Protein AF-A0A927XLJ8-F1 (afdb_monomer_lite)

pLDDT: mean 87.92, std 11.78, range [33.91, 97.94]

Foldseek 3Di:
DDDDDPDPDFADFPAKDWFWKWWDQWPPGQFTDTDIDIPSRVQSQQVDAAEFAAALVRLVVDDPVVVRVRQTRIWMQRADFARRGQALQRGAWHFKQKWWQQQDDPCLVVLCVPPPQAKWKKKAGQNADPVGGTIIIIAGEPDIGGLLLQLQLNQLVCVSSPVVRTDQCSSQNSDIDHRHYYYNHGDIDIDIDRGHGHYSVVSCVVFPHSLAPVRGRDDPCPVVVLLVVCVVDDQQCPDDWLRNLLLVLDFLVRCCVPVVVVQWDDDPDNQFIQGPPASHGRQWGHDPSQWIEGCGRNQLRHPHIDGSLRNSLSVQQNAQPAHPVRDGRHHPVSSLLVSLVVSQLDQSSQVSLLVVLVVQLCVVQVPDDPPVVVVVVPDDDSLSSVFDADSRSAGDQDPVNLLSCCQPPQLNPQFAAAPVVRGTFGHADPVRDHSHSDDDPDGTDDVVVVVSVQVSCCRSRVHNDDPCNVVSSRVSRHVRYDHVVVVVVVPDDDDPPDPCQLCLCCVQQVDDPDPVSSVVSVLVVVVVVCCSVPPPDDDPDDDDDDDDPPSCPVVSVVVD

Secondary structure (DSSP, 8-state):
-------------SS--EEEEEEESSTT-S--EEEEEEHHHHHHHHHS-EE-SS-HHHHHHS-HHHHHHHT-S-EEESEEEGGG--SGGGEEEEEEEEEEETT--THHHHHHHHH--S-EEEEE-TT-BTTB--EEEEEEEEEEE-HHHHHHHHHHHHHHT-GGGS-GGGG-TT--EEPPEE-TT----EEEE--PPB-HHHHHTTSS-TTBGGGS---THHHHHHHHHHHHSPPTTT--HHHHHHHHH--HHHIIIIISTTTEEE-SSTTEEEETT-SSBS-EEEETTTEEEE--TTSTTBT-EE-HHHHHHHHHS-TTSB-TTSPBP-SHHHHHHHHHHHHHH-HHHHHHHHHHHHHHHHHHHTTS-TTSHHHHTTS---GGGGS-B-TTSPBP--HHHHHHHHHH-TTTTTEEEETTTTEEEE---TTS----SS--SSSS--HHHHHHHHHHHHHHH-----SSHHHHHHHHHHHT-B-HHHHHHHHSPPP-S---TTTHHHHHH-----HHHHHHHHHHHHHHHHHHHSTT----------S-TTSSHHHHHHH-

Sequence (560 aa):
MSIYPKEEESMQVKHDRKLLIAIGRSRKASQWQNKEMMWSEFLDKLATTTRTRETVTDYAAMSKADRDTVKDVGGFVGGYLKNGKRNNASVVNRCMLCLDADNADPGLMDDLDMTFINAYALYSTHSHTPEKMRLRLIIPLTRTVTPDEYAAVARRVADDLNLKRFDPTTFEPARLMYWPSTPEDGEFFFHYADEPFLDPDEVLNTYADWKDASLWPTTQPVEERIRHTAGKQEDPTEKRGIIGAFCRAHTITDVLENILSDRYTPTEQDDRFTFVGGSTTGGLVIYSDKYAFSHHATDPAGGKLCNAFDLVRWHLFMPGGMAPDGSLVGDDASSMKLMQEYASKDEATRRQLAEERRAQAIEEFSDLDADAEKKAAAENVNWQDDLDIDKHGKVKDTLGNLALILRNDPKLKDISYNIHRSGIDIRKDADGKTTIPWTQLKPGWNESDLGAVQIYLERVYGLYTPSKLKGILLAIAAERSYHPIRDYFAALPAWDGVPRVETLFIDYLGSPDTSYIRAIARKMMVAAVARIYEPGIKFDSVVVLNGPQGMGKSSFFAKL

Radius of gyration: 41.34 Å; chains: 1; bounding box: 88×56×139 Å

Structure (mmCIF, N/CA/C/O backbone):
data_AF-A0A927XLJ8-F1
#
_entry.id   AF-A0A927XLJ8-F1
#
loop_
_atom_site.group_PDB
_atom_site.id
_atom_site.type_symbol
_atom_site.label_atom_id
_atom_site.label_alt_id
_atom_site.label_comp_id
_atom_site.label_asym_id
_atom_site.label_entity_id
_atom_site.label_seq_id
_atom_site.pdbx_PDB_ins_code
_atom_site.Cartn_x
_atom_site.Cartn_y
_atom_site.Cartn_z
_atom_site.occupancy
_atom_site.B_iso_or_equiv
_atom_site.auth_seq_id
_atom_site.auth_comp_id
_atom_site.auth_asym_id
_atom_site.auth_atom_id
_atom_site.pdbx_PDB_model_num
ATOM 1 N N . MET A 1 1 ? 22.503 33.720 -63.886 1.00 39.28 1 MET A N 1
ATOM 2 C CA . MET A 1 1 ? 23.298 32.806 -63.042 1.00 39.28 1 MET A CA 1
ATOM 3 C C . MET A 1 1 ? 22.294 31.921 -62.326 1.00 39.28 1 MET A C 1
ATOM 5 O O . MET A 1 1 ? 21.495 32.442 -61.563 1.00 39.28 1 MET A O 1
ATOM 9 N N . SER A 1 2 ? 22.202 30.654 -62.728 1.00 33.91 2 SER A N 1
ATOM 10 C CA . SER A 1 2 ? 21.207 29.704 -62.218 1.00 33.91 2 SER A CA 1
ATOM 11 C C . SER A 1 2 ? 21.548 29.355 -60.772 1.00 33.91 2 SER A C 1
ATOM 13 O O . SER A 1 2 ? 22.658 28.893 -60.523 1.00 33.91 2 SER A O 1
ATOM 15 N N . ILE A 1 3 ? 20.633 29.591 -59.834 1.00 41.12 3 ILE A N 1
ATOM 16 C CA . ILE A 1 3 ? 20.752 29.113 -58.453 1.00 41.12 3 ILE A CA 1
ATOM 17 C C . ILE A 1 3 ? 19.771 27.951 -58.339 1.00 41.12 3 ILE A C 1
ATOM 19 O O . ILE A 1 3 ? 18.601 28.144 -58.022 1.00 41.12 3 ILE A O 1
ATOM 23 N N . TYR A 1 4 ? 20.236 26.754 -58.688 1.00 37.09 4 TYR A N 1
ATOM 24 C CA . TYR A 1 4 ? 19.591 25.539 -58.204 1.00 37.09 4 TYR A CA 1
ATOM 25 C C . TYR A 1 4 ? 19.976 25.375 -56.725 1.00 37.09 4 TYR A C 1
ATOM 27 O O . TYR A 1 4 ? 21.136 25.637 -56.383 1.00 37.09 4 TYR A O 1
ATOM 35 N N . PRO A 1 5 ? 19.044 24.997 -55.835 1.00 43.44 5 PRO A N 1
ATOM 36 C CA . PRO A 1 5 ? 19.404 24.607 -54.479 1.00 43.44 5 PRO A CA 1
ATOM 37 C C . PRO A 1 5 ? 20.320 23.379 -54.559 1.00 43.44 5 PRO A C 1
ATOM 39 O O . PRO A 1 5 ? 20.053 22.462 -55.333 1.00 43.44 5 PRO A O 1
ATOM 42 N N . LYS A 1 6 ? 21.421 23.383 -53.800 1.00 36.22 6 LYS A N 1
ATOM 43 C CA . LYS A 1 6 ? 22.209 22.169 -53.567 1.00 36.22 6 LYS A CA 1
ATOM 44 C C . LYS A 1 6 ? 21.276 21.151 -52.911 1.00 36.22 6 LYS A C 1
ATOM 46 O O . LYS A 1 6 ? 20.797 21.413 -51.811 1.00 36.22 6 LYS A O 1
ATOM 51 N N . GLU A 1 7 ? 21.001 20.044 -53.589 1.00 41.69 7 GLU A N 1
ATOM 52 C CA . GLU A 1 7 ? 20.546 18.827 -52.921 1.00 41.69 7 GLU A CA 1
ATOM 53 C C . GLU A 1 7 ? 21.638 18.459 -51.904 1.00 41.69 7 GLU A C 1
ATOM 55 O O . GLU A 1 7 ? 22.810 18.336 -52.266 1.00 41.69 7 GLU A O 1
ATOM 60 N N . GLU A 1 8 ? 21.289 18.413 -50.618 1.00 52.62 8 GLU A N 1
ATOM 61 C CA . GLU A 1 8 ? 22.148 17.812 -49.597 1.00 52.62 8 GLU A CA 1
ATOM 62 C C . GLU A 1 8 ? 22.215 16.317 -49.924 1.00 52.62 8 GLU A C 1
ATOM 64 O O . GLU A 1 8 ? 21.242 15.593 -49.726 1.00 52.62 8 GLU A O 1
ATOM 69 N N . GLU A 1 9 ? 23.320 15.876 -50.531 1.00 58.09 9 GLU A N 1
ATOM 70 C CA . GLU A 1 9 ? 23.571 14.457 -50.784 1.00 58.09 9 GLU A CA 1
ATOM 71 C C . GLU A 1 9 ? 23.639 13.731 -49.437 1.00 58.09 9 GLU A C 1
ATOM 73 O O . GLU A 1 9 ? 24.566 13.948 -48.656 1.00 58.09 9 GLU A O 1
ATOM 78 N N . SER A 1 10 ? 22.639 12.892 -49.165 1.00 65.69 10 SER A N 1
ATOM 79 C CA . SER A 1 10 ? 22.621 12.000 -48.009 1.00 65.69 10 SER A CA 1
ATOM 80 C C . SER A 1 10 ? 23.782 11.005 -48.066 1.00 65.69 10 SER A C 1
ATOM 82 O O . SER A 1 10 ? 24.185 10.591 -49.159 1.00 65.69 10 SER A O 1
ATOM 84 N N . MET A 1 11 ? 24.283 10.566 -46.911 1.00 84.00 11 MET A N 1
ATOM 85 C CA . MET A 1 11 ? 25.303 9.524 -46.791 1.00 84.00 11 MET A CA 1
ATOM 86 C C . MET A 1 11 ? 24.968 8.319 -47.677 1.00 84.00 11 MET A C 1
ATOM 88 O O . MET A 1 11 ? 23.896 7.723 -47.581 1.00 84.00 11 MET A O 1
ATOM 92 N N . GLN A 1 12 ? 25.902 7.941 -48.550 1.00 85.31 12 GLN A N 1
ATOM 93 C CA . GLN A 1 12 ? 25.732 6.782 -49.422 1.00 85.31 12 GLN A CA 1
ATOM 94 C C . GLN A 1 12 ? 26.168 5.518 -48.682 1.00 85.31 12 GLN A C 1
ATOM 96 O O . GLN A 1 12 ? 27.362 5.298 -48.485 1.00 85.31 12 GLN A O 1
ATOM 101 N N . VAL A 1 13 ? 25.196 4.692 -48.293 1.00 91.81 13 VAL A N 1
ATOM 102 C CA . VAL A 1 13 ? 25.418 3.378 -47.674 1.00 91.81 13 VAL A CA 1
ATOM 103 C C . VAL A 1 13 ? 24.847 2.271 -48.558 1.00 91.81 13 VAL A C 1
ATOM 105 O O . VAL A 1 13 ? 23.815 2.436 -49.212 1.00 91.81 13 VAL A O 1
ATOM 108 N N . LYS A 1 14 ? 25.531 1.131 -48.605 1.00 92.56 14 LYS A N 1
ATOM 109 C CA . LYS A 1 14 ? 25.136 -0.063 -49.354 1.00 92.56 14 LYS A CA 1
ATOM 110 C C . LYS A 1 14 ? 23.946 -0.755 -48.696 1.00 92.56 14 LYS A C 1
ATOM 112 O O . LYS A 1 14 ? 23.079 -1.282 -49.397 1.00 92.56 14 LYS A O 1
ATOM 117 N N . HIS A 1 15 ? 23.900 -0.767 -47.366 1.00 93.81 15 HIS A N 1
ATOM 118 C CA . HIS A 1 15 ? 22.840 -1.396 -46.589 1.00 93.81 15 HIS A CA 1
ATOM 119 C C . HIS A 1 15 ? 21.840 -0.345 -46.097 1.00 93.81 15 HIS A C 1
ATOM 121 O O . HIS A 1 15 ? 21.837 0.034 -44.931 1.00 93.81 15 HIS A O 1
ATOM 127 N N . ASP A 1 16 ? 20.964 0.124 -46.992 1.00 95.38 16 ASP A N 1
ATOM 128 C CA . ASP A 1 16 ? 19.969 1.154 -46.671 1.00 95.38 16 ASP A CA 1
ATOM 129 C C . ASP A 1 16 ? 18.536 0.598 -46.628 1.00 95.38 16 ASP A C 1
ATOM 131 O O . ASP A 1 16 ? 18.084 -0.105 -47.539 1.00 95.38 16 ASP A O 1
ATOM 135 N N . ARG A 1 17 ? 17.794 0.910 -45.561 1.00 94.56 17 ARG A N 1
ATOM 136 C CA . ARG A 1 17 ? 16.386 0.519 -45.386 1.00 94.56 17 ARG A CA 1
ATOM 137 C C . ARG A 1 17 ? 15.614 1.602 -44.647 1.00 94.56 17 ARG A C 1
ATOM 139 O O . ARG A 1 17 ? 16.170 2.364 -43.864 1.00 94.56 17 ARG A O 1
ATOM 146 N N . LYS A 1 18 ? 14.297 1.606 -44.849 1.00 95.69 18 LYS A N 1
ATOM 147 C CA . LYS A 1 18 ? 13.377 2.455 -44.090 1.00 95.69 18 LYS A CA 1
ATOM 148 C C . LYS A 1 18 ? 13.287 2.015 -42.633 1.00 95.69 18 LYS A C 1
ATOM 150 O O . LYS A 1 18 ? 13.061 0.843 -42.339 1.00 95.69 18 LYS A O 1
ATOM 155 N N . LEU A 1 19 ? 13.358 2.992 -41.742 1.00 95.25 19 LEU A N 1
ATOM 156 C CA . LEU A 1 19 ? 13.232 2.850 -40.301 1.00 95.25 19 LEU A CA 1
ATOM 157 C C . LEU A 1 19 ? 11.976 3.576 -39.828 1.00 95.25 19 LEU A C 1
ATOM 159 O O . LEU A 1 19 ? 11.660 4.673 -40.291 1.00 95.25 19 LEU A O 1
ATOM 163 N N . LEU A 1 20 ? 11.269 2.969 -38.876 1.00 95.12 20 LEU A N 1
ATOM 164 C CA . LEU A 1 20 ? 10.156 3.607 -38.176 1.00 95.12 20 LEU A CA 1
ATOM 165 C C . LEU A 1 20 ? 10.690 4.289 -36.922 1.00 95.12 20 LEU A C 1
ATOM 167 O O . LEU A 1 20 ? 11.178 3.615 -36.020 1.00 95.12 20 LEU A O 1
ATOM 171 N N . ILE A 1 21 ? 10.585 5.612 -36.854 1.00 95.88 21 ILE A N 1
ATOM 172 C CA . ILE A 1 21 ? 11.150 6.401 -35.762 1.00 95.88 21 ILE A CA 1
ATOM 173 C C . ILE A 1 21 ? 10.122 7.377 -35.197 1.00 95.88 21 ILE A C 1
ATOM 175 O O . ILE A 1 21 ? 9.448 8.100 -35.930 1.00 95.88 21 ILE A O 1
ATOM 179 N N . ALA A 1 22 ? 10.016 7.435 -33.872 1.00 96.75 22 ALA A N 1
ATOM 180 C CA . ALA A 1 22 ? 9.211 8.434 -33.186 1.00 96.75 22 ALA A CA 1
ATOM 181 C C . ALA A 1 22 ? 10.109 9.581 -32.716 1.00 96.75 22 ALA A C 1
ATOM 183 O O . ALA A 1 22 ? 11.032 9.363 -31.935 1.00 96.75 22 ALA A O 1
ATOM 184 N N . ILE A 1 23 ? 9.841 10.809 -33.164 1.00 96.75 23 ILE A N 1
ATOM 185 C CA . ILE A 1 23 ? 10.673 11.988 -32.881 1.00 96.75 23 ILE A CA 1
ATOM 186 C C . ILE A 1 23 ? 9.960 12.927 -31.905 1.00 96.75 23 ILE A C 1
ATOM 188 O O . ILE A 1 23 ? 8.792 13.280 -32.095 1.00 96.75 23 ILE A O 1
ATOM 192 N N . GLY A 1 24 ? 10.687 13.364 -30.877 1.00 94.38 24 GLY A N 1
ATOM 193 C CA . GLY A 1 24 ? 10.239 14.328 -29.876 1.00 94.38 24 GLY A CA 1
ATOM 194 C C . GLY A 1 24 ? 11.105 15.587 -29.895 1.00 94.38 24 GLY A C 1
ATOM 195 O O . GLY A 1 24 ? 12.323 15.512 -30.041 1.00 94.38 24 GLY A O 1
ATOM 196 N N . ARG A 1 25 ? 10.480 16.760 -29.722 1.00 92.69 25 ARG A N 1
ATOM 197 C CA . ARG A 1 25 ? 11.197 18.050 -29.630 1.00 92.69 25 ARG A CA 1
ATOM 198 C C . ARG A 1 25 ? 11.973 18.223 -28.325 1.00 92.69 25 ARG A C 1
ATOM 200 O O . ARG A 1 25 ? 12.844 19.074 -28.256 1.00 92.69 25 ARG A O 1
ATOM 207 N N . SER A 1 26 ? 11.609 17.465 -27.296 1.00 91.56 26 SER A N 1
ATOM 208 C CA . SER A 1 26 ? 12.284 17.447 -26.003 1.00 91.56 26 SER A CA 1
ATOM 209 C C . SER A 1 26 ? 11.943 16.163 -25.254 1.00 91.56 26 SER A C 1
ATOM 211 O O . SER A 1 26 ? 10.949 15.495 -25.568 1.00 91.56 26 SER A O 1
ATOM 213 N N . ARG A 1 27 ? 12.689 15.839 -24.198 1.00 86.75 27 ARG A N 1
ATOM 214 C CA . ARG A 1 27 ? 12.374 14.700 -23.316 1.00 86.75 27 ARG A CA 1
ATOM 215 C C . ARG A 1 27 ? 11.008 14.822 -22.631 1.00 86.75 27 ARG A C 1
ATOM 217 O O . ARG A 1 27 ? 10.428 13.814 -22.224 1.00 86.75 27 ARG A O 1
ATOM 224 N N . LYS A 1 28 ? 10.518 16.061 -22.485 1.00 87.00 28 LYS A N 1
ATOM 225 C CA . LYS A 1 28 ? 9.233 16.426 -21.863 1.00 87.00 28 LYS A CA 1
ATOM 226 C C . LYS A 1 28 ? 8.072 16.444 -22.865 1.00 87.00 28 LYS A C 1
ATOM 228 O O . LYS A 1 28 ? 6.957 16.793 -22.484 1.00 87.00 28 LYS A O 1
ATOM 233 N N . ALA A 1 29 ? 8.312 16.107 -24.135 1.00 87.50 29 ALA A N 1
ATOM 234 C CA . ALA A 1 29 ? 7.267 16.084 -25.147 1.00 87.50 29 ALA A CA 1
ATOM 235 C C . ALA A 1 29 ? 6.155 15.093 -24.766 1.00 87.50 29 ALA A C 1
ATOM 237 O O . ALA A 1 29 ? 6.398 13.897 -24.587 1.00 87.50 29 ALA A O 1
ATOM 238 N N . SER A 1 30 ? 4.925 15.602 -24.676 1.00 84.94 30 SER A N 1
ATOM 239 C CA . SER A 1 30 ? 3.716 14.803 -24.445 1.00 84.94 30 SER A CA 1
ATOM 240 C C . SER A 1 30 ? 3.220 14.096 -25.709 1.00 84.94 30 SER A C 1
ATOM 242 O O . SER A 1 30 ? 2.432 13.156 -25.613 1.00 84.94 30 SER A O 1
ATOM 244 N N . GLN A 1 31 ? 3.674 14.555 -26.879 1.00 90.12 31 GLN A N 1
ATOM 245 C CA . GLN A 1 31 ? 3.318 14.043 -28.198 1.00 90.12 31 GLN A CA 1
ATOM 246 C C . GLN A 1 31 ? 4.577 13.855 -29.049 1.00 90.12 31 GLN A C 1
ATOM 248 O O . GLN A 1 31 ? 5.367 14.785 -29.227 1.00 90.12 31 GLN A O 1
ATOM 253 N N . TRP A 1 32 ? 4.738 12.642 -29.566 1.00 95.50 32 TRP A N 1
ATOM 254 C CA . TRP A 1 32 ? 5.842 12.178 -30.397 1.00 95.50 32 TRP A CA 1
ATOM 255 C C . TRP A 1 32 ? 5.335 11.918 -31.813 1.00 95.50 32 TRP A C 1
ATOM 257 O O . TRP A 1 32 ? 4.257 11.356 -32.004 1.00 95.50 32 TRP A O 1
ATOM 267 N N . GLN A 1 33 ? 6.105 12.341 -32.813 1.00 96.31 33 GLN A N 1
ATOM 268 C CA . GLN A 1 33 ? 5.734 12.199 -34.219 1.00 96.31 33 GLN A CA 1
ATOM 269 C C . GLN A 1 33 ? 6.376 10.944 -34.802 1.00 96.31 33 GLN A C 1
ATOM 271 O O . GLN A 1 33 ? 7.597 10.899 -34.938 1.00 96.31 33 GLN A O 1
ATOM 276 N N . ASN A 1 34 ? 5.562 9.953 -35.166 1.00 96.38 34 ASN A N 1
ATOM 277 C CA . ASN A 1 34 ? 6.031 8.783 -35.909 1.00 96.38 34 ASN A CA 1
ATOM 278 C C . ASN A 1 34 ? 6.347 9.188 -37.356 1.00 96.38 34 ASN A C 1
ATOM 280 O O . ASN A 1 34 ? 5.526 9.841 -38.006 1.00 96.38 34 ASN A O 1
ATOM 284 N N . LYS A 1 35 ? 7.521 8.803 -37.852 1.00 95.31 35 LYS A N 1
ATOM 285 C CA . LYS A 1 35 ? 7.980 9.043 -39.222 1.00 95.31 35 LYS A CA 1
ATOM 286 C C . LYS A 1 35 ? 8.711 7.821 -39.768 1.00 95.31 35 LYS A C 1
ATOM 288 O O . LYS A 1 35 ? 9.244 7.017 -39.007 1.00 95.31 35 LYS A O 1
ATOM 293 N N . GLU A 1 36 ? 8.740 7.726 -41.089 1.00 96.00 36 GLU A N 1
ATOM 294 C CA . GLU A 1 36 ? 9.695 6.888 -41.811 1.00 96.00 36 GLU A CA 1
ATOM 295 C C . GLU A 1 36 ? 10.934 7.728 -42.140 1.00 96.00 36 GLU A C 1
ATOM 297 O O . GLU A 1 36 ? 10.803 8.912 -42.455 1.00 96.00 36 GLU A O 1
ATOM 302 N N . MET A 1 37 ? 12.115 7.126 -42.033 1.00 95.12 37 MET A N 1
ATOM 303 C CA . MET A 1 37 ? 13.413 7.735 -42.343 1.00 95.12 37 MET A CA 1
ATOM 304 C C . MET A 1 37 ? 14.335 6.647 -42.894 1.00 95.12 37 MET A C 1
ATOM 306 O O . MET A 1 37 ? 14.302 5.527 -42.382 1.00 95.12 37 MET A O 1
ATOM 310 N N . MET A 1 38 ? 15.116 6.932 -43.934 1.00 96.56 38 MET A N 1
ATOM 311 C CA . MET A 1 38 ? 16.129 5.980 -44.414 1.00 96.56 38 MET A CA 1
ATOM 312 C C . MET A 1 38 ? 17.275 5.858 -43.401 1.00 96.56 38 MET A C 1
ATOM 314 O O . MET A 1 38 ? 17.504 6.763 -42.598 1.00 96.56 38 MET A O 1
ATOM 318 N N . TRP A 1 39 ? 17.999 4.740 -43.402 1.00 96.88 39 TRP A N 1
ATOM 319 C CA . TRP A 1 39 ? 19.148 4.571 -42.511 1.00 96.88 39 TRP A CA 1
ATOM 320 C C . TRP A 1 39 ? 20.262 5.555 -42.852 1.00 96.88 39 TRP A C 1
ATOM 322 O O . TRP A 1 39 ? 20.814 6.163 -41.941 1.00 96.88 39 TRP A O 1
ATOM 332 N N . SER A 1 40 ? 20.502 5.797 -44.142 1.00 96.88 40 SER A N 1
ATOM 333 C CA . SER A 1 40 ? 21.360 6.883 -44.641 1.00 96.88 40 SER A CA 1
ATOM 334 C C . SER A 1 40 ? 21.003 8.246 -44.033 1.00 96.88 40 SER A C 1
ATOM 336 O O . SER A 1 40 ? 21.829 8.862 -43.366 1.00 96.88 40 SER A O 1
ATOM 338 N N . GLU A 1 41 ? 19.742 8.670 -44.163 1.00 96.00 41 GLU A N 1
ATOM 339 C CA . GLU A 1 41 ? 19.236 9.936 -43.606 1.00 96.00 41 GLU A CA 1
ATOM 340 C C . GLU A 1 41 ? 19.378 10.007 -42.076 1.00 96.00 41 GLU A C 1
ATOM 342 O O . GLU A 1 41 ? 19.610 11.070 -41.491 1.00 96.00 41 GLU A O 1
ATOM 347 N N . PHE A 1 42 ? 19.199 8.872 -41.397 1.00 96.62 42 PHE A N 1
ATOM 348 C CA . PHE A 1 42 ? 19.368 8.785 -39.953 1.00 96.62 42 PHE A CA 1
ATOM 349 C C . PHE A 1 42 ? 20.845 8.926 -39.554 1.00 96.62 42 PHE A C 1
ATOM 351 O O . PHE A 1 42 ? 21.143 9.652 -38.602 1.00 96.62 42 PHE A O 1
ATOM 358 N N . LEU A 1 43 ? 21.761 8.289 -40.290 1.00 97.38 43 LEU A N 1
ATOM 359 C CA . LEU A 1 43 ? 23.206 8.421 -40.105 1.00 97.38 43 LEU A CA 1
ATOM 360 C C . LEU A 1 43 ? 23.677 9.857 -40.342 1.00 97.38 43 LEU A C 1
ATOM 362 O O . LEU A 1 43 ? 24.382 10.387 -39.487 1.00 97.38 43 LEU A O 1
ATOM 366 N N . ASP A 1 44 ? 23.221 10.518 -41.410 1.00 95.44 44 ASP A N 1
ATOM 367 C CA . ASP A 1 44 ? 23.524 11.933 -41.683 1.00 95.44 44 ASP A CA 1
ATOM 368 C C . ASP A 1 44 ? 23.174 12.822 -40.493 1.00 95.44 44 ASP A C 1
ATOM 370 O O . ASP A 1 44 ? 23.935 13.694 -40.058 1.00 95.44 44 ASP A O 1
ATOM 374 N N . LYS A 1 45 ? 21.995 12.565 -39.924 1.00 95.31 45 LYS A N 1
ATOM 375 C CA . LYS A 1 45 ? 21.506 13.304 -38.771 1.00 95.31 45 LYS A CA 1
ATOM 376 C C . LYS A 1 45 ? 22.320 13.024 -37.508 1.00 95.31 45 LYS A C 1
ATOM 378 O O . LYS A 1 45 ? 22.453 13.921 -36.678 1.00 95.31 45 LYS A O 1
ATOM 383 N N . LEU A 1 46 ? 22.847 11.811 -37.339 1.00 96.94 46 LEU A N 1
ATOM 384 C CA . LEU A 1 46 ? 23.740 11.477 -36.229 1.00 96.94 46 LEU A CA 1
ATOM 385 C C . LEU A 1 46 ? 25.166 12.003 -36.428 1.00 96.94 46 LEU A C 1
ATOM 387 O O . LEU A 1 46 ? 25.825 12.300 -35.437 1.00 96.94 46 LEU A O 1
ATOM 391 N N . ALA A 1 47 ? 25.625 12.162 -37.669 1.00 96.38 47 ALA A N 1
ATOM 392 C CA . ALA A 1 47 ? 26.957 12.664 -37.996 1.00 96.38 47 ALA A CA 1
ATOM 393 C C . ALA A 1 47 ? 27.149 14.150 -37.649 1.00 96.38 47 ALA A C 1
ATOM 395 O O . ALA A 1 47 ? 28.279 14.635 -37.580 1.00 96.38 47 ALA A O 1
ATOM 396 N N . THR A 1 48 ? 26.057 14.881 -37.403 1.00 94.19 48 THR A N 1
ATOM 397 C CA . THR A 1 48 ? 26.087 16.311 -37.082 1.00 94.19 48 THR A CA 1
ATOM 398 C C . THR A 1 48 ? 25.605 16.569 -35.655 1.00 94.19 48 THR A C 1
ATOM 400 O O . THR A 1 48 ? 24.455 16.300 -35.311 1.00 94.19 48 THR A O 1
ATOM 403 N N . THR A 1 49 ? 26.468 17.158 -34.822 1.00 96.62 49 THR A N 1
ATOM 404 C CA . THR A 1 49 ? 26.123 17.532 -33.441 1.00 96.62 49 THR A CA 1
ATOM 405 C C . THR A 1 49 ? 25.617 18.963 -33.307 1.00 96.62 49 THR A C 1
ATOM 407 O O . THR A 1 49 ? 26.110 19.889 -33.954 1.00 96.62 49 THR A O 1
ATOM 410 N N . THR A 1 50 ? 24.655 19.166 -32.405 1.00 96.88 50 THR A N 1
ATOM 411 C CA . THR A 1 50 ? 24.240 20.507 -31.980 1.00 96.88 50 THR A CA 1
ATOM 412 C C . THR A 1 50 ? 25.202 21.044 -30.924 1.00 96.88 50 THR A C 1
ATOM 414 O O . THR A 1 50 ? 25.268 20.516 -29.812 1.00 96.88 50 THR A O 1
ATOM 417 N N . ARG A 1 51 ? 25.920 22.122 -31.251 1.00 96.88 51 ARG A N 1
ATOM 418 C CA . ARG A 1 51 ? 26.807 22.815 -30.308 1.00 96.88 51 ARG A CA 1
ATOM 419 C C . ARG A 1 51 ? 26.016 23.718 -29.367 1.00 96.88 51 ARG A C 1
ATOM 421 O O . ARG A 1 51 ? 25.253 24.575 -29.816 1.00 96.88 51 ARG A O 1
ATOM 428 N N . THR A 1 52 ? 26.188 23.507 -28.071 1.00 95.50 52 THR A N 1
ATOM 429 C CA . THR A 1 52 ? 25.609 24.327 -27.001 1.00 95.50 52 THR A CA 1
ATOM 430 C C . THR A 1 52 ? 26.620 25.383 -26.531 1.00 95.50 52 THR A C 1
ATOM 432 O O . THR A 1 52 ? 27.724 25.454 -27.063 1.00 95.50 52 THR A O 1
ATOM 435 N N . ARG A 1 53 ? 26.216 26.300 -25.639 1.00 94.50 53 ARG A N 1
ATOM 436 C CA . ARG A 1 53 ? 26.992 27.525 -25.320 1.00 94.50 53 ARG A CA 1
ATOM 437 C C . ARG A 1 53 ? 27.931 27.376 -24.128 1.00 94.50 53 ARG A C 1
ATOM 439 O O . ARG A 1 53 ? 28.737 28.254 -23.861 1.00 94.50 53 ARG A O 1
ATOM 446 N N . GLU A 1 54 ? 27.720 26.352 -23.327 1.00 96.25 54 GLU A N 1
ATOM 447 C CA . GLU A 1 54 ? 28.515 26.063 -22.148 1.00 96.25 54 GLU A CA 1
ATOM 448 C C . GLU A 1 54 ? 29.767 25.272 -22.520 1.00 96.25 54 GLU A C 1
ATOM 450 O O . GLU A 1 54 ? 29.768 24.512 -23.492 1.00 96.25 54 GLU A O 1
ATOM 455 N N . THR A 1 55 ? 30.816 25.421 -21.713 1.00 96.38 55 THR A N 1
ATOM 456 C CA . THR A 1 55 ? 32.006 24.575 -21.819 1.00 96.38 55 THR A CA 1
ATOM 457 C C . THR A 1 55 ? 31.782 23.213 -21.157 1.00 96.38 55 THR A C 1
ATOM 459 O O . THR A 1 55 ? 30.885 23.047 -20.324 1.00 96.38 55 THR A O 1
ATOM 462 N N . VAL A 1 56 ? 32.633 22.228 -21.453 1.00 94.12 56 VAL A N 1
ATOM 463 C CA . VAL A 1 56 ? 32.652 20.924 -20.763 1.00 94.12 56 VAL A CA 1
ATOM 464 C C . VAL A 1 56 ? 32.774 21.113 -19.246 1.00 94.12 56 VAL A C 1
ATOM 466 O O . VAL A 1 56 ? 32.114 20.415 -18.471 1.00 94.12 56 VAL A O 1
ATOM 469 N N . THR A 1 57 ? 33.582 22.088 -18.816 1.00 93.88 57 THR A N 1
ATOM 470 C CA . THR A 1 57 ? 33.788 22.406 -17.395 1.00 93.88 57 THR A CA 1
ATOM 471 C C . THR A 1 57 ? 32.528 22.998 -16.766 1.00 93.88 57 THR A C 1
ATOM 473 O O . THR A 1 57 ? 32.107 22.543 -15.699 1.00 93.88 57 THR A O 1
ATOM 476 N N . ASP A 1 58 ? 31.884 23.957 -17.438 1.00 93.75 58 ASP A N 1
ATOM 477 C CA . ASP A 1 58 ? 30.628 24.555 -16.971 1.00 93.75 58 ASP A CA 1
ATOM 478 C C . ASP A 1 58 ? 29.532 23.495 -16.856 1.00 93.75 58 ASP A C 1
ATOM 480 O O . ASP A 1 58 ? 28.857 23.396 -15.830 1.00 93.75 58 ASP A O 1
ATOM 484 N N . TYR A 1 59 ? 29.397 22.646 -17.880 1.00 92.88 59 TYR A N 1
ATOM 485 C CA . TYR A 1 59 ? 28.427 21.559 -17.897 1.00 92.88 59 TYR A CA 1
ATOM 486 C C . TYR A 1 59 ? 28.646 20.582 -16.737 1.00 92.88 59 TYR A C 1
ATOM 488 O O . TYR A 1 59 ? 27.688 20.168 -16.082 1.00 92.88 59 TYR A O 1
ATOM 496 N N . ALA A 1 60 ? 29.897 20.221 -16.435 1.00 89.94 60 ALA A N 1
ATOM 497 C CA . ALA A 1 60 ? 30.222 19.334 -15.320 1.00 89.94 60 ALA A CA 1
ATOM 498 C C . ALA A 1 60 ? 29.855 19.933 -13.948 1.00 89.94 60 ALA A C 1
ATOM 500 O O . ALA A 1 60 ? 29.486 19.184 -13.039 1.00 89.94 60 ALA A O 1
ATOM 501 N N . ALA A 1 61 ? 29.916 21.261 -13.809 1.00 91.56 61 ALA A N 1
ATOM 502 C CA . ALA A 1 61 ? 29.562 21.985 -12.588 1.00 91.56 61 ALA A CA 1
ATOM 503 C C . ALA A 1 61 ? 28.045 22.213 -12.413 1.00 91.56 61 ALA A C 1
ATOM 505 O O . ALA A 1 61 ? 27.590 22.514 -11.307 1.00 91.56 61 ALA A O 1
ATOM 506 N N . MET A 1 62 ? 27.246 22.056 -13.474 1.00 92.19 62 MET A N 1
ATOM 507 C CA . MET A 1 62 ? 25.795 22.253 -13.436 1.00 92.19 62 MET A CA 1
ATOM 508 C C . MET A 1 62 ? 25.057 21.205 -12.588 1.00 92.19 62 MET A C 1
ATOM 510 O O . MET A 1 62 ? 25.427 20.026 -12.492 1.00 92.19 62 MET A O 1
ATOM 514 N N . SER A 1 63 ? 23.905 21.614 -12.044 1.00 85.75 63 SER A N 1
ATOM 515 C CA . SER A 1 63 ? 22.980 20.685 -11.396 1.00 85.75 63 SER A CA 1
ATOM 516 C C . SER A 1 63 ? 22.491 19.617 -12.387 1.00 85.75 63 SER A C 1
ATOM 518 O O . SER A 1 63 ? 22.507 19.799 -13.607 1.00 85.75 63 SER A O 1
ATOM 520 N N . LYS A 1 64 ? 22.012 18.473 -11.882 1.00 82.19 64 LYS A N 1
ATOM 521 C CA . LYS A 1 64 ? 21.440 17.422 -12.746 1.00 82.19 64 LYS A CA 1
ATOM 522 C C . LYS A 1 64 ? 20.274 17.949 -13.596 1.00 82.19 64 LYS A C 1
ATOM 524 O O . LYS A 1 64 ? 20.157 17.567 -14.755 1.00 82.19 64 LYS A O 1
ATOM 529 N N . ALA A 1 65 ? 19.430 18.812 -13.028 1.00 78.69 65 ALA A N 1
ATOM 530 C CA . ALA A 1 65 ? 18.269 19.372 -13.717 1.00 78.69 65 ALA A CA 1
ATOM 531 C C . ALA A 1 65 ? 18.670 20.323 -14.856 1.00 78.69 65 ALA A C 1
ATOM 533 O O . ALA A 1 65 ? 18.060 20.285 -15.928 1.00 78.69 65 ALA A O 1
ATOM 534 N N . ASP A 1 66 ? 19.720 21.117 -14.645 1.00 85.81 66 ASP A N 1
ATOM 535 C CA . ASP A 1 66 ? 20.238 22.042 -15.656 1.00 85.81 66 ASP A CA 1
ATOM 536 C C . ASP A 1 66 ? 20.940 21.275 -16.777 1.00 85.81 66 ASP A C 1
ATOM 538 O O . ASP A 1 66 ? 20.592 21.448 -17.942 1.00 85.81 66 ASP A O 1
ATOM 542 N N . ARG A 1 67 ? 21.808 20.311 -16.434 1.00 87.69 67 ARG A N 1
ATOM 543 C CA . ARG A 1 67 ? 22.449 19.399 -17.401 1.00 87.69 67 ARG A CA 1
ATOM 544 C C . ARG A 1 67 ? 21.452 18.673 -18.293 1.00 87.69 67 ARG A C 1
ATOM 546 O O . ARG A 1 67 ? 21.696 18.461 -19.480 1.00 87.69 67 ARG A O 1
ATOM 553 N N . ASP A 1 68 ? 20.342 18.253 -17.699 1.00 86.62 68 ASP A N 1
ATOM 554 C CA . ASP A 1 68 ? 19.250 17.592 -18.396 1.00 86.62 68 ASP A CA 1
ATOM 555 C C . ASP A 1 68 ? 18.490 18.518 -19.348 1.00 86.62 68 ASP A C 1
ATOM 557 O O . ASP A 1 68 ? 17.939 18.031 -20.328 1.00 86.62 68 ASP A O 1
ATOM 561 N N . THR A 1 69 ? 18.429 19.813 -19.043 1.00 89.19 69 THR A N 1
ATOM 562 C CA . THR A 1 69 ? 17.764 20.824 -19.874 1.00 89.19 69 THR A CA 1
ATOM 563 C C . THR A 1 69 ? 18.668 21.259 -21.023 1.00 89.19 69 THR A C 1
ATOM 565 O O . THR A 1 69 ? 18.213 21.355 -22.155 1.00 89.19 69 THR A O 1
ATOM 568 N N . VAL A 1 70 ? 19.953 21.467 -20.741 1.00 91.00 70 VAL A N 1
ATOM 569 C CA . VAL A 1 70 ? 20.958 21.928 -21.704 1.00 91.00 70 VAL A CA 1
ATOM 570 C C . VAL A 1 70 ? 21.202 20.908 -22.818 1.00 91.00 70 VAL A C 1
ATOM 572 O O . VAL A 1 70 ? 21.190 21.266 -23.992 1.00 91.00 70 VAL A O 1
ATOM 575 N N . LYS A 1 71 ? 21.338 19.618 -22.477 1.00 91.19 71 LYS A N 1
ATOM 576 C CA . LYS A 1 71 ? 21.570 18.565 -23.484 1.00 91.19 71 LYS A CA 1
ATOM 577 C C . LYS A 1 71 ? 20.347 18.250 -24.354 1.00 91.19 71 LYS A C 1
ATOM 579 O O . LYS A 1 71 ? 20.476 17.511 -25.331 1.00 91.19 71 LYS A O 1
ATOM 584 N N . ASP A 1 72 ? 19.162 18.721 -23.961 1.00 92.75 72 ASP A N 1
ATOM 585 C CA . ASP A 1 72 ? 17.884 18.351 -24.569 1.00 92.75 72 ASP A CA 1
ATOM 586 C C . ASP A 1 72 ? 17.622 19.132 -25.860 1.00 92.75 72 ASP A C 1
ATOM 588 O O . ASP A 1 72 ? 16.869 20.102 -25.901 1.00 92.75 72 ASP A O 1
ATOM 592 N N . VAL A 1 73 ? 18.234 18.659 -26.941 1.00 94.12 73 VAL A N 1
ATOM 593 C CA . VAL A 1 73 ? 18.018 19.139 -28.316 1.00 94.12 73 VAL A CA 1
ATOM 594 C C . VAL A 1 73 ? 16.940 18.319 -29.042 1.00 94.12 73 VAL A C 1
ATOM 596 O O . VAL A 1 73 ? 16.898 18.231 -30.270 1.00 94.12 73 VAL A O 1
ATOM 599 N N . GLY A 1 74 ? 16.062 17.675 -28.268 1.00 94.69 74 GLY A N 1
ATOM 600 C CA . GLY A 1 74 ? 15.141 16.658 -28.747 1.00 94.69 74 GLY A CA 1
ATOM 601 C C . GLY A 1 74 ? 15.778 15.274 -28.835 1.00 94.69 74 GLY A C 1
ATOM 602 O O . GLY A 1 74 ? 16.953 15.053 -28.537 1.00 94.69 74 GLY A O 1
ATOM 603 N N . GLY A 1 75 ? 14.969 14.307 -29.250 1.00 96.06 75 GLY A N 1
ATOM 604 C CA . GLY A 1 75 ? 15.404 12.920 -29.321 1.00 96.06 75 GLY A CA 1
ATOM 605 C C . GLY A 1 75 ? 14.485 12.046 -30.150 1.00 96.06 75 GLY A C 1
ATOM 606 O O . GLY A 1 75 ? 13.546 12.523 -30.799 1.00 96.06 75 GLY A O 1
ATOM 607 N N . PHE A 1 76 ? 14.768 10.752 -30.109 1.00 96.94 76 PHE A N 1
ATOM 608 C CA . PHE A 1 76 ? 14.038 9.737 -30.840 1.00 96.94 76 PHE A CA 1
ATOM 609 C C . PHE A 1 76 ? 13.817 8.464 -30.027 1.00 96.94 76 PHE A C 1
ATOM 611 O O . PHE A 1 76 ? 14.539 8.174 -29.076 1.00 96.94 76 PHE A O 1
ATOM 618 N N . VAL A 1 77 ? 12.813 7.694 -30.434 1.00 96.69 77 VAL A N 1
ATOM 619 C CA . VAL A 1 77 ? 12.643 6.284 -30.081 1.00 96.69 77 VAL A CA 1
ATOM 620 C C . VAL A 1 77 ? 12.667 5.499 -31.388 1.00 96.69 77 VAL A C 1
ATOM 622 O O . VAL A 1 77 ? 11.901 5.806 -32.302 1.00 96.69 77 VAL A O 1
ATOM 625 N N . GLY A 1 78 ? 13.558 4.511 -31.487 1.00 95.81 78 GLY A N 1
ATOM 626 C CA . GLY A 1 78 ? 13.718 3.662 -32.669 1.00 95.81 78 GLY A CA 1
ATOM 627 C C . GLY A 1 78 ? 12.586 2.647 -32.815 1.00 95.81 78 GLY A C 1
ATOM 628 O O . GLY A 1 78 ? 12.791 1.460 -32.560 1.00 95.81 78 GLY A O 1
ATOM 629 N N . GLY A 1 79 ? 11.386 3.119 -33.152 1.00 95.06 79 GLY A N 1
ATOM 630 C CA . GLY A 1 79 ? 10.173 2.320 -33.290 1.00 95.06 79 GLY A CA 1
ATOM 631 C C . GLY A 1 79 ? 8.903 3.159 -33.446 1.00 95.06 79 GLY A C 1
ATOM 632 O O . GLY A 1 79 ? 8.956 4.379 -33.617 1.00 95.06 79 GLY A O 1
ATOM 633 N N . TYR A 1 80 ? 7.748 2.498 -33.350 1.00 95.38 80 TYR A N 1
ATOM 634 C CA . TYR A 1 80 ? 6.433 3.135 -33.451 1.00 95.38 80 TYR A CA 1
ATOM 635 C C . TYR A 1 80 ? 5.763 3.311 -32.079 1.00 95.38 80 TYR A C 1
ATOM 637 O O . TYR A 1 80 ? 5.611 2.352 -31.315 1.00 95.38 80 TYR A O 1
ATOM 645 N N . LEU A 1 81 ? 5.286 4.529 -31.793 1.00 93.38 81 LEU A N 1
ATOM 646 C CA . LEU A 1 81 ? 4.531 4.849 -30.578 1.00 93.38 81 LEU A CA 1
ATOM 647 C C . LEU A 1 81 ? 3.033 5.004 -30.870 1.00 93.38 81 LEU A C 1
ATOM 649 O O . LEU A 1 81 ? 2.613 5.900 -31.611 1.00 93.38 81 LEU A O 1
ATOM 653 N N . LYS A 1 82 ? 2.202 4.176 -30.233 1.00 90.88 82 LYS A N 1
ATOM 654 C CA . LYS A 1 82 ? 0.740 4.274 -30.282 1.00 90.88 82 LYS A CA 1
ATOM 655 C C . LYS A 1 82 ? 0.297 5.638 -29.754 1.00 90.88 82 LYS A C 1
ATOM 657 O O . LYS A 1 82 ? 0.693 6.064 -28.670 1.00 90.88 82 LYS A O 1
ATOM 662 N N . ASN A 1 83 ? -0.549 6.326 -30.522 1.00 88.19 83 ASN A N 1
ATOM 663 C CA . ASN A 1 83 ? -1.092 7.648 -30.183 1.00 88.19 83 ASN A CA 1
ATOM 664 C C . ASN A 1 83 ? -0.023 8.720 -29.877 1.00 88.19 83 ASN A C 1
ATOM 666 O O . ASN A 1 83 ? -0.311 9.667 -29.145 1.00 88.19 83 ASN A O 1
ATOM 670 N N . GLY A 1 84 ? 1.213 8.549 -30.364 1.00 86.50 84 GLY A N 1
ATOM 671 C CA . GLY A 1 84 ? 2.308 9.491 -30.118 1.00 86.50 84 GLY A CA 1
ATOM 672 C C . GLY A 1 84 ? 2.690 9.645 -28.641 1.00 86.50 84 GLY A C 1
ATOM 673 O O . GLY A 1 84 ? 3.327 10.631 -28.278 1.00 86.50 84 GLY A O 1
ATOM 674 N N . LYS A 1 85 ? 2.300 8.714 -27.760 1.00 87.12 85 LYS A N 1
ATOM 675 C CA . LYS A 1 85 ? 2.639 8.769 -26.332 1.00 87.12 85 LYS A CA 1
ATOM 676 C C . LYS A 1 85 ? 3.871 7.920 -26.046 1.00 87.12 85 LYS A C 1
ATOM 678 O O . LYS A 1 85 ? 3.964 6.782 -26.493 1.00 87.12 85 LYS A O 1
ATOM 683 N N . ARG A 1 86 ? 4.804 8.456 -25.257 1.00 88.69 86 ARG A N 1
ATOM 684 C CA . ARG A 1 86 ? 5.994 7.722 -24.809 1.00 88.69 86 ARG A CA 1
ATOM 685 C C . ARG A 1 86 ? 5.798 7.194 -23.389 1.00 88.69 86 ARG A C 1
ATOM 687 O O . ARG A 1 86 ? 6.011 7.907 -22.415 1.00 88.69 86 ARG A O 1
ATOM 694 N N . ASN A 1 87 ? 5.394 5.936 -23.301 1.00 83.25 87 ASN A N 1
ATOM 695 C CA . ASN A 1 87 ? 5.437 5.080 -22.115 1.00 83.25 87 ASN A CA 1
ATOM 696 C C . ASN A 1 87 ? 5.521 3.623 -22.599 1.00 83.25 87 ASN A C 1
ATOM 698 O O . ASN A 1 87 ? 5.244 3.373 -23.774 1.00 83.25 87 ASN A O 1
ATOM 702 N N . ASN A 1 88 ? 5.900 2.675 -21.738 1.00 76.25 88 ASN A N 1
ATOM 703 C CA . ASN A 1 88 ? 6.124 1.292 -22.179 1.00 76.25 88 ASN A CA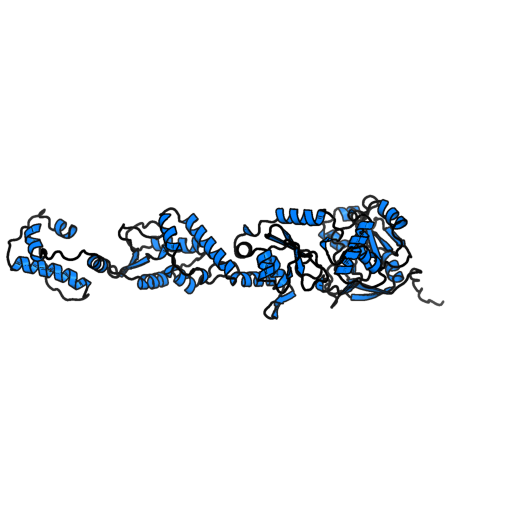 1
ATOM 704 C C . ASN A 1 88 ? 4.878 0.663 -22.824 1.00 76.25 88 ASN A C 1
ATOM 706 O O . ASN A 1 88 ? 4.995 0.028 -23.864 1.00 76.25 88 ASN A O 1
ATOM 710 N N . ALA A 1 89 ? 3.683 0.939 -22.290 1.00 74.56 89 ALA A N 1
ATOM 711 C CA . ALA A 1 89 ? 2.415 0.447 -22.835 1.00 74.56 89 ALA A CA 1
ATOM 712 C C . ALA A 1 89 ? 2.060 1.015 -24.226 1.00 74.56 89 ALA A C 1
ATOM 714 O O . ALA A 1 89 ? 1.191 0.485 -24.918 1.00 74.56 89 ALA A O 1
ATOM 715 N N . SER A 1 90 ? 2.693 2.116 -24.636 1.00 85.25 90 SER A N 1
ATOM 716 C CA . SER A 1 90 ? 2.453 2.763 -25.930 1.00 85.25 90 SER A CA 1
ATOM 717 C C . SER A 1 90 ? 3.481 2.367 -26.990 1.00 85.25 90 SER A C 1
ATOM 719 O O . SER A 1 90 ? 3.291 2.712 -28.154 1.00 85.25 90 SER A O 1
ATOM 721 N N . VAL A 1 91 ? 4.557 1.657 -26.635 1.00 90.06 91 VAL A N 1
ATOM 722 C CA . VAL A 1 91 ? 5.534 1.157 -27.613 1.00 90.06 91 VAL A CA 1
ATOM 723 C C . VAL A 1 91 ? 4.927 -0.040 -28.333 1.00 90.06 91 VAL A C 1
ATOM 725 O O . VAL A 1 91 ? 4.672 -1.069 -27.718 1.00 90.06 91 VAL A O 1
ATOM 728 N N . VAL A 1 92 ? 4.682 0.094 -29.637 1.00 91.81 92 VAL A N 1
ATOM 729 C CA . VAL A 1 92 ? 4.112 -0.997 -30.444 1.00 91.81 92 VAL A CA 1
ATOM 730 C C . VAL A 1 92 ? 5.210 -1.939 -30.916 1.00 91.81 92 VAL A C 1
ATOM 732 O O . VAL A 1 92 ? 5.055 -3.154 -30.857 1.00 91.81 92 VAL A O 1
ATOM 735 N N . ASN A 1 93 ? 6.318 -1.376 -31.393 1.00 94.75 93 ASN A N 1
ATOM 736 C CA . ASN A 1 93 ? 7.466 -2.126 -31.877 1.00 94.75 93 ASN A CA 1
ATOM 737 C C . ASN A 1 93 ? 8.740 -1.275 -31.835 1.00 94.75 93 ASN A C 1
ATOM 739 O O . ASN A 1 93 ? 8.678 -0.052 -31.673 1.00 94.75 93 ASN A O 1
ATOM 743 N N . ARG A 1 94 ? 9.889 -1.931 -31.999 1.00 97.12 94 ARG A N 1
ATOM 744 C CA . ARG A 1 94 ? 11.209 -1.318 -32.179 1.00 97.12 94 ARG A CA 1
ATOM 745 C C . ARG A 1 94 ? 11.806 -1.777 -33.507 1.00 97.12 94 ARG A C 1
ATOM 747 O O . ARG A 1 94 ? 11.603 -2.917 -33.901 1.00 97.12 94 ARG A O 1
ATOM 754 N N . CYS A 1 95 ? 12.520 -0.902 -34.207 1.00 96.88 95 CYS A N 1
ATOM 755 C CA . CYS A 1 95 ? 13.197 -1.218 -35.478 1.00 96.88 95 CYS A CA 1
ATOM 756 C C . CYS A 1 95 ? 14.731 -1.160 -35.380 1.00 96.88 95 CYS A C 1
ATOM 758 O O . CYS A 1 95 ? 15.426 -1.430 -36.353 1.00 96.88 95 CYS A O 1
ATOM 760 N N . MET A 1 96 ? 15.254 -0.787 -34.212 1.00 97.38 96 MET A N 1
ATOM 761 C CA . MET A 1 96 ? 16.682 -0.692 -33.928 1.00 97.38 96 MET A CA 1
ATOM 762 C C . MET A 1 96 ? 16.936 -0.846 -32.426 1.00 97.38 96 MET A C 1
ATOM 764 O O . MET A 1 96 ? 16.118 -0.418 -31.594 1.00 97.38 96 MET A O 1
ATOM 768 N N . LEU A 1 97 ? 18.087 -1.419 -32.083 1.00 97.50 97 LEU A N 1
ATOM 769 C CA . LEU A 1 97 ? 18.629 -1.380 -30.732 1.00 97.50 97 LEU A CA 1
ATOM 770 C C . LEU A 1 97 ? 19.199 0.008 -30.468 1.00 97.50 97 LEU A C 1
ATOM 772 O O . LEU A 1 97 ? 19.822 0.613 -31.340 1.00 97.50 97 LEU A O 1
ATOM 776 N N . CYS A 1 98 ? 18.960 0.526 -29.268 1.00 96.94 98 CYS A N 1
ATOM 777 C CA . CYS A 1 98 ? 19.542 1.784 -28.831 1.00 96.94 98 CYS A CA 1
ATOM 778 C C . CYS A 1 98 ? 20.159 1.556 -27.456 1.00 96.94 98 CYS A C 1
ATOM 780 O O . CYS A 1 98 ? 19.425 1.389 -26.479 1.00 96.94 98 CYS A O 1
ATOM 782 N N . LEU A 1 99 ? 21.488 1.539 -27.394 1.00 96.31 99 LEU A N 1
ATOM 783 C CA . LEU A 1 99 ? 22.251 1.185 -26.205 1.00 96.31 99 LEU A CA 1
ATOM 784 C C . LEU A 1 99 ? 23.061 2.396 -25.705 1.00 96.31 99 LEU A C 1
ATOM 786 O O . LEU A 1 99 ? 23.951 2.875 -26.405 1.00 96.31 99 LEU A O 1
ATOM 790 N N . ASP A 1 100 ? 22.748 2.908 -24.509 1.00 94.94 100 ASP A N 1
ATOM 791 C CA . ASP A 1 100 ? 23.541 3.939 -23.814 1.00 94.94 100 ASP A CA 1
ATOM 792 C C . ASP A 1 100 ? 24.800 3.271 -23.210 1.00 94.94 100 ASP A C 1
ATOM 794 O O . ASP A 1 100 ? 24.725 2.609 -22.175 1.00 94.94 100 ASP A O 1
ATOM 798 N N . ALA A 1 101 ? 25.960 3.433 -23.850 1.00 93.88 101 ALA A N 1
ATOM 799 C CA . ALA A 1 101 ? 27.259 2.936 -23.390 1.00 93.88 101 ALA A CA 1
ATOM 800 C C . ALA A 1 101 ? 27.935 3.979 -22.481 1.00 93.88 101 ALA A C 1
ATOM 802 O O . ALA A 1 101 ? 28.849 4.706 -22.879 1.00 93.88 101 ALA A O 1
ATOM 803 N N . ASP A 1 102 ? 27.422 4.094 -21.255 1.00 89.06 102 ASP A N 1
ATOM 804 C CA . ASP A 1 102 ? 27.848 5.091 -20.266 1.00 89.06 102 ASP A CA 1
ATOM 805 C C . ASP A 1 102 ? 29.179 4.763 -19.575 1.00 89.06 102 ASP A C 1
ATOM 807 O O . ASP A 1 102 ? 29.816 5.667 -19.034 1.00 89.06 102 ASP A O 1
ATOM 811 N N . ASN A 1 103 ? 29.591 3.493 -19.591 1.00 88.38 103 ASN A N 1
ATOM 812 C CA . ASN A 1 103 ? 30.858 3.018 -19.036 1.00 88.38 103 ASN A CA 1
ATOM 813 C C . ASN A 1 103 ? 31.732 2.409 -20.144 1.00 88.38 103 ASN A C 1
ATOM 815 O O . ASN A 1 103 ? 32.344 1.362 -19.936 1.00 88.38 103 ASN A O 1
ATOM 819 N N . ALA A 1 104 ? 31.728 3.011 -21.339 1.00 89.12 104 ALA A N 1
ATOM 820 C CA . ALA A 1 104 ? 32.541 2.530 -22.449 1.00 89.12 104 ALA A CA 1
ATOM 821 C C . ALA A 1 104 ? 34.038 2.653 -22.122 1.00 89.12 104 ALA A C 1
ATOM 823 O O . ALA A 1 104 ? 34.490 3.634 -21.526 1.00 89.12 104 ALA A O 1
ATOM 824 N N . ASP A 1 105 ? 34.805 1.654 -22.544 1.00 88.69 105 ASP A N 1
ATOM 825 C CA . ASP A 1 105 ? 36.263 1.609 -22.451 1.00 88.69 105 ASP A CA 1
ATOM 826 C C . ASP A 1 105 ? 36.877 1.517 -23.860 1.00 88.69 105 ASP A C 1
ATOM 828 O O . ASP A 1 105 ? 36.139 1.275 -24.820 1.00 88.69 105 ASP A O 1
ATOM 832 N N . PRO A 1 106 ? 38.196 1.749 -24.024 1.00 84.81 106 PRO A N 1
ATOM 833 C CA . PRO A 1 106 ? 38.825 1.757 -25.348 1.00 84.81 106 PRO A CA 1
ATOM 834 C C . PRO A 1 106 ? 38.636 0.463 -26.141 1.00 84.81 106 PRO A C 1
ATOM 836 O O . PRO A 1 106 ? 38.616 0.515 -27.365 1.00 84.81 106 PRO A O 1
ATOM 839 N N . GLY A 1 107 ? 38.417 -0.665 -25.459 1.00 87.94 107 GLY A N 1
ATOM 840 C CA . GLY A 1 107 ? 38.161 -1.948 -26.102 1.00 87.94 107 GLY A CA 1
ATOM 841 C C . GLY A 1 107 ? 36.777 -2.058 -26.741 1.00 87.94 107 GLY A C 1
ATOM 842 O O . GLY A 1 107 ? 36.559 -2.995 -27.492 1.00 87.94 107 GLY A O 1
ATOM 843 N N . LEU A 1 108 ? 35.836 -1.131 -26.500 1.00 89.94 108 LEU A N 1
ATOM 844 C CA . LEU A 1 108 ? 34.516 -1.186 -27.146 1.00 89.94 108 LEU A CA 1
ATOM 845 C C . LEU A 1 108 ? 34.631 -1.132 -28.673 1.00 89.94 108 LEU A C 1
ATOM 847 O O . LEU A 1 108 ? 33.888 -1.826 -29.358 1.00 89.94 108 LEU A O 1
ATOM 851 N N . MET A 1 109 ? 35.539 -0.305 -29.195 1.00 87.19 109 MET A N 1
ATOM 852 C CA . MET A 1 109 ? 35.739 -0.195 -30.638 1.00 87.19 109 MET A CA 1
ATOM 853 C C . MET A 1 109 ? 36.390 -1.463 -31.198 1.00 87.19 109 MET A C 1
ATOM 855 O O . MET A 1 109 ? 35.907 -1.995 -32.188 1.00 87.19 109 MET A O 1
ATOM 859 N N . ASP A 1 110 ? 37.408 -1.992 -30.511 1.00 87.12 110 ASP A N 1
ATOM 860 C CA . ASP A 1 110 ? 38.058 -3.249 -30.895 1.00 87.12 110 ASP A CA 1
ATOM 861 C C . ASP A 1 110 ? 37.063 -4.421 -30.884 1.00 87.12 110 ASP A C 1
ATOM 863 O O . ASP A 1 110 ? 37.037 -5.219 -31.815 1.00 87.12 110 ASP A O 1
ATOM 867 N N . ASP A 1 111 ? 36.205 -4.511 -29.864 1.00 88.88 111 ASP A N 1
ATOM 868 C CA . ASP A 1 111 ? 35.184 -5.555 -29.773 1.00 88.88 111 ASP A CA 1
ATOM 869 C C . ASP A 1 111 ? 34.147 -5.413 -30.894 1.00 88.88 111 ASP A C 1
ATOM 871 O O . ASP A 1 111 ? 33.772 -6.416 -31.500 1.00 88.88 111 ASP A O 1
ATOM 875 N N . LEU A 1 112 ? 33.714 -4.189 -31.222 1.00 89.38 112 LEU A N 1
ATOM 876 C CA . LEU A 1 112 ? 32.828 -3.944 -32.364 1.00 89.38 112 LEU A CA 1
ATOM 877 C C . LEU A 1 112 ? 33.489 -4.373 -33.682 1.00 89.38 112 LEU A C 1
ATOM 879 O O . LEU A 1 112 ? 32.887 -5.137 -34.431 1.00 89.38 112 LEU A O 1
ATOM 883 N N . ASP A 1 113 ? 34.738 -3.975 -33.921 1.00 83.00 113 ASP A N 1
ATOM 884 C CA . ASP A 1 113 ? 35.475 -4.316 -35.142 1.00 83.00 113 ASP A CA 1
ATOM 885 C C . ASP A 1 113 ? 35.760 -5.826 -35.259 1.00 83.00 113 ASP A C 1
ATOM 887 O O . ASP A 1 113 ? 35.755 -6.386 -36.358 1.00 83.00 113 ASP A O 1
ATOM 891 N N . MET A 1 114 ? 36.025 -6.508 -34.139 1.00 81.38 114 MET A N 1
ATOM 892 C CA . MET A 1 114 ? 36.380 -7.932 -34.126 1.00 81.38 114 MET A CA 1
ATOM 893 C C . MET A 1 114 ? 35.171 -8.869 -34.112 1.00 81.38 114 MET A C 1
ATOM 89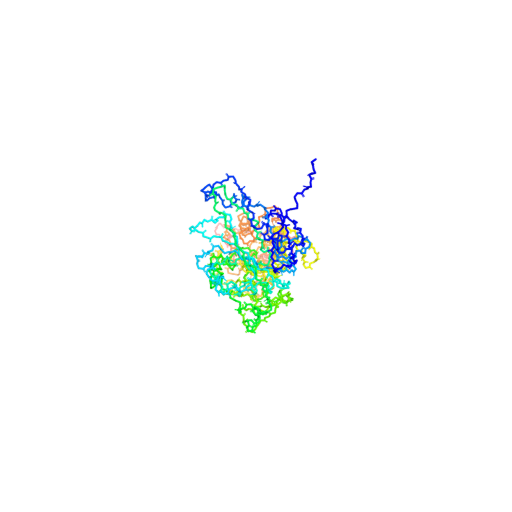5 O O . MET A 1 114 ? 35.267 -9.982 -34.634 1.00 81.38 114 MET A O 1
ATOM 899 N N . THR A 1 115 ? 34.066 -8.472 -33.476 1.00 76.12 115 THR A N 1
ATOM 900 C CA . THR A 1 115 ? 32.944 -9.381 -33.180 1.00 76.12 115 THR A CA 1
ATOM 901 C C . THR A 1 115 ? 31.631 -8.976 -33.838 1.00 76.12 115 THR A C 1
ATOM 903 O O . THR A 1 115 ? 30.771 -9.836 -34.038 1.00 76.12 115 THR A O 1
ATOM 906 N N . PHE A 1 116 ? 31.463 -7.706 -34.217 1.00 81.62 116 PHE A N 1
ATOM 907 C CA . PHE A 1 116 ? 30.175 -7.181 -34.650 1.00 81.62 116 PHE A CA 1
ATOM 908 C C . PHE A 1 116 ? 30.108 -7.023 -36.174 1.00 81.62 116 PHE A C 1
ATOM 910 O O . PHE A 1 116 ? 30.503 -6.017 -36.750 1.00 81.62 116 PHE A O 1
ATOM 917 N N . ILE A 1 117 ? 29.558 -8.037 -36.842 1.00 88.69 117 ILE A N 1
ATOM 918 C CA . ILE A 1 117 ? 29.469 -8.127 -38.313 1.00 88.69 117 ILE A CA 1
ATOM 919 C C . ILE A 1 117 ? 28.235 -7.427 -38.912 1.00 88.69 117 ILE A C 1
ATOM 921 O O . ILE A 1 117 ? 27.846 -7.709 -40.046 1.00 88.69 117 ILE A O 1
ATOM 925 N N . ASN A 1 118 ? 27.564 -6.570 -38.141 1.00 94.50 118 ASN A N 1
ATOM 926 C CA . ASN A 1 118 ? 26.308 -5.933 -38.528 1.00 94.50 118 ASN A CA 1
ATOM 927 C C . ASN A 1 118 ? 26.428 -4.413 -38.558 1.00 94.50 118 ASN A C 1
ATOM 929 O O . ASN A 1 118 ? 27.286 -3.837 -37.894 1.00 94.50 118 ASN A O 1
ATOM 933 N N . ALA A 1 119 ? 25.527 -3.753 -39.291 1.00 96.06 119 ALA A N 1
ATOM 934 C CA . ALA A 1 119 ? 25.475 -2.296 -39.299 1.00 96.06 119 ALA A CA 1
ATOM 935 C C . ALA A 1 119 ? 25.329 -1.743 -37.879 1.00 96.06 119 ALA A C 1
ATOM 937 O O . ALA A 1 119 ? 24.532 -2.239 -37.078 1.00 96.06 119 ALA A O 1
ATOM 938 N N . TYR A 1 120 ? 26.037 -0.653 -37.605 1.00 96.69 120 TYR A N 1
ATOM 939 C CA . TYR A 1 120 ? 25.819 0.146 -36.408 1.00 96.69 120 TYR A CA 1
ATOM 940 C C . TYR A 1 120 ? 26.233 1.600 -36.616 1.00 96.69 120 TYR A C 1
ATOM 942 O O . TYR A 1 120 ? 26.995 1.933 -37.522 1.00 96.69 120 TYR A O 1
ATOM 950 N N . ALA A 1 121 ? 25.740 2.464 -35.735 1.00 96.81 121 ALA A N 1
ATOM 951 C CA . ALA A 1 121 ? 26.230 3.819 -35.542 1.00 96.81 121 ALA A CA 1
ATOM 952 C C . ALA A 1 121 ? 26.638 4.006 -34.083 1.00 96.81 121 ALA A C 1
ATOM 954 O O . ALA A 1 121 ? 25.914 3.607 -33.169 1.00 96.81 121 ALA A O 1
ATOM 955 N N . LEU A 1 122 ? 27.778 4.644 -33.865 1.00 96.38 122 LEU A N 1
ATOM 956 C CA . LEU A 1 122 ? 28.319 4.973 -32.559 1.00 96.38 122 LEU A CA 1
ATOM 957 C C . LEU A 1 122 ? 28.510 6.486 -32.485 1.00 96.38 122 LEU A C 1
ATOM 959 O O . LEU A 1 122 ? 29.236 7.059 -33.292 1.00 96.38 122 LEU A O 1
ATOM 963 N N . TYR A 1 123 ? 27.857 7.148 -31.531 1.00 96.94 123 TYR A N 1
ATOM 964 C CA . TYR A 1 123 ? 27.984 8.600 -31.374 1.00 96.94 123 TYR A CA 1
ATOM 965 C C . TYR A 1 123 ? 28.087 9.031 -29.916 1.00 96.94 123 TYR A C 1
ATOM 967 O O . TYR A 1 123 ? 27.566 8.366 -29.018 1.00 96.94 123 TYR A O 1
ATOM 975 N N . SER A 1 124 ? 28.768 10.147 -29.660 1.00 96.38 124 SER A N 1
ATOM 976 C CA . SER A 1 124 ? 28.971 10.624 -28.297 1.00 96.38 124 SER A CA 1
ATOM 977 C C . SER A 1 124 ? 27.698 11.178 -27.655 1.00 96.38 124 SER A C 1
ATOM 979 O O . SER A 1 124 ? 26.840 11.807 -28.282 1.00 96.38 124 SER A O 1
ATOM 981 N N . THR A 1 125 ? 27.571 10.950 -26.348 1.00 94.81 125 THR A N 1
ATOM 982 C CA . THR A 1 125 ? 26.617 11.686 -25.516 1.00 94.81 125 THR A CA 1
ATOM 983 C C . THR A 1 125 ? 27.159 13.080 -25.202 1.00 94.81 125 THR A C 1
ATOM 985 O O . THR A 1 125 ? 28.357 13.334 -25.276 1.00 94.81 125 THR A O 1
ATOM 988 N N . HIS A 1 126 ? 26.286 13.966 -24.730 1.00 94.81 126 HIS A N 1
ATOM 989 C CA . HIS A 1 126 ? 26.667 15.322 -24.333 1.00 94.81 126 HIS A CA 1
ATOM 990 C C . HIS A 1 126 ? 27.741 15.387 -23.234 1.00 94.81 126 HIS A C 1
ATOM 992 O O . HIS A 1 126 ? 28.463 16.367 -23.122 1.00 94.81 126 HIS A O 1
ATOM 998 N N . SER A 1 127 ? 27.838 14.354 -22.392 1.00 92.69 127 SER A N 1
ATOM 999 C CA . SER A 1 127 ? 28.800 14.295 -21.283 1.00 92.69 127 SER A CA 1
ATOM 1000 C C . SER A 1 127 ? 30.079 13.526 -21.627 1.00 92.69 127 SER A C 1
ATOM 1002 O O . SER A 1 127 ? 30.795 13.130 -20.710 1.00 92.69 127 SER A O 1
ATOM 1004 N N . HIS A 1 128 ? 30.312 13.230 -22.904 1.00 94.31 128 HIS A N 1
ATOM 1005 C CA . HIS A 1 128 ? 31.498 12.517 -23.361 1.00 94.31 128 HIS A CA 1
ATOM 1006 C C . HIS A 1 128 ? 32.762 13.370 -23.202 1.00 94.31 128 HIS A C 1
ATOM 1008 O O . HIS A 1 128 ? 32.764 14.549 -23.555 1.00 94.31 128 HIS A O 1
ATOM 1014 N N . THR A 1 129 ? 33.838 12.744 -22.725 1.00 91.62 129 THR A N 1
ATOM 1015 C CA . THR A 1 129 ? 35.212 13.253 -22.845 1.00 91.62 129 THR A CA 1
ATOM 1016 C C . THR A 1 129 ? 36.142 12.101 -23.246 1.00 91.62 129 THR A C 1
ATOM 1018 O O . THR A 1 129 ? 35.779 10.940 -23.016 1.00 91.62 129 THR A O 1
ATOM 1021 N N . PRO A 1 130 ? 37.343 12.376 -23.783 1.00 87.44 130 PRO A N 1
ATOM 1022 C CA . PRO A 1 130 ? 38.322 11.333 -24.109 1.00 87.44 130 PRO A CA 1
ATOM 1023 C C . PRO A 1 130 ? 38.676 10.421 -22.925 1.00 87.44 130 PRO A C 1
ATOM 1025 O O . PRO A 1 130 ? 38.888 9.225 -23.095 1.00 87.44 130 PRO A O 1
ATOM 1028 N N . GLU A 1 131 ? 38.689 10.957 -21.701 1.00 87.62 131 GLU A N 1
ATOM 1029 C CA . GLU A 1 131 ? 38.982 10.202 -20.475 1.00 87.62 131 GLU A CA 1
ATOM 1030 C C . GLU A 1 131 ? 37.772 9.420 -19.946 1.00 87.62 131 GLU A C 1
ATOM 1032 O O . GLU A 1 131 ? 37.931 8.475 -19.171 1.00 87.62 131 GLU A O 1
ATOM 1037 N N . LYS A 1 132 ? 36.552 9.841 -20.304 1.00 90.00 132 LYS A N 1
ATOM 1038 C CA . LYS A 1 132 ? 35.284 9.246 -19.862 1.00 90.00 132 LYS A CA 1
ATOM 1039 C C . LYS A 1 132 ? 34.355 9.079 -21.055 1.00 90.00 132 LYS A C 1
ATOM 1041 O O . LYS A 1 132 ? 33.449 9.887 -21.293 1.00 90.00 132 LYS A O 1
ATOM 1046 N N . MET A 1 133 ? 34.572 7.995 -21.791 1.00 91.88 133 MET A N 1
ATOM 1047 C CA . MET A 1 133 ? 33.791 7.698 -22.980 1.00 91.88 133 MET A CA 1
ATOM 1048 C C . MET A 1 133 ? 32.352 7.345 -22.615 1.00 91.88 133 MET A C 1
ATOM 1050 O O . MET A 1 133 ? 32.060 6.312 -22.020 1.00 91.88 133 MET A O 1
ATOM 1054 N N . ARG A 1 134 ? 31.438 8.237 -22.998 1.00 94.50 134 ARG A N 1
ATOM 1055 C CA . ARG A 1 134 ? 29.993 8.022 -22.907 1.00 94.50 134 ARG A CA 1
ATOM 1056 C C . ARG A 1 134 ? 29.390 8.085 -24.294 1.00 94.50 134 ARG A C 1
ATOM 1058 O O . ARG A 1 134 ? 29.265 9.178 -24.854 1.00 94.50 134 ARG A O 1
ATOM 1065 N N . LEU A 1 135 ? 29.055 6.928 -24.844 1.00 96.00 135 LEU A N 1
ATOM 1066 C CA . LEU A 1 135 ? 28.653 6.757 -26.238 1.00 96.00 135 LEU A CA 1
ATOM 1067 C C . LEU A 1 135 ? 27.241 6.169 -26.331 1.00 96.00 135 LEU A C 1
ATOM 1069 O O . LEU A 1 135 ? 26.675 5.697 -25.348 1.00 96.00 135 LEU A O 1
ATOM 1073 N N . ARG A 1 136 ? 26.664 6.200 -27.528 1.00 96.81 136 ARG A N 1
ATOM 1074 C CA . ARG A 1 136 ? 25.423 5.508 -27.872 1.00 96.81 136 ARG A CA 1
ATOM 1075 C C . ARG A 1 136 ? 25.646 4.633 -29.077 1.00 96.81 136 ARG A C 1
ATOM 1077 O O . ARG A 1 136 ? 26.040 5.142 -30.123 1.00 96.81 136 ARG A O 1
ATOM 1084 N N . LEU A 1 137 ? 25.349 3.353 -28.911 1.00 97.19 137 LEU A N 1
ATOM 1085 C CA . LEU A 1 137 ? 25.404 2.354 -29.963 1.00 97.19 137 LEU A CA 1
ATOM 1086 C C . LEU A 1 137 ? 23.990 2.127 -30.507 1.00 97.19 137 LEU A C 1
ATOM 1088 O O . LEU A 1 137 ? 23.075 1.759 -29.765 1.00 97.19 137 LEU A O 1
ATOM 1092 N N . ILE A 1 138 ? 23.807 2.386 -31.798 1.00 97.88 138 ILE A N 1
ATOM 1093 C CA . ILE A 1 138 ? 22.551 2.204 -32.524 1.00 97.88 138 ILE A CA 1
ATOM 1094 C C . ILE A 1 138 ? 22.738 1.092 -33.542 1.00 97.88 138 ILE A C 1
ATOM 1096 O O . ILE A 1 138 ? 23.625 1.186 -34.381 1.00 97.88 138 ILE A O 1
ATOM 1100 N N . ILE A 1 139 ? 21.892 0.067 -33.487 1.00 97.75 139 ILE A N 1
ATOM 1101 C CA . ILE A 1 139 ? 21.993 -1.108 -34.361 1.00 97.75 139 ILE A CA 1
ATOM 1102 C C . ILE A 1 139 ? 20.644 -1.299 -35.059 1.00 97.75 139 ILE A C 1
ATOM 1104 O O . ILE A 1 139 ? 19.662 -1.618 -34.379 1.00 97.75 139 ILE A O 1
ATOM 1108 N N . PRO A 1 140 ? 20.536 -1.084 -36.379 1.00 97.62 140 PRO A N 1
ATOM 1109 C CA . PRO A 1 140 ? 19.294 -1.299 -37.104 1.00 97.62 140 PRO A CA 1
ATOM 1110 C C . PRO A 1 140 ? 18.984 -2.797 -37.274 1.00 97.62 140 PRO A C 1
ATOM 1112 O O . PRO A 1 140 ? 19.885 -3.621 -37.436 1.00 97.62 140 PRO A O 1
ATOM 1115 N N . LEU A 1 141 ? 17.693 -3.148 -37.236 1.00 97.94 141 LEU A N 1
ATOM 1116 C CA . LEU A 1 141 ? 17.212 -4.533 -37.301 1.00 97.94 141 LEU A CA 1
ATOM 1117 C C . LEU A 1 141 ? 16.607 -4.868 -38.669 1.00 97.94 141 LEU A C 1
ATOM 1119 O O . LEU A 1 141 ? 15.970 -4.024 -39.305 1.00 97.94 141 LEU A O 1
ATOM 1123 N N . THR A 1 142 ? 16.737 -6.121 -39.115 1.00 97.06 142 THR A N 1
ATOM 1124 C CA . THR A 1 142 ? 16.160 -6.586 -40.393 1.00 97.06 142 THR A CA 1
ATOM 1125 C C . THR A 1 142 ? 14.629 -6.544 -40.414 1.00 97.06 142 THR A C 1
ATOM 1127 O O . THR A 1 142 ? 14.050 -6.353 -41.489 1.00 97.06 142 THR A O 1
ATOM 1130 N N . ARG A 1 143 ? 13.987 -6.678 -39.243 1.00 96.38 143 ARG A N 1
ATOM 1131 C CA . ARG A 1 143 ? 12.542 -6.556 -39.008 1.00 96.38 143 ARG A CA 1
ATOM 1132 C C . ARG A 1 143 ? 12.251 -5.772 -37.731 1.00 96.38 143 ARG A C 1
ATOM 1134 O O . ARG A 1 143 ? 13.095 -5.642 -36.849 1.00 96.38 143 ARG A O 1
ATOM 1141 N N . THR A 1 144 ? 11.017 -5.293 -37.596 1.00 96.75 144 THR A N 1
ATOM 1142 C CA . THR A 1 144 ? 10.556 -4.755 -36.315 1.00 96.75 144 THR A CA 1
ATOM 1143 C C . THR A 1 144 ? 10.372 -5.870 -35.287 1.00 96.75 144 THR A C 1
ATOM 1145 O O . THR A 1 144 ? 9.897 -6.954 -35.630 1.00 96.75 144 THR A O 1
ATOM 1148 N N . VAL A 1 145 ? 10.674 -5.568 -34.030 1.00 96.56 145 VAL A N 1
ATOM 1149 C CA . VAL A 1 145 ? 10.533 -6.469 -32.883 1.00 96.56 145 VAL A CA 1
ATOM 1150 C C . VAL A 1 145 ? 9.518 -5.932 -31.879 1.00 96.56 145 VAL A C 1
ATOM 1152 O O . VAL A 1 145 ? 9.305 -4.718 -31.781 1.00 96.56 145 VAL A O 1
ATOM 1155 N N . THR A 1 146 ? 8.881 -6.827 -31.131 1.00 94.69 146 THR A N 1
ATOM 1156 C CA . THR A 1 146 ? 8.012 -6.463 -30.004 1.00 94.69 146 THR A CA 1
ATOM 1157 C C . THR A 1 146 ? 8.826 -5.841 -28.854 1.00 94.69 146 THR A C 1
ATOM 1159 O O . THR A 1 146 ? 10.055 -5.945 -28.836 1.00 94.69 146 THR A O 1
ATOM 1162 N N . PRO A 1 147 ? 8.182 -5.174 -27.875 1.00 91.38 147 PRO A N 1
ATOM 1163 C CA . PRO A 1 147 ? 8.874 -4.647 -26.696 1.00 91.38 147 PRO A CA 1
ATOM 1164 C C . PRO A 1 147 ? 9.692 -5.692 -25.920 1.00 91.38 147 PRO A C 1
ATOM 1166 O O . PRO A 1 147 ? 10.784 -5.375 -25.452 1.00 91.38 147 PRO A O 1
ATOM 1169 N N . ASP A 1 148 ? 9.199 -6.926 -25.817 1.00 89.50 148 ASP A N 1
ATOM 1170 C CA . ASP A 1 148 ? 9.875 -7.995 -25.074 1.00 89.50 148 ASP A CA 1
ATOM 1171 C C . ASP A 1 148 ? 11.016 -8.611 -25.901 1.00 89.50 148 ASP A C 1
ATOM 1173 O O . ASP A 1 148 ? 12.120 -8.783 -25.384 1.00 89.50 148 ASP A O 1
ATOM 1177 N N . GLU A 1 149 ? 10.806 -8.829 -27.208 1.00 94.88 149 GLU A N 1
ATOM 1178 C CA . GLU A 1 149 ? 11.880 -9.225 -28.134 1.00 94.88 149 GLU A CA 1
ATOM 1179 C C . GLU A 1 149 ? 13.017 -8.192 -28.126 1.00 94.88 149 GLU A C 1
ATOM 1181 O O . GLU A 1 149 ? 14.183 -8.563 -28.032 1.00 94.88 149 GLU A O 1
ATOM 1186 N N . TYR A 1 150 ? 12.698 -6.891 -28.156 1.00 95.31 150 TYR A N 1
ATOM 1187 C CA . TYR A 1 150 ? 13.697 -5.825 -28.026 1.00 95.31 150 TYR A CA 1
ATOM 1188 C C . TYR A 1 150 ? 14.532 -5.999 -26.760 1.00 95.31 150 TYR A C 1
ATOM 1190 O O . TYR A 1 150 ? 15.755 -5.900 -26.812 1.00 95.31 150 TYR A O 1
ATOM 1198 N N . ALA A 1 151 ? 13.881 -6.253 -25.626 1.00 91.88 151 ALA A N 1
ATOM 1199 C CA . ALA A 1 151 ? 14.549 -6.355 -24.341 1.00 91.88 151 ALA A CA 1
ATOM 1200 C C . ALA A 1 151 ? 15.450 -7.604 -24.257 1.00 91.88 151 ALA A C 1
ATOM 1202 O O . ALA A 1 151 ? 16.522 -7.533 -23.652 1.00 91.88 151 ALA A O 1
ATOM 1203 N N . ALA A 1 152 ? 15.052 -8.718 -24.880 1.00 93.06 152 ALA A N 1
ATOM 1204 C CA . ALA A 1 152 ? 15.852 -9.941 -24.979 1.00 93.06 152 ALA A CA 1
ATOM 1205 C C . ALA A 1 152 ? 17.045 -9.782 -25.941 1.00 93.06 152 ALA A C 1
ATOM 1207 O O . ALA A 1 152 ? 18.184 -10.092 -25.580 1.00 93.06 152 ALA A O 1
ATOM 1208 N N . VAL A 1 153 ? 16.806 -9.251 -27.145 1.00 96.06 153 VAL A N 1
ATOM 1209 C CA . VAL A 1 153 ? 17.840 -9.024 -28.170 1.00 96.06 153 VAL A CA 1
ATOM 1210 C C . VAL A 1 153 ? 18.865 -8.007 -27.673 1.00 96.06 153 VAL A C 1
ATOM 1212 O O . VAL A 1 153 ? 20.063 -8.264 -27.727 1.00 96.06 153 VAL A O 1
ATOM 1215 N N . ALA A 1 154 ? 18.410 -6.877 -27.122 1.00 95.06 154 ALA A N 1
ATOM 1216 C CA . ALA A 1 154 ? 19.289 -5.831 -26.611 1.00 95.06 154 ALA A CA 1
ATOM 1217 C C . ALA A 1 154 ? 20.203 -6.336 -25.487 1.00 95.06 154 ALA A C 1
ATOM 1219 O O . ALA A 1 154 ? 21.374 -5.973 -25.460 1.00 95.06 154 ALA A O 1
ATOM 1220 N N . ARG A 1 155 ? 19.691 -7.181 -24.580 1.00 93.12 155 ARG A N 1
ATOM 1221 C CA . ARG A 1 155 ? 20.498 -7.774 -23.502 1.00 93.12 155 ARG A CA 1
ATOM 1222 C C . ARG A 1 155 ? 21.521 -8.773 -24.021 1.00 93.12 155 ARG A C 1
ATOM 1224 O O . ARG A 1 155 ? 22.651 -8.720 -23.560 1.00 93.12 155 ARG A O 1
ATOM 1231 N N . ARG A 1 156 ? 21.152 -9.631 -24.979 1.00 93.88 156 ARG A N 1
ATOM 1232 C CA . ARG A 1 156 ? 22.095 -10.584 -25.590 1.00 93.88 156 ARG A CA 1
ATOM 1233 C C . ARG A 1 156 ? 23.235 -9.859 -26.292 1.00 93.88 156 ARG A C 1
ATOM 1235 O O . ARG A 1 156 ? 24.386 -10.106 -25.975 1.00 93.88 156 ARG A O 1
ATOM 1242 N N . VAL A 1 157 ? 22.902 -8.900 -27.155 1.00 94.12 157 VAL A N 1
ATOM 1243 C CA . VAL A 1 157 ? 23.903 -8.103 -27.879 1.00 94.12 157 VAL A CA 1
ATOM 1244 C C . VAL A 1 157 ? 24.792 -7.314 -26.918 1.00 94.12 157 VAL A C 1
ATOM 1246 O O . VAL A 1 157 ? 26.000 -7.223 -27.111 1.00 94.12 157 VAL A O 1
ATOM 1249 N N . ALA A 1 158 ? 24.213 -6.738 -25.863 1.00 92.88 158 ALA A N 1
ATOM 1250 C CA . ALA A 1 158 ? 24.997 -6.029 -24.862 1.00 92.88 158 ALA A CA 1
ATOM 1251 C C . ALA A 1 158 ? 25.917 -6.970 -24.064 1.00 92.88 158 ALA A C 1
ATOM 1253 O O . ALA A 1 158 ? 27.002 -6.544 -23.680 1.00 92.88 158 ALA A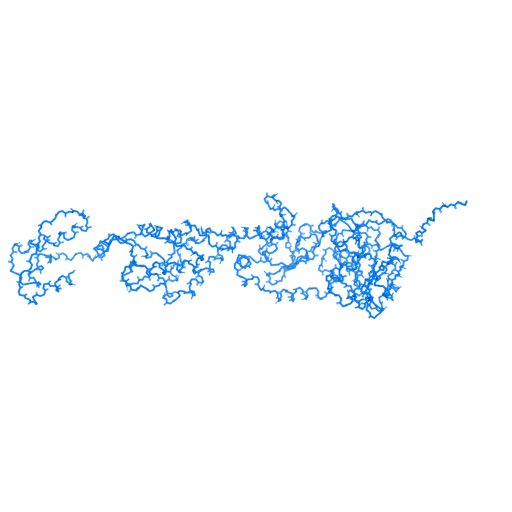 O 1
ATOM 1254 N N . ASP A 1 159 ? 25.509 -8.219 -23.823 1.00 91.38 159 ASP A N 1
ATOM 1255 C CA . ASP A 1 159 ? 26.323 -9.245 -23.160 1.00 91.38 159 ASP A CA 1
ATOM 1256 C C . ASP A 1 159 ? 27.537 -9.644 -24.000 1.00 91.38 159 ASP A C 1
ATOM 1258 O O . ASP A 1 159 ? 28.657 -9.619 -23.486 1.00 91.38 159 ASP A O 1
ATOM 1262 N N . ASP A 1 160 ? 27.331 -9.866 -25.301 1.00 90.31 160 ASP A N 1
ATOM 1263 C CA . ASP A 1 160 ? 28.403 -10.150 -26.263 1.00 90.31 160 ASP A CA 1
ATOM 1264 C C . ASP A 1 160 ? 29.433 -9.003 -26.325 1.00 90.31 160 ASP A C 1
ATOM 1266 O O . ASP A 1 160 ? 30.631 -9.240 -26.463 1.00 90.31 160 ASP A O 1
ATOM 1270 N N . LEU A 1 161 ? 28.983 -7.757 -26.130 1.00 90.56 161 LEU A N 1
ATOM 1271 C CA . LEU A 1 161 ? 29.816 -6.546 -26.093 1.00 90.56 161 LEU A CA 1
ATOM 1272 C C . LEU A 1 161 ? 30.249 -6.126 -24.675 1.00 90.56 161 LEU A C 1
ATOM 1274 O O . LEU A 1 161 ? 30.619 -4.965 -24.462 1.00 90.56 161 LEU A O 1
ATOM 1278 N N . ASN A 1 162 ? 30.220 -7.055 -23.714 1.00 89.62 162 ASN A N 1
ATOM 1279 C CA . ASN A 1 162 ? 30.426 -6.836 -22.280 1.00 89.62 162 ASN A CA 1
ATOM 1280 C C . ASN A 1 162 ? 29.340 -5.949 -21.643 1.00 89.62 162 ASN A C 1
ATOM 1282 O O . ASN A 1 162 ? 29.447 -4.719 -21.565 1.00 89.62 162 ASN A O 1
ATOM 1286 N N . LEU A 1 163 ? 28.337 -6.616 -21.058 1.00 88.31 163 LEU A N 1
ATOM 1287 C CA . LEU A 1 163 ? 27.109 -6.020 -20.514 1.00 88.31 163 LEU A CA 1
ATOM 1288 C C . LEU A 1 163 ? 27.343 -4.836 -19.559 1.00 88.31 163 LEU A C 1
ATOM 1290 O O . LEU A 1 163 ? 26.510 -3.936 -19.457 1.00 88.31 163 LEU A O 1
ATOM 1294 N N . LYS A 1 164 ? 28.482 -4.813 -18.853 1.00 89.06 164 LYS A N 1
ATOM 1295 C CA . LYS A 1 164 ? 28.826 -3.781 -17.858 1.00 89.06 164 LYS A CA 1
ATOM 1296 C C . LYS A 1 164 ? 29.072 -2.393 -18.462 1.00 89.06 164 LYS A C 1
ATOM 1298 O O . LYS A 1 164 ? 29.018 -1.405 -17.725 1.00 89.06 164 LYS A O 1
ATOM 1303 N N . ARG A 1 165 ? 29.329 -2.300 -19.771 1.00 91.81 165 ARG A N 1
ATOM 1304 C CA . ARG A 1 165 ? 29.533 -1.020 -20.473 1.00 91.81 165 ARG A CA 1
ATOM 1305 C C . ARG A 1 165 ? 28.248 -0.204 -20.605 1.00 91.81 165 ARG A C 1
ATOM 1307 O O . ARG A 1 165 ? 28.310 1.023 -20.716 1.00 91.81 165 ARG A O 1
ATOM 1314 N N . PHE A 1 166 ? 27.094 -0.868 -20.574 1.00 92.50 166 PHE A N 1
ATOM 1315 C CA . PHE A 1 166 ? 25.804 -0.273 -20.904 1.00 92.50 166 PHE A CA 1
ATOM 1316 C C . PHE A 1 166 ? 24.990 0.107 -19.664 1.00 92.50 166 PHE A C 1
ATOM 1318 O O . PHE A 1 166 ? 25.009 -0.577 -18.639 1.00 92.50 166 PHE A O 1
ATOM 1325 N N . ASP A 1 167 ? 24.247 1.210 -19.756 1.00 88.25 167 ASP A N 1
ATOM 1326 C CA . ASP A 1 167 ? 23.328 1.630 -18.702 1.00 88.25 167 ASP A CA 1
ATOM 1327 C C . ASP A 1 167 ? 22.166 0.618 -18.565 1.00 88.25 167 A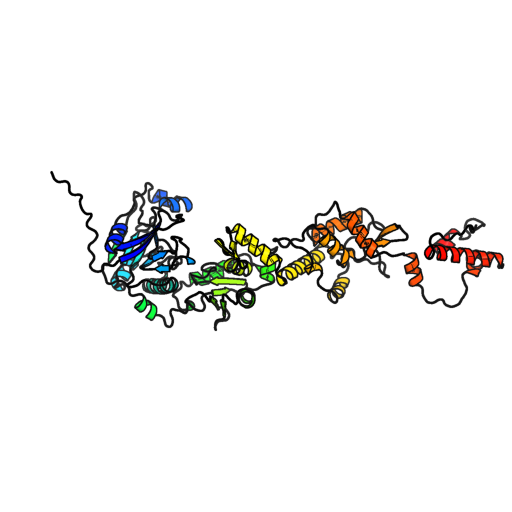SP A C 1
ATOM 1329 O O . ASP A 1 167 ? 21.512 0.299 -19.563 1.00 88.25 167 ASP A O 1
ATOM 1333 N N . PRO A 1 168 ? 21.834 0.138 -17.348 1.00 83.38 168 PRO A N 1
ATOM 1334 C CA . PRO A 1 168 ? 20.801 -0.884 -17.155 1.00 83.38 168 PRO A CA 1
ATOM 1335 C C . PRO A 1 168 ? 19.401 -0.505 -17.658 1.00 83.38 168 PRO A C 1
ATOM 1337 O O . PRO A 1 168 ? 18.584 -1.385 -17.919 1.00 83.38 168 PRO A O 1
ATOM 1340 N N . THR A 1 169 ? 19.097 0.790 -17.784 1.00 84.06 169 THR A N 1
ATOM 1341 C CA . THR A 1 169 ? 17.792 1.269 -18.268 1.00 84.06 169 THR A CA 1
ATOM 1342 C C . THR A 1 169 ? 17.705 1.301 -19.794 1.00 84.06 169 THR A C 1
ATOM 1344 O O . THR A 1 169 ? 16.639 1.559 -20.351 1.00 84.06 169 THR A O 1
ATOM 1347 N N . THR A 1 170 ? 18.797 1.008 -20.507 1.00 88.62 170 THR A N 1
ATOM 1348 C CA . THR A 1 170 ? 18.813 1.030 -21.975 1.00 88.62 170 THR A CA 1
ATOM 1349 C C . THR A 1 170 ? 17.941 -0.056 -22.619 1.00 88.62 170 THR A C 1
ATOM 1351 O O . THR A 1 170 ? 17.514 0.077 -23.770 1.00 88.62 170 THR A O 1
ATOM 1354 N N . PHE A 1 171 ? 17.632 -1.111 -21.861 1.00 89.94 171 PHE A N 1
ATOM 1355 C CA . PHE A 1 171 ? 16.767 -2.218 -22.279 1.00 89.94 171 PHE A CA 1
ATOM 1356 C C . PHE A 1 171 ? 15.270 -1.885 -22.173 1.00 89.94 171 PHE A C 1
ATOM 1358 O O . PHE A 1 171 ? 14.433 -2.687 -22.577 1.00 89.94 171 PHE A O 1
ATOM 1365 N N . GLU A 1 172 ? 14.909 -0.706 -21.654 1.00 87.19 172 GLU A N 1
ATOM 1366 C CA . GLU A 1 172 ? 13.520 -0.253 -21.596 1.00 87.19 172 GLU A CA 1
ATOM 1367 C C . GLU A 1 172 ? 12.984 0.073 -23.008 1.00 87.19 172 GLU A C 1
ATOM 1369 O O . GLU A 1 172 ? 13.552 0.912 -23.717 1.00 87.19 172 GLU A O 1
ATOM 1374 N N . PRO A 1 173 ? 11.843 -0.497 -23.433 1.00 87.81 173 PRO A N 1
ATOM 1375 C CA . PRO A 1 173 ? 11.311 -0.260 -24.776 1.00 87.81 173 PRO A CA 1
ATOM 1376 C C . PRO A 1 173 ? 10.934 1.198 -25.056 1.00 87.81 173 PRO A C 1
ATOM 1378 O O . PRO A 1 173 ? 11.059 1.649 -26.194 1.00 87.81 173 PRO A O 1
ATOM 1381 N N . ALA A 1 174 ? 10.502 1.961 -24.045 1.00 89.75 174 ALA A N 1
ATOM 1382 C CA . ALA A 1 174 ? 10.164 3.382 -24.200 1.00 89.75 174 ALA A CA 1
ATOM 1383 C C . ALA A 1 174 ? 11.358 4.330 -23.991 1.00 89.75 174 ALA A C 1
ATOM 1385 O O . ALA A 1 174 ? 11.168 5.557 -23.907 1.00 89.75 174 ALA A O 1
ATOM 1386 N N . ARG A 1 175 ? 12.579 3.785 -23.877 1.00 90.25 175 ARG A N 1
ATOM 1387 C CA . ARG A 1 175 ? 13.801 4.577 -23.746 1.00 90.25 175 ARG A CA 1
ATOM 1388 C C . ARG A 1 175 ? 13.976 5.459 -24.978 1.00 90.25 175 ARG A C 1
ATOM 1390 O O . ARG A 1 175 ? 13.934 4.979 -26.108 1.00 90.25 175 ARG A O 1
ATOM 1397 N N . LEU A 1 176 ? 14.153 6.758 -24.739 1.00 94.06 176 LEU A N 1
ATOM 1398 C CA . LEU A 1 176 ? 14.496 7.718 -25.784 1.00 94.06 176 LEU A CA 1
ATOM 1399 C C . LEU A 1 176 ? 16.012 7.891 -25.848 1.00 94.06 176 LEU A C 1
ATOM 1401 O O . LEU A 1 176 ? 16.674 7.854 -24.812 1.00 94.06 176 LEU A O 1
ATOM 1405 N N . MET A 1 177 ? 16.522 8.175 -27.038 1.00 95.31 177 MET A N 1
ATOM 1406 C CA . MET A 1 177 ? 17.887 8.641 -27.249 1.00 95.31 177 MET A CA 1
ATOM 1407 C C . MET A 1 177 ? 17.871 10.106 -27.652 1.00 95.31 177 MET A C 1
ATOM 1409 O O . MET A 1 177 ? 17.084 10.519 -28.503 1.00 95.31 177 MET A O 1
ATOM 1413 N N . TYR A 1 178 ? 18.715 10.914 -27.013 1.00 95.81 178 TYR A N 1
ATOM 1414 C CA . TYR A 1 178 ? 18.888 12.303 -27.431 1.00 95.81 178 TYR A CA 1
ATOM 1415 C C . TYR A 1 178 ? 19.600 12.338 -28.781 1.00 95.81 178 TYR A C 1
ATOM 1417 O O . TYR A 1 178 ? 20.512 11.537 -29.030 1.00 95.81 178 TYR A O 1
ATOM 1425 N N . TRP A 1 179 ? 19.215 13.297 -29.622 1.00 97.19 179 TRP A N 1
ATOM 1426 C CA . TRP A 1 179 ? 20.038 13.652 -30.774 1.00 97.19 179 TRP A CA 1
ATOM 1427 C C . TRP A 1 179 ? 21.415 14.149 -30.299 1.00 97.19 179 TRP A C 1
ATOM 1429 O O . TRP A 1 179 ? 21.536 14.580 -29.144 1.00 97.19 179 TRP A O 1
ATOM 1439 N N . PRO A 1 180 ? 22.463 14.052 -31.134 1.00 96.94 180 PRO A N 1
ATOM 1440 C CA . PRO A 1 180 ? 23.795 14.470 -30.729 1.00 96.94 180 PRO A CA 1
ATOM 1441 C C . PRO A 1 180 ? 23.825 15.959 -30.358 1.00 96.94 180 PRO A C 1
ATOM 1443 O O . PRO A 1 180 ? 23.392 16.831 -31.118 1.00 96.94 180 PRO A O 1
ATOM 1446 N N . SER A 1 181 ? 24.325 16.238 -29.160 1.00 96.75 181 SER A N 1
ATOM 1447 C CA . SER A 1 181 ? 24.638 17.582 -28.690 1.00 96.75 181 SER A CA 1
ATOM 1448 C C . SER A 1 181 ? 25.971 17.555 -27.962 1.00 96.75 181 SER A C 1
ATOM 1450 O O . SER A 1 181 ? 26.312 16.552 -27.332 1.00 96.75 181 SER A O 1
ATOM 1452 N N . THR A 1 182 ? 26.727 18.644 -28.050 1.00 97.12 182 THR A N 1
ATOM 1453 C CA . THR A 1 182 ? 28.084 18.724 -27.501 1.00 97.12 182 THR A CA 1
ATOM 1454 C C . THR A 1 182 ? 28.338 20.135 -26.966 1.00 97.12 182 THR A C 1
ATOM 1456 O O . THR A 1 182 ? 27.982 21.086 -27.670 1.00 97.12 182 THR A O 1
ATOM 1459 N N . PRO A 1 183 ? 28.972 20.282 -25.785 1.00 96.81 183 PRO A N 1
ATOM 1460 C CA . PRO A 1 183 ? 29.464 21.569 -25.292 1.00 96.81 183 PRO A CA 1
ATOM 1461 C C . PRO A 1 183 ? 30.302 22.319 -26.335 1.00 96.81 183 PRO A C 1
ATOM 1463 O O . PRO A 1 183 ? 30.832 21.710 -27.274 1.00 96.81 183 PRO A O 1
ATOM 1466 N N . GLU A 1 184 ? 30.439 23.634 -26.173 1.00 96.31 184 GLU A N 1
ATOM 1467 C CA . GLU A 1 184 ? 31.112 24.506 -27.148 1.00 96.31 184 GLU A CA 1
ATOM 1468 C C . GLU A 1 184 ? 32.538 24.023 -27.459 1.00 96.31 184 GLU A C 1
ATOM 1470 O O . GLU A 1 184 ? 32.918 23.913 -28.625 1.00 96.31 184 GLU A O 1
ATOM 1475 N N . ASP A 1 185 ? 33.282 23.646 -26.420 1.00 95.56 185 ASP A N 1
ATOM 1476 C CA . ASP A 1 185 ? 34.664 23.157 -26.465 1.00 95.56 185 ASP A CA 1
ATOM 1477 C C . ASP A 1 185 ? 34.784 21.624 -26.347 1.00 95.56 185 ASP A C 1
ATOM 1479 O O . ASP A 1 185 ? 35.888 21.093 -26.239 1.00 95.56 185 ASP A O 1
ATOM 1483 N N . GLY A 1 186 ? 33.662 20.894 -26.368 1.00 93.44 186 GLY A N 1
ATOM 1484 C CA . GLY A 1 186 ? 33.650 19.438 -26.207 1.00 93.44 186 GLY A CA 1
ATOM 1485 C C . GLY A 1 186 ? 34.076 18.666 -27.458 1.00 93.44 186 GLY A C 1
ATOM 1486 O O . GLY A 1 186 ? 33.918 19.126 -28.592 1.00 93.44 186 GLY A O 1
ATOM 1487 N N . GLU A 1 187 ? 34.558 17.439 -27.283 1.00 94.50 187 GLU A N 1
ATOM 1488 C CA . GLU A 1 187 ? 34.834 16.548 -28.410 1.00 94.50 187 GLU A CA 1
ATOM 1489 C C . GLU A 1 187 ? 33.558 15.825 -28.857 1.00 94.50 187 GLU A C 1
ATOM 1491 O O . GLU A 1 187 ? 32.794 15.292 -28.046 1.00 94.50 187 GLU A O 1
ATOM 1496 N N . PHE A 1 188 ? 33.309 15.828 -30.167 1.00 96.50 188 PHE A N 1
ATOM 1497 C CA . PHE A 1 188 ? 32.213 15.077 -30.761 1.00 96.50 188 PHE A CA 1
ATOM 1498 C C . PHE A 1 188 ? 32.771 13.870 -31.501 1.00 96.50 188 PHE A C 1
ATOM 1500 O O . PHE A 1 188 ? 33.594 14.026 -32.400 1.00 96.50 188 PHE A O 1
ATOM 1507 N N . PHE A 1 189 ? 32.289 12.688 -31.130 1.00 94.75 189 PHE A N 1
ATOM 1508 C CA . PHE A 1 189 ? 32.671 11.430 -31.745 1.00 94.75 189 PHE A CA 1
ATOM 1509 C C . PHE A 1 189 ? 31.478 10.864 -32.512 1.00 94.75 189 PHE A C 1
ATOM 1511 O O . PHE A 1 189 ? 30.382 10.753 -31.957 1.00 94.75 189 PHE A O 1
ATOM 1518 N N . PHE A 1 190 ? 31.708 10.484 -33.767 1.00 96.31 190 PHE A N 1
ATOM 1519 C CA . PHE A 1 190 ? 30.764 9.748 -34.599 1.00 96.31 190 PHE A CA 1
ATOM 1520 C C . PHE A 1 190 ? 31.517 8.722 -35.441 1.00 96.31 190 PHE A C 1
ATOM 1522 O O . PHE A 1 190 ? 32.525 9.042 -36.071 1.00 96.31 190 PHE A O 1
ATOM 1529 N N . HIS A 1 191 ? 31.005 7.500 -35.464 1.00 94.69 191 HIS A N 1
ATOM 1530 C CA . HIS A 1 191 ? 31.506 6.400 -36.267 1.00 94.69 191 HIS A CA 1
ATOM 1531 C C . HIS A 1 191 ? 30.334 5.515 -36.706 1.00 94.69 191 HIS A C 1
ATOM 1533 O O . HIS A 1 191 ? 29.320 5.442 -36.013 1.00 94.69 191 HIS A O 1
ATOM 1539 N N . TYR A 1 192 ? 30.453 4.836 -37.842 1.00 95.31 192 TYR A N 1
ATOM 1540 C CA . TYR A 1 192 ? 29.453 3.877 -38.303 1.00 95.31 192 TYR A CA 1
ATOM 1541 C C . TYR A 1 192 ? 30.106 2.769 -39.132 1.00 95.31 192 TYR A C 1
ATOM 1543 O O . TYR A 1 192 ? 31.130 3.002 -39.774 1.00 95.31 192 TYR A O 1
ATOM 1551 N N . ALA A 1 193 ? 29.462 1.603 -39.153 1.00 94.62 193 ALA A N 1
ATOM 1552 C CA . ALA A 1 193 ? 29.792 0.494 -40.039 1.00 94.62 193 ALA A CA 1
ATOM 1553 C C . ALA A 1 193 ? 28.622 0.228 -40.997 1.00 94.62 193 ALA A C 1
ATOM 1555 O O . ALA A 1 193 ? 27.470 0.095 -40.569 1.00 94.62 193 ALA A O 1
ATOM 1556 N N . ASP A 1 194 ? 28.916 0.167 -42.297 1.00 94.81 194 ASP A N 1
ATOM 1557 C CA . ASP A 1 194 ? 27.952 -0.147 -43.358 1.00 94.81 194 ASP A CA 1
ATOM 1558 C C . ASP A 1 194 ? 27.991 -1.643 -43.689 1.00 94.81 194 ASP A C 1
ATOM 1560 O O . ASP A 1 194 ? 28.592 -2.078 -44.670 1.00 94.81 194 ASP A O 1
ATOM 1564 N N . GLU A 1 195 ? 27.343 -2.422 -42.831 1.00 95.62 195 GLU A N 1
ATOM 1565 C CA . GLU A 1 195 ? 27.240 -3.880 -42.913 1.00 95.62 195 GLU A CA 1
ATOM 1566 C C . GLU A 1 195 ? 25.759 -4.318 -42.929 1.00 95.62 195 GLU A C 1
ATOM 1568 O O . GLU A 1 195 ? 24.854 -3.496 -42.748 1.00 95.62 195 GLU A O 1
ATOM 1573 N N . PRO A 1 196 ? 25.426 -5.601 -43.158 1.00 96.62 196 PRO A N 1
ATOM 1574 C CA . PRO A 1 196 ? 24.044 -6.065 -43.081 1.00 96.62 196 PRO A CA 1
ATOM 1575 C C . PRO A 1 196 ? 23.384 -5.758 -41.728 1.00 96.62 196 PRO A C 1
ATOM 1577 O O . PRO A 1 196 ? 23.997 -5.880 -40.670 1.00 96.62 196 PRO A O 1
ATOM 1580 N N . PHE A 1 197 ? 22.101 -5.388 -41.746 1.00 97.50 197 PHE A N 1
ATOM 1581 C CA . PHE A 1 197 ? 21.338 -5.141 -40.516 1.00 97.50 197 PHE A CA 1
ATOM 1582 C C . PHE A 1 197 ? 21.278 -6.403 -39.656 1.00 97.50 197 PHE A C 1
ATOM 1584 O O . PHE A 1 197 ? 21.247 -7.511 -40.192 1.00 97.50 197 PHE A O 1
ATOM 1591 N N . LEU A 1 198 ? 21.221 -6.223 -38.338 1.00 97.25 198 LEU A N 1
ATOM 1592 C CA . LEU A 1 198 ? 21.154 -7.331 -37.392 1.00 97.25 198 LEU A CA 1
ATOM 1593 C C . LEU A 1 198 ? 19.822 -8.071 -37.539 1.00 97.25 198 LEU A C 1
ATOM 1595 O O . LEU A 1 198 ? 18.753 -7.453 -37.485 1.00 97.25 198 LEU A O 1
ATOM 1599 N N . ASP A 1 199 ? 19.881 -9.391 -37.699 1.00 97.38 199 ASP A N 1
ATOM 1600 C CA . ASP A 1 199 ? 18.689 -10.227 -37.667 1.00 97.38 199 ASP A CA 1
ATOM 1601 C C . ASP A 1 199 ? 18.313 -10.541 -36.208 1.00 97.38 199 ASP A C 1
ATOM 1603 O O . ASP A 1 199 ? 19.046 -11.259 -35.522 1.00 97.38 199 ASP A O 1
ATOM 1607 N N . PRO A 1 200 ? 17.192 -10.004 -35.685 1.00 97.19 200 PRO A N 1
ATOM 1608 C CA . PRO A 1 200 ? 16.803 -10.272 -34.309 1.00 97.19 200 PRO A CA 1
ATOM 1609 C C . PRO A 1 200 ? 16.471 -11.751 -34.074 1.00 97.19 200 PRO A C 1
ATOM 1611 O O . PRO A 1 200 ? 16.639 -12.215 -32.951 1.00 97.19 200 PRO A O 1
ATOM 1614 N N . ASP A 1 201 ? 16.035 -12.501 -35.091 1.00 97.44 201 ASP A N 1
ATOM 1615 C CA . ASP A 1 201 ? 15.708 -13.921 -34.937 1.00 97.44 201 ASP A CA 1
ATOM 1616 C C . ASP A 1 201 ? 16.964 -14.767 -34.708 1.00 97.44 201 ASP A C 1
ATOM 1618 O O . ASP A 1 201 ? 16.945 -15.680 -33.882 1.00 97.44 201 ASP A O 1
ATOM 1622 N N . GLU A 1 202 ? 18.082 -14.433 -35.360 1.00 95.88 202 GLU A N 1
ATOM 1623 C CA . GLU A 1 202 ? 19.372 -15.089 -35.106 1.00 95.88 202 GLU A CA 1
ATOM 1624 C C . GLU A 1 202 ? 19.819 -14.889 -33.654 1.00 95.88 202 GLU A C 1
ATOM 1626 O O . GLU A 1 202 ? 20.227 -15.846 -32.997 1.00 95.88 202 GLU A O 1
ATOM 1631 N N . VAL A 1 203 ? 19.646 -13.677 -33.113 1.00 95.62 203 VAL A N 1
ATOM 1632 C CA . VAL A 1 203 ? 19.962 -13.374 -31.710 1.00 95.62 203 VAL A CA 1
ATOM 1633 C C . VAL A 1 203 ? 19.025 -14.113 -30.753 1.00 95.62 203 VAL A C 1
ATOM 1635 O O . VAL A 1 203 ? 19.481 -14.702 -29.772 1.00 95.62 203 VAL A O 1
ATOM 1638 N N . LEU A 1 204 ? 17.715 -14.116 -31.015 1.00 95.56 204 LEU A N 1
ATOM 1639 C CA . LEU A 1 204 ? 16.730 -14.802 -30.170 1.00 95.56 204 LEU A CA 1
ATOM 1640 C C . LEU A 1 204 ? 16.961 -16.322 -30.139 1.00 95.56 204 LEU A C 1
ATOM 1642 O O . LEU A 1 204 ? 16.789 -16.937 -29.089 1.00 95.56 204 LEU A O 1
ATOM 1646 N N . ASN A 1 205 ? 17.422 -16.914 -31.244 1.00 95.69 205 ASN A N 1
ATOM 1647 C CA . ASN A 1 205 ? 17.752 -18.340 -31.334 1.00 95.69 205 ASN A CA 1
ATOM 1648 C C . ASN A 1 205 ? 19.006 -18.745 -30.535 1.00 95.69 205 ASN A C 1
ATOM 1650 O O . ASN A 1 205 ? 19.257 -19.937 -30.369 1.00 95.69 205 ASN A O 1
ATOM 1654 N N . THR A 1 206 ? 19.791 -17.789 -30.018 1.00 93.62 206 THR A N 1
ATOM 1655 C CA . THR A 1 206 ? 20.908 -18.092 -29.100 1.00 93.62 206 THR A CA 1
ATOM 1656 C C . THR A 1 206 ? 20.436 -18.469 -27.693 1.00 93.62 206 THR A C 1
ATOM 1658 O O . THR A 1 206 ? 21.192 -19.045 -26.911 1.00 93.62 206 THR A O 1
ATOM 1661 N N . TYR A 1 207 ? 19.189 -18.142 -27.347 1.00 89.88 207 TYR A N 1
ATOM 1662 C CA . TYR A 1 207 ? 18.582 -18.533 -26.083 1.00 89.88 207 TYR A CA 1
ATOM 1663 C C . TYR A 1 207 ? 18.045 -19.962 -26.146 1.00 89.88 207 TYR A C 1
ATOM 1665 O O . TYR A 1 207 ? 17.477 -20.372 -27.154 1.00 89.88 207 TYR A O 1
ATOM 1673 N N . ALA A 1 208 ? 18.143 -20.692 -25.030 1.00 87.94 208 ALA A N 1
ATOM 1674 C CA . ALA A 1 208 ? 17.405 -21.946 -24.866 1.00 87.94 208 ALA A CA 1
ATOM 1675 C C . ALA A 1 208 ? 15.886 -21.700 -24.939 1.00 87.94 208 ALA A C 1
ATOM 1677 O O . ALA A 1 208 ? 15.178 -22.410 -25.646 1.00 87.94 208 ALA A O 1
ATOM 1678 N N . ASP A 1 209 ? 15.419 -20.650 -24.258 1.00 86.19 209 ASP A N 1
ATOM 1679 C CA . ASP A 1 209 ? 14.097 -20.060 -24.447 1.00 86.19 209 ASP A CA 1
ATOM 1680 C C . ASP A 1 209 ? 14.166 -18.555 -24.161 1.00 86.19 209 ASP A C 1
ATOM 1682 O O . ASP A 1 209 ? 14.308 -18.128 -23.018 1.00 86.19 209 ASP A O 1
ATOM 1686 N N . TRP A 1 210 ? 14.087 -17.716 -25.195 1.00 88.50 210 TRP A N 1
ATOM 1687 C CA . TRP A 1 210 ? 14.106 -16.265 -24.990 1.00 88.50 210 TRP A CA 1
ATOM 1688 C C . TRP A 1 210 ? 12.824 -15.756 -24.321 1.00 88.50 210 TRP A C 1
ATOM 1690 O O . TRP A 1 210 ? 12.806 -14.622 -23.849 1.00 88.50 210 TRP A O 1
ATOM 1700 N N . LYS A 1 211 ? 11.746 -16.545 -24.274 1.00 86.06 211 LYS A N 1
ATOM 1701 C CA . LYS A 1 211 ? 10.511 -16.149 -23.588 1.00 86.06 211 LYS A CA 1
ATOM 1702 C C . LYS A 1 211 ? 10.607 -16.322 -22.077 1.00 86.06 211 LYS A C 1
ATOM 1704 O O . LYS A 1 211 ? 9.799 -15.733 -21.358 1.00 86.06 211 LYS A O 1
ATOM 1709 N N . ASP A 1 212 ? 11.594 -17.063 -21.589 1.00 80.75 212 ASP A N 1
ATOM 1710 C CA . ASP A 1 212 ? 11.936 -17.103 -20.175 1.00 80.75 212 ASP A CA 1
ATOM 1711 C C . ASP A 1 212 ? 12.854 -15.920 -19.832 1.00 80.75 212 ASP A C 1
ATOM 1713 O O . ASP A 1 212 ? 14.051 -15.906 -20.136 1.00 80.75 212 ASP A O 1
ATOM 1717 N N . ALA A 1 213 ? 12.283 -14.903 -19.181 1.00 80.88 213 ALA A N 1
ATOM 1718 C CA . ALA A 1 213 ? 13.014 -13.691 -18.821 1.00 80.88 213 ALA A CA 1
ATOM 1719 C C . ALA A 1 213 ? 14.125 -13.934 -17.782 1.00 80.88 213 ALA A C 1
ATOM 1721 O O . ALA A 1 213 ? 15.010 -13.089 -17.636 1.00 80.88 213 ALA A O 1
ATOM 1722 N N . SER A 1 214 ? 14.109 -15.069 -17.073 1.00 74.81 214 SER A N 1
ATOM 1723 C CA . SER A 1 214 ? 15.179 -15.445 -16.141 1.00 74.81 214 SER A CA 1
ATOM 1724 C C . SER A 1 214 ? 16.474 -15.846 -16.857 1.00 74.81 214 SER A C 1
ATOM 1726 O O . SER A 1 214 ? 17.555 -15.734 -16.281 1.00 74.81 214 SER A O 1
ATOM 1728 N N . LEU A 1 215 ? 16.382 -16.246 -18.132 1.00 80.75 215 LEU A N 1
ATOM 1729 C CA . LEU A 1 215 ? 17.528 -16.612 -18.969 1.00 80.75 215 LEU A CA 1
ATOM 1730 C C . LEU A 1 215 ? 18.188 -15.404 -19.644 1.00 80.75 215 LEU A C 1
ATOM 1732 O O . LEU A 1 215 ? 19.207 -15.549 -20.324 1.00 80.75 215 LEU A O 1
ATOM 1736 N N . TRP A 1 216 ? 17.605 -14.213 -19.503 1.00 87.31 216 TRP A N 1
ATOM 1737 C CA . TRP A 1 216 ? 18.144 -12.996 -20.097 1.00 87.31 216 TRP A CA 1
ATOM 1738 C C . TRP A 1 216 ? 19.435 -12.581 -19.396 1.00 87.31 216 TRP A C 1
ATOM 1740 O O . TRP A 1 216 ? 19.459 -12.547 -18.167 1.00 87.31 216 TRP A O 1
ATOM 1750 N N . PRO A 1 217 ? 20.496 -12.193 -20.132 1.00 85.62 217 PRO A N 1
ATOM 1751 C CA . PRO A 1 217 ? 21.679 -11.621 -19.518 1.00 85.62 217 PRO A CA 1
ATOM 1752 C C . PRO A 1 217 ? 21.304 -10.404 -18.679 1.00 85.62 217 PRO A C 1
ATOM 1754 O O . PRO A 1 217 ? 20.768 -9.405 -19.166 1.00 85.62 217 PRO A O 1
ATOM 1757 N N . THR A 1 218 ? 21.579 -10.493 -17.388 1.00 73.81 218 THR A N 1
ATOM 1758 C CA . THR A 1 218 ? 21.418 -9.395 -16.445 1.00 73.81 218 THR A CA 1
ATOM 1759 C C . THR A 1 218 ? 22.778 -9.109 -15.838 1.00 73.81 218 THR A C 1
ATOM 1761 O O . THR A 1 218 ? 23.584 -10.009 -15.594 1.00 73.81 218 THR A O 1
ATOM 1764 N N . THR A 1 219 ? 23.056 -7.838 -15.567 1.00 63.12 219 THR A N 1
ATOM 1765 C CA . THR A 1 219 ? 24.142 -7.553 -14.643 1.00 63.12 219 THR A CA 1
ATOM 1766 C C . THR A 1 219 ? 23.640 -7.990 -13.262 1.00 63.12 219 THR A C 1
ATOM 1768 O O . THR A 1 219 ? 22.636 -7.454 -12.799 1.00 63.12 219 THR A O 1
ATOM 1771 N N . GLN A 1 220 ? 24.330 -8.926 -12.586 1.00 54.16 220 GLN A N 1
ATOM 1772 C CA . GLN A 1 220 ? 24.139 -9.229 -11.147 1.00 54.16 220 GLN A CA 1
ATOM 1773 C C . GLN A 1 220 ? 23.764 -7.991 -10.294 1.00 54.16 220 GLN A C 1
ATOM 1775 O O . GLN A 1 220 ? 22.888 -8.104 -9.434 1.00 54.16 220 GLN A O 1
ATOM 1780 N N . PRO A 1 221 ? 24.307 -6.783 -10.576 1.00 55.66 221 PRO A N 1
ATOM 1781 C CA . PRO A 1 221 ? 23.848 -5.548 -9.969 1.00 55.66 221 PRO A CA 1
ATOM 1782 C C . PRO A 1 221 ? 22.345 -5.271 -9.974 1.00 55.66 221 PRO A C 1
ATOM 1784 O O . PRO A 1 221 ? 21.941 -4.554 -9.082 1.00 55.66 221 PRO A O 1
ATOM 1787 N N . VAL A 1 222 ? 21.499 -5.721 -10.907 1.00 54.59 222 VAL A N 1
ATOM 1788 C CA . VAL A 1 222 ? 20.068 -5.342 -10.902 1.00 54.59 222 VAL A CA 1
ATOM 1789 C C . VAL A 1 222 ? 19.290 -6.119 -9.846 1.00 54.59 222 VAL A C 1
ATOM 1791 O O . VAL A 1 222 ? 18.637 -5.492 -9.018 1.00 54.59 222 VAL A O 1
ATOM 1794 N N . GLU A 1 223 ? 19.392 -7.448 -9.809 1.00 60.16 223 GLU A N 1
ATOM 1795 C CA . GLU A 1 223 ? 18.721 -8.254 -8.779 1.00 60.16 223 GLU A CA 1
ATOM 1796 C C . GLU A 1 223 ? 19.317 -8.003 -7.387 1.00 60.16 223 GLU A C 1
ATOM 1798 O O . GLU A 1 223 ? 18.568 -7.822 -6.425 1.00 60.16 223 GLU A O 1
ATOM 1803 N N . GLU A 1 224 ? 20.647 -7.889 -7.264 1.00 60.75 224 GLU A N 1
ATOM 1804 C CA . GLU A 1 224 ? 21.285 -7.503 -5.999 1.00 60.75 224 GLU A CA 1
ATOM 1805 C C . GLU A 1 224 ? 20.917 -6.078 -5.586 1.00 60.75 224 GLU A C 1
ATOM 1807 O O . GLU A 1 224 ? 20.638 -5.835 -4.413 1.00 60.75 224 GLU A O 1
ATOM 1812 N N . ARG A 1 225 ? 20.845 -5.121 -6.521 1.00 63.09 225 ARG A N 1
ATOM 1813 C CA . ARG A 1 225 ? 20.389 -3.757 -6.216 1.00 63.09 225 ARG A CA 1
ATOM 1814 C C . ARG A 1 225 ? 18.921 -3.737 -5.853 1.00 63.09 225 ARG A C 1
ATOM 1816 O O . ARG A 1 225 ? 18.577 -2.932 -4.997 1.00 63.09 225 ARG A O 1
ATOM 1823 N N . ILE A 1 226 ? 18.066 -4.564 -6.449 1.00 68.81 226 ILE A N 1
ATOM 1824 C CA . ILE A 1 226 ? 16.655 -4.659 -6.068 1.00 68.81 226 ILE A CA 1
ATOM 1825 C C . ILE A 1 226 ? 16.550 -5.253 -4.665 1.00 68.81 226 ILE A C 1
ATOM 1827 O O . ILE A 1 226 ? 15.928 -4.621 -3.817 1.00 68.81 226 ILE A O 1
ATOM 1831 N N . ARG A 1 227 ? 17.247 -6.357 -4.363 1.00 67.62 227 ARG A N 1
ATOM 1832 C CA . ARG A 1 227 ? 17.328 -6.923 -3.002 1.00 67.62 227 ARG A CA 1
ATOM 1833 C C . ARG A 1 227 ? 17.863 -5.908 -1.988 1.00 67.62 227 ARG A C 1
ATOM 1835 O O . ARG A 1 227 ? 17.297 -5.743 -0.913 1.00 67.62 227 ARG A O 1
ATOM 1842 N N . HIS A 1 228 ? 18.905 -5.164 -2.344 1.00 65.00 228 HIS A N 1
ATOM 1843 C CA . HIS A 1 228 ? 19.491 -4.130 -1.494 1.00 65.00 228 HIS A CA 1
ATOM 1844 C C . HIS A 1 228 ? 18.600 -2.880 -1.372 1.00 65.00 228 HIS A C 1
ATOM 1846 O O . HIS A 1 228 ? 18.567 -2.242 -0.325 1.00 65.00 228 HIS A O 1
ATOM 1852 N N . THR A 1 229 ? 17.850 -2.521 -2.417 1.00 68.62 229 THR A N 1
ATOM 1853 C CA . THR A 1 229 ? 16.860 -1.429 -2.386 1.00 68.62 229 THR A CA 1
ATOM 1854 C C . THR A 1 229 ? 15.664 -1.820 -1.531 1.00 68.62 229 THR A C 1
ATOM 1856 O O . THR A 1 229 ? 15.235 -1.014 -0.714 1.00 68.62 229 THR A O 1
ATOM 1859 N N . ALA A 1 230 ? 15.182 -3.056 -1.660 1.00 68.62 230 ALA A N 1
ATOM 1860 C CA . ALA A 1 230 ? 14.137 -3.624 -0.821 1.00 68.62 230 ALA A CA 1
ATOM 1861 C C . ALA A 1 230 ? 14.567 -3.646 0.652 1.00 68.62 230 ALA A C 1
ATOM 1863 O O . ALA A 1 230 ? 13.803 -3.222 1.509 1.00 68.62 230 ALA A O 1
ATOM 1864 N N . GLY A 1 231 ? 15.819 -4.024 0.939 1.00 65.62 231 GLY A N 1
ATOM 1865 C CA . GLY A 1 231 ? 16.382 -3.966 2.293 1.00 65.62 231 GLY A CA 1
ATOM 1866 C C . GLY A 1 231 ? 16.614 -2.549 2.840 1.00 65.62 231 GLY A C 1
ATOM 1867 O O . GLY A 1 231 ? 16.745 -2.385 4.048 1.00 65.62 231 GLY A O 1
ATOM 1868 N N . LYS A 1 232 ? 16.675 -1.521 1.980 1.00 70.31 232 LYS A N 1
ATOM 1869 C CA . LYS A 1 232 ? 16.781 -0.104 2.381 1.00 70.31 232 LYS A CA 1
ATOM 1870 C C . LYS A 1 232 ? 15.432 0.596 2.523 1.00 70.31 232 LYS A C 1
ATOM 1872 O O . LYS A 1 232 ? 15.377 1.638 3.175 1.00 70.31 232 LYS A O 1
ATOM 1877 N N . GLN A 1 233 ? 14.389 0.110 1.853 1.00 74.75 233 GLN A N 1
ATOM 1878 C CA . GLN A 1 233 ? 13.048 0.657 2.015 1.00 74.75 233 GLN A CA 1
ATOM 1879 C C . GLN A 1 233 ? 12.514 0.307 3.403 1.00 74.75 233 GLN A C 1
ATOM 1881 O O . GLN A 1 233 ? 12.755 -0.784 3.912 1.00 74.75 233 GLN A O 1
ATOM 1886 N N . GLU A 1 234 ? 11.786 1.252 3.999 1.00 82.00 234 GLU A N 1
ATOM 1887 C CA . GLU A 1 234 ? 11.024 1.004 5.221 1.00 82.00 234 GLU A CA 1
ATOM 1888 C C . GLU A 1 234 ? 10.100 -0.192 5.002 1.00 82.00 234 GLU A C 1
ATOM 1890 O O . GLU A 1 234 ? 9.353 -0.223 4.016 1.00 82.00 234 GLU A O 1
ATOM 1895 N N . ASP A 1 235 ? 10.160 -1.153 5.920 1.00 87.44 235 ASP A N 1
ATOM 1896 C CA . ASP A 1 235 ? 9.362 -2.364 5.858 1.00 87.44 235 ASP A CA 1
ATOM 1897 C C . ASP A 1 235 ? 7.871 -2.002 5.720 1.00 87.44 235 ASP A C 1
ATOM 1899 O O . ASP A 1 235 ? 7.317 -1.304 6.577 1.00 87.44 235 ASP A O 1
ATOM 1903 N N . PRO A 1 236 ? 7.186 -2.444 4.647 1.00 91.38 236 PRO A N 1
ATOM 1904 C CA . PRO A 1 236 ? 5.797 -2.080 4.417 1.00 91.38 236 PRO A CA 1
ATOM 1905 C C . PRO A 1 236 ? 4.891 -2.560 5.553 1.00 91.38 236 PRO A C 1
ATOM 1907 O O . PRO A 1 236 ? 3.865 -1.931 5.801 1.00 91.38 236 PRO A O 1
ATOM 1910 N N . THR A 1 237 ? 5.288 -3.619 6.264 1.00 90.94 237 THR A N 1
ATOM 1911 C CA . THR A 1 237 ? 4.560 -4.179 7.409 1.00 90.94 237 THR A CA 1
ATOM 1912 C C . THR A 1 237 ? 4.798 -3.417 8.714 1.00 90.94 237 THR A C 1
ATOM 1914 O O . THR A 1 237 ? 4.040 -3.609 9.660 1.00 90.94 237 THR A O 1
ATOM 1917 N N . GLU A 1 238 ? 5.766 -2.499 8.772 1.00 89.75 238 GLU A N 1
ATOM 1918 C CA . GLU A 1 238 ? 6.005 -1.614 9.926 1.00 89.75 238 GLU A CA 1
ATOM 1919 C C . GLU A 1 238 ? 5.321 -0.245 9.770 1.00 89.75 238 GLU A C 1
ATOM 1921 O O . GLU A 1 238 ? 5.139 0.491 10.744 1.00 89.75 238 GLU A O 1
ATOM 1926 N N . LYS A 1 239 ? 4.873 0.096 8.553 1.00 88.88 239 LYS A N 1
ATOM 1927 C CA . LYS A 1 239 ? 4.201 1.372 8.279 1.00 88.88 239 LYS A CA 1
ATOM 1928 C C . LYS A 1 239 ? 2.913 1.523 9.089 1.00 88.88 239 LYS A C 1
ATOM 1930 O O . LYS A 1 239 ? 2.142 0.581 9.282 1.00 88.88 239 LYS A O 1
ATOM 1935 N N . ARG A 1 240 ? 2.627 2.749 9.525 1.00 84.69 240 ARG A N 1
ATOM 1936 C CA . ARG A 1 240 ? 1.363 3.089 10.198 1.00 84.69 240 ARG A CA 1
ATOM 1937 C C . ARG A 1 240 ? 0.257 3.428 9.196 1.00 84.69 240 ARG A C 1
ATOM 1939 O O . ARG A 1 240 ? 0.521 3.862 8.074 1.00 84.69 240 ARG A O 1
ATOM 1946 N N . GLY A 1 241 ? -0.991 3.302 9.644 1.00 88.75 241 GLY A N 1
ATOM 1947 C CA . GLY A 1 241 ? -2.179 3.658 8.866 1.00 88.75 241 GLY A CA 1
ATOM 1948 C C . GLY A 1 241 ? -2.513 2.653 7.763 1.00 88.75 241 GLY A C 1
ATOM 1949 O O . GLY A 1 241 ? -1.962 1.556 7.714 1.00 88.75 241 GLY A O 1
ATOM 1950 N N . ILE A 1 242 ? -3.422 3.051 6.868 1.00 93.25 242 ILE A N 1
ATOM 1951 C CA . ILE A 1 242 ? -4.060 2.144 5.899 1.00 93.25 242 ILE A CA 1
ATOM 1952 C C . ILE A 1 242 ? -3.084 1.371 4.999 1.00 93.25 242 ILE A C 1
ATOM 1954 O O . ILE A 1 242 ? -3.336 0.214 4.694 1.00 93.25 242 ILE A O 1
ATOM 1958 N N . ILE A 1 243 ? -1.959 1.977 4.600 1.00 94.31 243 ILE A N 1
ATOM 1959 C CA . ILE A 1 243 ? -0.978 1.326 3.715 1.00 94.31 243 ILE A CA 1
ATOM 1960 C C . ILE A 1 243 ? -0.303 0.164 4.442 1.00 94.31 243 ILE A C 1
ATOM 1962 O O . ILE A 1 243 ? -0.221 -0.934 3.904 1.00 94.31 243 ILE A O 1
ATOM 1966 N N . GLY A 1 244 ? 0.168 0.398 5.669 1.00 93.88 244 GLY A N 1
ATOM 1967 C CA . GLY A 1 244 ? 0.810 -0.658 6.442 1.00 93.88 244 GLY A CA 1
ATOM 1968 C C . GLY A 1 244 ? -0.174 -1.725 6.899 1.00 93.88 244 GLY A C 1
ATOM 1969 O O . GLY A 1 244 ? 0.158 -2.903 6.849 1.00 93.88 244 GLY A O 1
ATOM 1970 N N . ALA A 1 245 ? -1.400 -1.333 7.258 1.00 94.50 245 ALA A N 1
ATOM 1971 C CA . ALA A 1 245 ? -2.453 -2.287 7.591 1.00 94.50 245 ALA A CA 1
ATOM 1972 C C . ALA A 1 245 ? -2.779 -3.201 6.400 1.00 94.50 245 ALA A C 1
ATOM 1974 O O . ALA A 1 245 ? -2.859 -4.411 6.577 1.00 94.50 245 ALA A O 1
ATOM 1975 N N . PHE A 1 246 ? -2.870 -2.649 5.184 1.00 97.06 246 PHE A N 1
ATOM 1976 C CA . PHE A 1 246 ? -3.076 -3.438 3.966 1.00 97.06 246 PHE A CA 1
ATOM 1977 C C . PHE A 1 246 ? -1.913 -4.407 3.714 1.00 97.06 246 PHE A C 1
ATOM 1979 O O . PHE A 1 246 ? -2.136 -5.581 3.456 1.00 97.06 246 PHE A O 1
ATOM 1986 N N . CYS A 1 247 ? -0.664 -3.948 3.850 1.00 96.06 247 CYS A N 1
ATOM 1987 C CA . CYS A 1 247 ? 0.519 -4.799 3.674 1.00 96.06 247 CYS A CA 1
ATOM 1988 C C . CYS A 1 247 ? 0.719 -5.841 4.792 1.00 96.06 247 CYS A C 1
ATOM 1990 O O . CYS A 1 247 ? 1.489 -6.777 4.605 1.00 96.06 247 CYS A O 1
ATOM 1992 N N . ARG A 1 248 ? 0.079 -5.679 5.959 1.00 95.06 248 ARG A N 1
ATOM 1993 C CA . ARG A 1 248 ? 0.014 -6.707 7.014 1.00 95.06 248 ARG A CA 1
ATOM 1994 C C . ARG A 1 248 ? -1.112 -7.710 6.766 1.00 95.06 248 ARG A C 1
ATOM 1996 O O . ARG A 1 248 ? -0.944 -8.881 7.080 1.00 95.06 248 ARG A O 1
ATOM 2003 N N . ALA A 1 249 ? -2.228 -7.248 6.206 1.00 95.31 249 ALA A N 1
ATOM 2004 C CA . ALA A 1 249 ? -3.370 -8.083 5.854 1.00 95.31 249 ALA A CA 1
ATOM 2005 C C . ALA A 1 249 ? -3.111 -8.957 4.615 1.00 95.31 249 ALA A C 1
ATOM 2007 O O . ALA A 1 249 ? -3.598 -10.082 4.562 1.00 95.31 249 ALA A O 1
ATOM 2008 N N . HIS A 1 250 ? -2.330 -8.453 3.654 1.00 96.69 250 HIS A N 1
ATOM 2009 C CA . HIS A 1 250 ? -2.065 -9.108 2.376 1.00 96.69 250 HIS A CA 1
ATOM 2010 C C . HIS A 1 250 ? -0.569 -9.156 2.071 1.00 96.69 250 HIS A C 1
ATOM 2012 O O . HIS A 1 250 ? 0.097 -8.116 1.996 1.00 96.69 250 HIS A O 1
ATOM 2018 N N . THR A 1 251 ? -0.050 -10.361 1.836 1.00 96.12 251 THR A N 1
ATOM 2019 C CA . THR A 1 251 ? 1.297 -10.541 1.286 1.00 96.12 251 THR A CA 1
ATOM 2020 C C . THR A 1 251 ? 1.298 -10.352 -0.232 1.00 96.12 251 THR A C 1
ATOM 2022 O O . THR A 1 251 ? 0.244 -10.224 -0.859 1.00 96.12 251 THR A O 1
ATOM 2025 N N . ILE A 1 252 ? 2.480 -10.308 -0.854 1.00 97.00 252 ILE A N 1
ATOM 2026 C CA . ILE A 1 252 ? 2.574 -10.233 -2.320 1.00 97.00 252 ILE A CA 1
ATOM 2027 C C . ILE A 1 252 ? 1.899 -11.442 -2.969 1.00 97.00 252 ILE A C 1
ATOM 2029 O O . ILE A 1 252 ? 1.136 -11.274 -3.919 1.00 97.00 252 ILE A O 1
ATOM 2033 N N . THR A 1 253 ? 2.152 -12.637 -2.442 1.00 95.81 253 THR A N 1
ATOM 2034 C CA . THR A 1 253 ? 1.578 -13.886 -2.949 1.00 95.81 253 THR A CA 1
ATOM 2035 C C . THR A 1 253 ? 0.056 -13.877 -2.830 1.00 95.81 253 THR A C 1
ATOM 2037 O O . THR A 1 253 ? -0.629 -14.117 -3.820 1.00 95.81 253 THR A O 1
ATOM 2040 N N . ASP A 1 254 ? -0.487 -13.476 -1.675 1.00 96.19 254 ASP A N 1
ATOM 2041 C CA . ASP A 1 254 ? -1.937 -13.358 -1.477 1.00 96.19 254 ASP A CA 1
ATOM 2042 C C . ASP A 1 254 ? -2.585 -12.375 -2.469 1.00 96.19 254 ASP A C 1
ATOM 2044 O O . ASP A 1 254 ? -3.601 -12.681 -3.095 1.00 96.19 254 ASP A O 1
ATOM 2048 N N . VAL A 1 255 ? -1.955 -11.216 -2.700 1.00 97.44 255 VAL A N 1
ATOM 2049 C CA . VAL A 1 255 ? -2.414 -10.264 -3.721 1.00 97.44 255 VAL A CA 1
ATOM 2050 C C . VAL A 1 255 ? -2.444 -10.905 -5.109 1.00 97.44 255 VAL A C 1
ATOM 2052 O O . VAL A 1 255 ? -3.413 -10.712 -5.844 1.00 97.44 255 VAL A O 1
ATOM 2055 N N . LEU A 1 256 ? -1.400 -11.637 -5.493 1.00 96.94 256 LEU A N 1
ATOM 2056 C CA . LEU A 1 256 ? -1.292 -12.254 -6.817 1.00 96.94 256 LEU A CA 1
ATOM 2057 C C . LEU A 1 256 ? -2.314 -13.380 -7.017 1.00 96.94 256 LEU A C 1
ATOM 2059 O O . LEU A 1 256 ? -2.867 -13.506 -8.107 1.00 96.94 256 LEU A O 1
ATOM 2063 N N . GLU A 1 257 ? -2.600 -14.157 -5.974 1.00 95.12 257 GLU A N 1
ATOM 2064 C CA . GLU A 1 257 ? -3.502 -15.312 -6.032 1.00 95.12 257 GLU A CA 1
ATOM 2065 C C . GLU A 1 257 ? -4.982 -14.956 -5.844 1.00 95.12 257 GLU A C 1
ATOM 2067 O O . GLU A 1 257 ? -5.848 -15.630 -6.405 1.00 95.12 257 GLU A O 1
ATOM 2072 N N . ASN A 1 258 ? -5.291 -13.894 -5.094 1.00 94.50 258 ASN A N 1
ATOM 2073 C CA . ASN A 1 258 ? -6.670 -13.584 -4.701 1.00 94.50 258 ASN A CA 1
ATOM 2074 C C . ASN A 1 258 ? -7.192 -12.250 -5.249 1.00 94.50 258 ASN A C 1
ATOM 2076 O O . ASN A 1 258 ? -8.389 -12.135 -5.512 1.00 94.50 258 ASN A O 1
ATOM 2080 N N . ILE A 1 259 ? -6.328 -11.250 -5.459 1.00 95.50 259 ILE A N 1
ATOM 2081 C CA . ILE A 1 259 ? -6.743 -9.913 -5.931 1.00 95.50 259 ILE A CA 1
ATOM 2082 C C . ILE A 1 259 ? -6.423 -9.708 -7.416 1.00 95.50 259 ILE A C 1
ATOM 2084 O O . ILE A 1 259 ? -7.213 -9.100 -8.137 1.00 95.50 259 ILE A O 1
ATOM 2088 N N . LEU A 1 260 ? -5.271 -10.198 -7.877 1.00 96.38 260 LEU A N 1
ATOM 2089 C CA . LEU A 1 260 ? -4.746 -10.013 -9.235 1.00 96.38 260 LEU A CA 1
ATOM 2090 C C . LEU A 1 260 ? -4.625 -11.335 -10.011 1.00 96.38 260 LEU A C 1
ATOM 2092 O O . LEU A 1 260 ? -3.826 -11.432 -10.946 1.00 96.38 260 LEU A O 1
ATOM 2096 N N . SER A 1 261 ? -5.420 -12.344 -9.658 1.00 95.12 261 SER A N 1
ATOM 2097 C CA . SER A 1 261 ? -5.363 -13.683 -10.263 1.00 95.12 261 SER A CA 1
ATOM 2098 C C . SER A 1 261 ? -5.821 -13.743 -11.719 1.00 95.12 261 SER A C 1
ATOM 2100 O O . SER A 1 261 ? -5.469 -14.664 -12.450 1.00 95.12 261 SER A O 1
ATOM 2102 N N . ASP A 1 262 ? -6.558 -12.735 -12.187 1.00 92.12 262 ASP A N 1
ATOM 2103 C CA . ASP A 1 262 ? -6.866 -12.533 -13.606 1.00 92.12 262 ASP A CA 1
ATOM 2104 C C . ASP A 1 262 ? -5.704 -11.879 -14.380 1.00 92.12 262 ASP A C 1
ATOM 2106 O O . ASP A 1 262 ? -5.726 -11.820 -15.613 1.00 92.12 262 ASP A O 1
ATOM 2110 N N . ARG A 1 263 ? -4.691 -11.358 -13.675 1.00 93.25 263 ARG A N 1
ATOM 2111 C CA . ARG A 1 263 ? -3.539 -10.639 -14.246 1.00 93.25 263 ARG A CA 1
ATOM 2112 C C . ARG A 1 263 ? -2.246 -11.424 -14.176 1.00 93.25 263 ARG A C 1
ATOM 2114 O O . ARG A 1 263 ? -1.388 -11.197 -15.030 1.00 93.25 263 ARG A O 1
ATOM 2121 N N . TYR A 1 264 ? -2.111 -12.327 -13.213 1.00 94.88 264 TYR A N 1
ATOM 2122 C CA . TYR A 1 264 ? -0.918 -13.137 -13.026 1.00 94.88 264 TYR A CA 1
ATOM 2123 C C . TYR A 1 264 ? -1.241 -14.618 -12.912 1.00 94.88 264 TYR A C 1
ATOM 2125 O O . TYR A 1 264 ? -2.278 -15.012 -12.397 1.00 94.88 264 TYR A O 1
ATOM 2133 N N . THR A 1 265 ? -0.308 -15.438 -13.383 1.00 92.62 265 THR A N 1
ATOM 2134 C CA . THR A 1 265 ? -0.347 -16.895 -13.243 1.00 92.62 265 THR A CA 1
ATOM 2135 C C . THR A 1 265 ? 0.931 -17.381 -12.562 1.00 92.62 265 THR A C 1
ATOM 2137 O O . THR A 1 265 ? 2.007 -16.853 -12.869 1.00 92.62 265 THR A O 1
ATOM 2140 N N . PRO A 1 266 ? 0.840 -18.342 -11.627 1.00 91.12 266 PRO A N 1
ATOM 2141 C CA . PRO A 1 266 ? 2.012 -18.897 -10.960 1.00 91.12 266 PRO A CA 1
ATOM 2142 C C . PRO A 1 266 ? 2.905 -19.642 -11.959 1.00 91.12 266 PRO A C 1
ATOM 2144 O O . PRO A 1 266 ? 2.438 -20.107 -13.003 1.00 91.12 266 PRO A O 1
ATOM 2147 N N . THR A 1 267 ? 4.196 -19.744 -11.647 1.00 86.62 267 THR A N 1
ATOM 2148 C CA . THR A 1 267 ? 5.153 -20.545 -12.427 1.00 86.62 267 THR A CA 1
ATOM 2149 C C . THR A 1 267 ? 5.625 -21.766 -11.639 1.00 86.62 267 THR A C 1
ATOM 2151 O O . THR A 1 267 ? 5.195 -21.978 -10.512 1.00 86.62 267 THR A O 1
ATOM 2154 N N . GLU A 1 268 ? 6.502 -22.586 -12.226 1.00 79.19 268 GLU A N 1
ATOM 2155 C CA . GLU A 1 268 ? 7.159 -23.684 -11.496 1.00 79.19 268 GLU A CA 1
ATOM 2156 C C . GLU A 1 268 ? 8.109 -23.181 -10.393 1.00 79.19 268 GLU A C 1
ATOM 2158 O O . GLU A 1 268 ? 8.480 -23.950 -9.511 1.00 79.19 268 GLU A O 1
ATOM 2163 N N . GLN A 1 269 ? 8.518 -21.908 -10.447 1.00 77.38 269 GLN A N 1
ATOM 2164 C CA . GLN A 1 269 ? 9.290 -21.254 -9.394 1.00 77.38 269 GLN A CA 1
ATOM 2165 C C . GLN A 1 269 ? 8.343 -20.470 -8.482 1.00 77.38 269 GLN A C 1
ATOM 2167 O O . GLN A 1 269 ? 7.684 -19.532 -8.932 1.00 77.38 269 GLN A O 1
ATOM 2172 N N . ASP A 1 270 ? 8.312 -20.830 -7.197 1.00 82.44 270 ASP A N 1
ATOM 2173 C CA . ASP A 1 270 ? 7.402 -20.241 -6.202 1.00 82.44 270 ASP A CA 1
ATOM 2174 C C . ASP A 1 270 ? 7.585 -18.720 -6.033 1.00 82.44 270 ASP A C 1
ATOM 2176 O O . ASP A 1 270 ? 6.655 -18.009 -5.660 1.00 82.44 270 ASP A O 1
ATOM 2180 N N . ASP A 1 271 ? 8.778 -18.191 -6.321 1.00 85.56 271 ASP A N 1
ATOM 2181 C CA . ASP A 1 271 ? 9.088 -16.763 -6.236 1.00 85.56 271 ASP A CA 1
ATOM 2182 C C . ASP A 1 271 ? 8.821 -15.999 -7.543 1.00 85.56 271 ASP A C 1
ATOM 2184 O O . ASP A 1 271 ? 9.144 -14.808 -7.626 1.00 85.56 271 ASP A O 1
ATOM 2188 N N . ARG A 1 272 ? 8.231 -16.641 -8.565 1.00 88.75 272 ARG A N 1
ATOM 2189 C CA . ARG A 1 272 ? 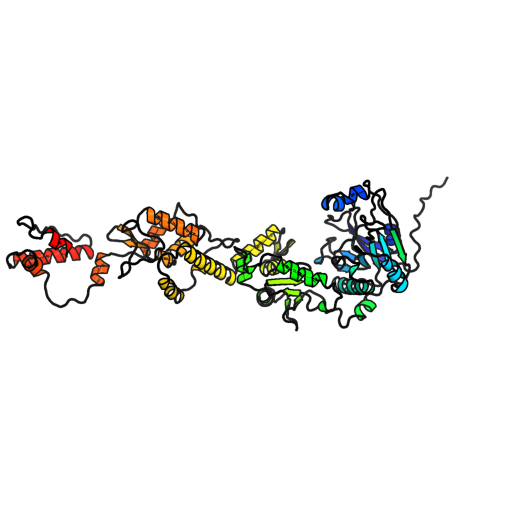7.978 -16.022 -9.871 1.00 88.75 272 ARG A CA 1
ATOM 2190 C C . ARG A 1 272 ? 6.562 -16.217 -10.392 1.00 88.75 272 ARG A C 1
ATOM 2192 O O . ARG A 1 272 ? 6.007 -17.313 -10.407 1.00 88.75 272 ARG A O 1
ATOM 2199 N N . PHE A 1 273 ? 6.023 -15.132 -10.942 1.00 92.56 273 PHE A N 1
ATOM 2200 C CA . PHE A 1 273 ? 4.713 -15.091 -11.586 1.00 92.56 273 PHE A CA 1
ATOM 2201 C C . PHE A 1 273 ? 4.814 -14.564 -13.021 1.00 92.56 273 PHE A C 1
ATOM 2203 O O . PHE A 1 273 ? 5.685 -13.765 -13.384 1.00 92.56 273 PHE A O 1
ATOM 2210 N N . THR A 1 274 ? 3.883 -15.013 -13.856 1.00 89.19 274 THR A N 1
ATOM 2211 C CA . THR A 1 274 ? 3.757 -14.616 -15.258 1.00 89.19 274 THR A CA 1
ATOM 2212 C C . THR A 1 274 ? 2.597 -13.655 -15.427 1.00 89.19 274 THR A C 1
ATOM 2214 O O . THR A 1 274 ? 1.461 -13.995 -15.106 1.00 89.19 274 THR A O 1
ATOM 2217 N N . PHE A 1 275 ? 2.870 -12.469 -15.970 1.00 92.62 275 PHE A N 1
ATOM 2218 C CA . PHE A 1 275 ? 1.831 -11.515 -16.341 1.00 92.62 275 PHE A CA 1
ATOM 2219 C C . PHE A 1 275 ? 1.057 -12.028 -17.565 1.00 92.62 275 PHE A C 1
ATOM 2221 O O . PHE A 1 275 ? 1.646 -12.264 -18.617 1.00 92.62 275 PHE A O 1
ATOM 2228 N N . VAL A 1 276 ? -0.267 -12.163 -17.450 1.00 86.81 276 VAL A N 1
ATOM 2229 C CA . VAL A 1 276 ? -1.151 -12.758 -18.475 1.00 86.81 276 VAL A CA 1
ATOM 2230 C C . VAL A 1 276 ? -1.129 -11.979 -19.799 1.00 86.81 276 VAL A C 1
ATOM 2232 O O . VAL A 1 276 ? -1.338 -12.554 -20.863 1.00 86.81 276 VAL A O 1
ATOM 2235 N N . GLY A 1 277 ? -0.858 -10.670 -19.754 1.00 75.00 277 GLY A N 1
ATOM 2236 C CA . GLY A 1 277 ? -0.723 -9.824 -20.946 1.00 75.00 277 GLY A CA 1
ATOM 2237 C C . GLY A 1 277 ? 0.695 -9.738 -21.524 1.00 75.00 277 GLY A C 1
ATOM 2238 O O . GLY A 1 277 ? 0.898 -9.004 -22.492 1.00 75.00 277 GLY A O 1
ATOM 2239 N N . GLY A 1 278 ? 1.670 -10.416 -20.914 1.00 71.38 278 GLY A N 1
ATOM 2240 C CA . GLY A 1 278 ? 3.071 -10.420 -21.337 1.00 71.38 278 GLY A CA 1
ATOM 2241 C C . GLY A 1 278 ? 3.352 -11.486 -22.395 1.00 71.38 278 GLY A C 1
ATOM 2242 O O . GLY A 1 278 ? 2.609 -12.459 -22.519 1.00 71.38 278 GLY A O 1
ATOM 2243 N N . SER A 1 279 ? 4.428 -11.318 -23.170 1.00 68.94 279 SER A N 1
ATOM 2244 C CA . SER A 1 279 ? 4.858 -12.344 -24.138 1.00 68.94 279 SER A CA 1
ATOM 2245 C C . SER A 1 279 ? 5.890 -13.334 -23.575 1.00 68.94 279 SER A C 1
ATOM 2247 O O . SER A 1 279 ? 6.294 -14.271 -24.265 1.00 68.94 279 SER A O 1
ATOM 2249 N N . THR A 1 280 ? 6.270 -13.138 -22.312 1.00 73.38 280 THR A N 1
ATOM 2250 C CA . THR A 1 280 ? 7.345 -13.814 -21.578 1.00 73.38 280 THR A CA 1
ATOM 2251 C C . THR A 1 280 ? 6.823 -14.408 -20.263 1.00 73.38 280 THR A C 1
ATOM 2253 O O . THR A 1 280 ? 5.905 -13.878 -19.634 1.00 73.38 280 THR A O 1
ATOM 2256 N N . THR A 1 281 ? 7.421 -15.512 -19.821 1.00 81.88 281 THR A N 1
ATOM 2257 C CA . THR A 1 281 ? 7.054 -16.261 -18.605 1.00 81.88 281 THR A CA 1
ATOM 2258 C C . THR A 1 281 ? 7.976 -15.875 -17.438 1.00 81.88 281 THR A C 1
ATOM 2260 O O . THR A 1 281 ? 9.134 -15.525 -17.648 1.00 81.88 281 THR A O 1
ATOM 2263 N N . GLY A 1 282 ? 7.457 -15.863 -16.203 1.00 81.44 282 GLY A N 1
ATOM 2264 C CA . GLY A 1 282 ? 8.253 -15.711 -14.970 1.00 81.44 282 GLY A CA 1
ATOM 2265 C C . GLY A 1 282 ? 8.922 -14.348 -14.741 1.00 81.44 282 GLY A C 1
ATOM 2266 O O . GLY A 1 282 ? 9.918 -14.250 -14.024 1.00 81.44 282 GLY A O 1
ATOM 2267 N N . GLY A 1 283 ? 8.424 -13.280 -15.367 1.00 82.06 283 GLY A N 1
ATOM 2268 C CA . GLY A 1 283 ? 9.055 -11.957 -15.273 1.00 82.06 283 GLY A CA 1
ATOM 2269 C C . GLY A 1 283 ? 8.697 -11.121 -14.042 1.00 82.06 283 GLY A C 1
ATOM 2270 O O . GLY A 1 283 ? 9.365 -10.111 -13.833 1.00 82.06 283 GLY A O 1
ATOM 2271 N N . LEU A 1 284 ? 7.707 -11.497 -13.224 1.00 90.50 284 LEU A N 1
ATOM 2272 C CA . LEU A 1 284 ? 7.498 -10.878 -11.909 1.00 90.50 284 LEU A CA 1
ATOM 2273 C C . LEU A 1 284 ? 8.198 -11.713 -10.836 1.00 90.50 284 LEU A C 1
ATOM 2275 O O . LEU A 1 284 ? 7.902 -12.895 -10.715 1.00 90.50 284 LEU A O 1
ATOM 2279 N N . VAL A 1 285 ? 9.098 -11.095 -10.069 1.00 89.88 285 VAL A N 1
ATOM 2280 C CA . VAL A 1 285 ? 9.894 -11.741 -9.013 1.00 89.88 285 VAL A CA 1
ATOM 2281 C C . VAL A 1 285 ? 9.470 -11.228 -7.641 1.00 89.88 285 VAL A C 1
ATOM 2283 O O . VAL A 1 285 ? 9.353 -10.015 -7.441 1.00 89.88 285 VAL A O 1
ATOM 2286 N N . ILE A 1 286 ? 9.272 -12.144 -6.695 1.00 91.12 286 ILE A N 1
ATOM 2287 C CA . ILE A 1 286 ? 8.879 -11.873 -5.311 1.00 91.12 286 ILE A CA 1
ATOM 2288 C C . ILE A 1 286 ? 10.120 -11.827 -4.407 1.00 91.12 286 ILE A C 1
ATOM 2290 O O . ILE A 1 286 ? 11.004 -12.676 -4.474 1.00 91.12 286 ILE A O 1
ATOM 2294 N N . TYR A 1 287 ? 10.176 -10.842 -3.508 1.00 88.06 287 TYR A N 1
ATOM 2295 C CA . TYR A 1 287 ? 11.249 -10.670 -2.528 1.00 88.06 287 TYR A CA 1
ATOM 2296 C C . TYR A 1 287 ? 10.683 -10.689 -1.110 1.00 88.06 287 TYR A C 1
ATOM 2298 O O . TYR A 1 287 ? 9.990 -9.758 -0.684 1.00 88.06 287 TYR A O 1
ATOM 2306 N N . SER A 1 288 ? 11.010 -11.755 -0.374 1.00 87.25 288 SER A N 1
ATOM 2307 C CA . SER A 1 288 ? 10.598 -11.976 1.022 1.00 87.25 288 SER A CA 1
ATOM 2308 C C . SER A 1 288 ? 9.085 -11.862 1.250 1.00 87.25 288 SER A C 1
ATOM 2310 O O . SER A 1 288 ? 8.668 -11.488 2.342 1.00 87.25 288 SER A O 1
ATOM 2312 N N . ASP A 1 289 ? 8.289 -12.096 0.203 1.00 91.19 289 ASP A N 1
ATOM 2313 C CA . ASP A 1 289 ? 6.827 -11.929 0.159 1.00 91.19 289 ASP A CA 1
ATOM 2314 C C . ASP A 1 289 ? 6.305 -10.535 0.586 1.00 91.19 289 ASP A C 1
ATOM 2316 O O . ASP A 1 289 ? 5.119 -10.330 0.836 1.00 91.19 289 ASP A O 1
ATOM 2320 N N . LYS A 1 290 ? 7.204 -9.542 0.639 1.00 92.31 290 LYS A N 1
ATOM 2321 C CA . LYS A 1 290 ? 6.917 -8.144 1.012 1.00 92.31 290 LYS A CA 1
ATOM 2322 C C . LYS A 1 290 ? 6.973 -7.200 -0.178 1.00 92.31 290 LYS A C 1
ATOM 2324 O O . LYS A 1 290 ? 6.302 -6.167 -0.178 1.00 92.31 290 LYS A O 1
ATOM 2329 N N . TYR A 1 291 ? 7.783 -7.546 -1.176 1.00 93.62 291 TYR A N 1
ATOM 2330 C CA . TYR A 1 291 ? 7.954 -6.764 -2.389 1.00 93.62 291 TYR A CA 1
ATOM 2331 C C . TYR A 1 291 ? 7.892 -7.641 -3.638 1.00 93.62 291 TYR A C 1
ATOM 2333 O O . TYR A 1 291 ? 8.286 -8.802 -3.604 1.00 93.62 291 TYR A O 1
ATOM 2341 N N . ALA A 1 292 ? 7.468 -7.055 -4.751 1.00 93.88 292 ALA A N 1
ATOM 2342 C CA . ALA A 1 292 ? 7.537 -7.629 -6.085 1.00 93.88 292 ALA A CA 1
ATOM 2343 C C . ALA A 1 292 ? 8.232 -6.660 -7.044 1.00 93.88 292 ALA A C 1
ATOM 2345 O O . ALA A 1 292 ? 8.083 -5.440 -6.920 1.00 93.88 292 ALA A O 1
ATOM 2346 N N . PHE A 1 293 ? 8.961 -7.195 -8.019 1.00 90.19 293 PHE A N 1
ATOM 2347 C CA . PHE A 1 293 ? 9.503 -6.426 -9.135 1.00 90.19 293 PHE A CA 1
ATOM 2348 C C . PHE A 1 293 ? 9.175 -7.117 -10.452 1.00 90.19 293 PHE A C 1
ATOM 2350 O O . PHE A 1 293 ? 9.464 -8.299 -10.622 1.00 90.19 293 PHE A O 1
ATOM 2357 N N . SER A 1 294 ? 8.607 -6.369 -11.397 1.00 89.00 294 SER A N 1
ATOM 2358 C CA . SER A 1 294 ? 8.331 -6.881 -12.738 1.00 89.00 294 SER A CA 1
ATOM 2359 C C . SER A 1 294 ? 9.400 -6.456 -13.740 1.00 89.00 294 SER A C 1
ATOM 2361 O O . SER A 1 294 ? 9.664 -5.263 -13.926 1.00 89.00 294 SER A O 1
ATOM 2363 N N . HIS A 1 295 ? 9.987 -7.435 -14.423 1.00 79.44 295 HIS A N 1
ATOM 2364 C CA . HIS A 1 295 ? 10.897 -7.246 -15.555 1.00 79.44 295 HIS A CA 1
ATOM 2365 C C . HIS A 1 295 ? 10.161 -7.076 -16.891 1.00 79.44 295 HIS A C 1
ATOM 2367 O O . HIS A 1 295 ? 10.787 -6.717 -17.892 1.00 79.44 295 HIS A O 1
ATOM 2373 N N . HIS A 1 296 ? 8.844 -7.293 -16.910 1.00 77.00 296 HIS A N 1
ATOM 2374 C CA . HIS A 1 296 ? 8.014 -7.162 -18.103 1.00 77.00 296 HIS A CA 1
ATOM 2375 C C . HIS A 1 296 ? 7.764 -5.692 -18.419 1.00 77.00 296 HIS A C 1
ATOM 2377 O O . HIS A 1 296 ? 7.223 -4.944 -17.606 1.00 77.00 296 HIS A O 1
ATOM 2383 N N . ALA A 1 297 ? 8.135 -5.251 -19.619 1.00 71.00 297 ALA A N 1
ATOM 2384 C CA . ALA A 1 297 ? 7.983 -3.846 -19.981 1.00 71.00 297 ALA A CA 1
ATOM 2385 C C . ALA A 1 297 ? 6.510 -3.434 -20.130 1.00 71.00 297 ALA A C 1
ATOM 2387 O O . ALA A 1 297 ? 6.156 -2.291 -19.838 1.00 71.00 297 ALA A O 1
ATOM 2388 N N . THR A 1 298 ? 5.667 -4.354 -20.598 1.00 79.44 298 THR A N 1
ATOM 2389 C CA . THR A 1 298 ? 4.232 -4.150 -20.851 1.00 79.44 298 THR A CA 1
ATOM 2390 C C . THR A 1 298 ? 3.369 -4.245 -19.593 1.00 79.44 298 THR A C 1
ATOM 2392 O O . THR A 1 298 ? 2.213 -3.822 -19.611 1.00 79.44 298 THR A O 1
ATOM 2395 N N . ASP A 1 299 ? 3.931 -4.752 -18.499 1.00 87.50 299 ASP A N 1
ATOM 2396 C CA . ASP A 1 299 ? 3.272 -4.856 -17.205 1.00 87.50 299 ASP A CA 1
ATOM 2397 C C . ASP A 1 299 ? 3.114 -3.461 -16.560 1.00 87.50 299 ASP A C 1
ATOM 2399 O O . ASP A 1 299 ? 4.077 -2.684 -16.519 1.00 87.50 299 ASP A O 1
ATOM 2403 N N . PRO A 1 300 ? 1.927 -3.102 -16.031 1.00 90.06 300 PRO A N 1
ATOM 2404 C CA . PRO A 1 300 ? 1.743 -1.884 -15.239 1.00 90.06 300 PRO A CA 1
ATOM 2405 C C . PRO A 1 300 ? 2.762 -1.709 -14.094 1.00 90.06 300 PRO A C 1
ATOM 2407 O O . PRO A 1 300 ? 3.242 -0.590 -13.852 1.00 90.06 300 PRO A O 1
ATOM 2410 N N . ALA A 1 301 ? 3.152 -2.802 -13.432 1.00 91.12 301 ALA A N 1
ATOM 2411 C CA . ALA A 1 301 ? 4.180 -2.835 -12.390 1.00 91.12 301 ALA A CA 1
ATOM 2412 C C . ALA A 1 301 ? 5.618 -2.900 -12.949 1.00 91.12 301 ALA A C 1
ATOM 2414 O O . ALA A 1 301 ? 6.586 -2.825 -12.191 1.00 91.12 301 ALA A O 1
ATOM 2415 N N . GLY A 1 302 ? 5.778 -2.962 -14.276 1.00 86.94 302 GLY A N 1
ATOM 2416 C CA . GLY A 1 302 ? 7.056 -3.036 -14.982 1.00 86.94 302 GLY A CA 1
ATOM 2417 C C . GLY A 1 302 ? 8.060 -1.979 -14.523 1.00 86.94 302 GLY A C 1
ATOM 2418 O O . GLY A 1 302 ? 7.753 -0.776 -14.491 1.00 86.94 302 GLY A O 1
ATOM 2419 N N . GLY A 1 303 ? 9.259 -2.439 -14.154 1.00 79.44 303 GLY A N 1
ATOM 2420 C CA . GLY A 1 303 ? 10.382 -1.614 -13.708 1.00 79.44 303 GLY A CA 1
ATOM 2421 C C . GLY A 1 303 ? 10.222 -0.987 -12.319 1.00 79.44 303 GLY A C 1
ATOM 2422 O O . GLY A 1 303 ? 10.998 -0.095 -11.969 1.00 79.44 303 GLY A O 1
ATOM 2423 N N . LYS A 1 304 ? 9.216 -1.393 -11.532 1.00 85.81 304 LYS A N 1
ATOM 2424 C CA . LYS A 1 304 ? 8.918 -0.820 -10.212 1.00 85.81 304 LYS A CA 1
ATOM 2425 C C . LYS A 1 304 ? 9.040 -1.884 -9.133 1.00 85.81 304 LYS A C 1
ATOM 2427 O O . LYS A 1 304 ? 8.587 -3.008 -9.306 1.00 85.81 304 LYS A O 1
ATOM 2432 N N . LEU A 1 305 ? 9.634 -1.496 -8.007 1.00 89.62 305 LEU A N 1
ATOM 2433 C CA . LEU A 1 305 ? 9.598 -2.286 -6.784 1.00 89.62 305 LEU A CA 1
ATOM 2434 C C . LEU A 1 305 ? 8.323 -1.920 -6.021 1.00 89.62 305 LEU A C 1
ATOM 2436 O O . LEU A 1 305 ? 8.186 -0.782 -5.568 1.00 89.62 305 LEU A O 1
ATOM 2440 N N . CYS A 1 306 ? 7.395 -2.861 -5.910 1.00 94.56 306 CYS A N 1
ATOM 2441 C CA . CYS A 1 306 ? 6.072 -2.653 -5.334 1.00 94.56 306 CYS A CA 1
ATOM 2442 C C . CYS A 1 306 ? 5.902 -3.489 -4.067 1.00 94.56 306 CYS A C 1
ATOM 2444 O O . CYS A 1 306 ? 6.208 -4.672 -4.077 1.00 94.56 306 CYS A O 1
ATOM 2446 N N . ASN A 1 307 ? 5.382 -2.895 -2.992 1.00 96.31 307 ASN A N 1
ATOM 2447 C CA . ASN A 1 307 ? 4.744 -3.670 -1.919 1.00 96.31 307 ASN A CA 1
ATOM 2448 C C . ASN A 1 307 ? 3.327 -4.099 -2.357 1.00 96.31 307 ASN A C 1
ATOM 2450 O O . ASN A 1 307 ? 2.864 -3.681 -3.420 1.00 96.31 307 ASN A O 1
ATOM 2454 N N . ALA A 1 308 ? 2.627 -4.885 -1.535 1.00 97.56 308 ALA A N 1
ATOM 2455 C CA . ALA A 1 308 ? 1.269 -5.365 -1.819 1.00 97.56 308 ALA A CA 1
ATOM 2456 C C . ALA A 1 308 ? 0.294 -4.232 -2.198 1.00 97.56 308 ALA A C 1
ATOM 2458 O O . ALA A 1 308 ? -0.390 -4.310 -3.220 1.00 97.56 308 ALA A O 1
ATOM 2459 N N . PHE A 1 309 ? 0.287 -3.134 -1.433 1.00 97.56 309 PHE A N 1
ATOM 2460 C CA . PHE A 1 309 ? -0.565 -1.972 -1.703 1.00 97.56 309 PHE A CA 1
ATOM 2461 C C . PHE A 1 309 ? -0.244 -1.324 -3.059 1.00 97.56 309 PHE A C 1
ATOM 2463 O O . PHE A 1 309 ? -1.142 -1.040 -3.853 1.00 97.56 309 PHE A O 1
ATOM 2470 N N . ASP A 1 310 ? 1.039 -1.091 -3.344 1.00 96.62 310 ASP A N 1
ATOM 2471 C CA . ASP A 1 310 ? 1.479 -0.490 -4.604 1.00 96.62 310 ASP A CA 1
ATOM 2472 C C . ASP A 1 310 ? 1.233 -1.407 -5.804 1.00 96.62 310 ASP A C 1
ATOM 2474 O O . ASP A 1 310 ? 0.897 -0.913 -6.879 1.00 96.62 310 ASP A O 1
ATOM 2478 N N . LEU A 1 311 ? 1.368 -2.724 -5.635 1.00 97.50 311 LEU A N 1
ATOM 2479 C CA . LEU A 1 311 ? 1.122 -3.692 -6.698 1.00 97.50 311 LEU A CA 1
ATOM 2480 C C . LEU A 1 311 ? -0.349 -3.629 -7.127 1.00 97.50 311 LEU A C 1
ATOM 2482 O O . LEU A 1 311 ? -0.637 -3.359 -8.293 1.00 97.50 311 LEU A O 1
ATOM 2486 N N . VAL A 1 312 ? -1.289 -3.727 -6.181 1.00 97.81 312 VAL A N 1
ATOM 2487 C CA . VAL A 1 312 ? -2.724 -3.554 -6.472 1.00 97.81 312 VAL A CA 1
ATOM 2488 C C . VAL A 1 312 ? -3.002 -2.177 -7.081 1.00 97.81 312 VAL A C 1
ATOM 2490 O O . VAL A 1 312 ? -3.724 -2.079 -8.075 1.00 97.81 312 VAL A O 1
ATOM 2493 N N . ARG A 1 313 ? -2.381 -1.110 -6.557 1.00 97.44 313 ARG A N 1
ATOM 2494 C CA . ARG A 1 313 ? -2.534 0.254 -7.087 1.00 97.44 313 ARG A CA 1
ATOM 2495 C C . ARG A 1 313 ? -2.160 0.352 -8.561 1.00 97.44 313 ARG A C 1
ATOM 2497 O O . ARG A 1 313 ? -2.914 0.944 -9.329 1.00 97.44 313 ARG A O 1
ATOM 2504 N N . TRP A 1 314 ? -1.019 -0.201 -8.969 1.00 95.44 314 TRP A N 1
ATOM 2505 C CA . TRP A 1 314 ? -0.573 -0.126 -10.362 1.00 95.44 314 TRP A CA 1
ATOM 2506 C C . TRP A 1 314 ? -1.451 -0.938 -11.312 1.00 95.44 314 TRP A C 1
ATOM 2508 O O . TRP A 1 314 ? -1.579 -0.549 -12.469 1.00 95.44 314 TRP A O 1
ATOM 2518 N N . HIS A 1 315 ? -2.087 -2.012 -10.844 1.00 95.12 315 HIS A N 1
ATOM 2519 C CA . HIS A 1 315 ? -2.948 -2.838 -11.690 1.00 95.12 315 HIS A CA 1
ATOM 2520 C C . HIS A 1 315 ? -4.398 -2.354 -11.754 1.00 95.12 315 HIS A C 1
ATOM 2522 O O . HIS A 1 315 ? -4.975 -2.326 -12.840 1.00 95.12 315 HIS A O 1
ATOM 2528 N N . LEU A 1 316 ? -4.983 -1.949 -10.625 1.00 95.31 316 LEU A N 1
ATOM 2529 C CA . LEU A 1 316 ? -6.386 -1.531 -10.560 1.00 95.31 316 LEU A CA 1
ATOM 2530 C C . LEU A 1 316 ? -6.559 -0.019 -10.727 1.00 95.31 316 LEU A C 1
ATOM 2532 O O . LEU A 1 316 ? -7.553 0.431 -11.282 1.00 95.31 316 LEU A O 1
ATOM 2536 N N . PHE A 1 317 ? -5.597 0.783 -10.273 1.00 96.19 317 PHE A N 1
ATOM 2537 C CA . PHE A 1 317 ? -5.729 2.240 -10.181 1.00 96.19 317 PHE A CA 1
ATOM 2538 C C . PHE A 1 317 ? -4.558 2.967 -10.850 1.00 96.19 317 PHE A C 1
ATOM 2540 O O . PHE A 1 317 ? -4.067 3.972 -10.335 1.00 96.19 317 PHE A O 1
ATOM 2547 N N . MET A 1 318 ? -4.090 2.473 -11.998 1.00 93.12 318 MET A N 1
ATOM 2548 C CA . MET A 1 318 ? -2.984 3.075 -12.749 1.00 93.12 318 MET A CA 1
ATOM 2549 C C . MET A 1 318 ? -3.279 4.544 -13.113 1.00 93.12 318 MET A C 1
ATOM 2551 O O . MET A 1 318 ? -4.315 4.803 -13.727 1.00 93.12 318 MET A O 1
ATOM 2555 N N . PRO A 1 319 ? -2.381 5.506 -12.821 1.00 90.94 319 PRO A N 1
ATOM 2556 C CA . PRO A 1 319 ? -2.546 6.900 -13.238 1.00 90.94 319 PRO A CA 1
ATOM 2557 C C . PRO A 1 319 ? -2.789 7.037 -14.750 1.00 90.94 319 PRO A C 1
ATOM 2559 O O . PRO A 1 319 ? -2.017 6.526 -15.563 1.00 90.94 319 PRO A O 1
ATOM 2562 N N . GLY A 1 320 ? -3.861 7.730 -15.137 1.00 88.00 320 GLY A N 1
ATOM 2563 C CA . GLY A 1 320 ? -4.300 7.866 -16.529 1.00 88.00 320 GLY A CA 1
ATOM 2564 C C . GLY A 1 320 ? -4.945 6.616 -17.146 1.00 88.00 320 GLY A C 1
ATOM 2565 O O . GLY A 1 320 ? -5.230 6.627 -18.346 1.00 88.00 320 GLY A O 1
ATOM 2566 N N . GLY A 1 321 ? -5.140 5.547 -16.366 1.00 88.56 321 GLY A N 1
ATOM 2567 C CA . GLY A 1 321 ? -5.817 4.310 -16.758 1.00 88.56 321 GLY A CA 1
ATOM 2568 C C . GLY A 1 321 ? -7.318 4.316 -16.449 1.00 88.56 321 GLY A C 1
ATOM 2569 O O . GLY A 1 321 ? -7.892 5.346 -16.099 1.00 88.56 321 GLY A O 1
ATOM 2570 N N . MET A 1 322 ? -7.959 3.154 -16.582 1.00 89.81 322 MET A N 1
ATOM 2571 C CA . MET A 1 322 ? -9.349 2.937 -16.161 1.00 89.81 322 MET A CA 1
ATOM 2572 C C . MET A 1 322 ? -9.379 2.086 -14.894 1.00 89.81 322 MET A C 1
ATOM 2574 O O . MET A 1 322 ? -8.704 1.060 -14.837 1.00 89.81 322 MET A O 1
ATOM 2578 N N . ALA A 1 323 ? -10.159 2.516 -13.906 1.00 91.31 323 ALA A N 1
ATOM 2579 C CA . ALA A 1 323 ? -10.426 1.757 -12.692 1.00 91.31 323 ALA A CA 1
ATOM 2580 C C . ALA A 1 323 ? -11.395 0.585 -12.969 1.00 91.31 323 ALA A C 1
ATOM 2582 O O . ALA A 1 323 ? -12.048 0.568 -14.019 1.00 91.31 323 ALA A O 1
ATOM 2583 N N . PRO A 1 324 ? -11.548 -0.383 -12.042 1.00 89.62 324 PRO A N 1
ATOM 2584 C CA . PRO A 1 324 ? -12.427 -1.541 -12.240 1.00 89.62 324 PRO A CA 1
ATOM 2585 C C . PRO A 1 324 ? -13.906 -1.181 -12.445 1.00 89.62 324 PRO A C 1
ATOM 2587 O O . PRO A 1 324 ? -14.644 -1.937 -13.067 1.00 89.62 324 PRO A O 1
ATOM 2590 N N . ASP A 1 325 ? -14.338 -0.015 -11.960 1.00 88.69 325 ASP A N 1
ATOM 2591 C CA . ASP A 1 325 ? -15.693 0.517 -12.150 1.00 88.69 325 ASP A CA 1
ATOM 2592 C C . ASP A 1 325 ? -15.889 1.252 -13.494 1.00 88.69 325 ASP A C 1
ATOM 2594 O O . ASP A 1 325 ? -16.964 1.788 -13.764 1.00 88.69 325 ASP A O 1
ATOM 2598 N N . GLY A 1 326 ? -14.857 1.285 -14.345 1.00 88.88 326 GLY A N 1
ATOM 2599 C CA . GLY A 1 326 ? -14.856 1.952 -15.646 1.00 88.88 326 GLY A CA 1
ATOM 2600 C C . GLY A 1 326 ? -14.561 3.454 -15.595 1.00 88.88 326 GLY A C 1
ATOM 2601 O O . GLY A 1 326 ? -14.526 4.098 -16.647 1.00 88.88 326 GLY A O 1
ATOM 2602 N N . SER A 1 327 ? -14.334 4.035 -14.413 1.00 89.94 327 SER A N 1
ATOM 2603 C CA . SER A 1 327 ? -13.974 5.449 -14.282 1.00 89.94 327 SER A CA 1
ATOM 2604 C C . SER A 1 327 ? -12.520 5.717 -14.698 1.00 89.94 327 SER A C 1
ATOM 2606 O O . SER A 1 327 ? -11.642 4.861 -14.579 1.00 89.94 327 SER A O 1
ATOM 2608 N N . LEU A 1 328 ? -12.248 6.920 -15.219 1.00 91.62 328 LEU A N 1
ATOM 2609 C CA . LEU A 1 328 ? -10.887 7.333 -15.568 1.00 91.62 328 LEU A CA 1
ATOM 2610 C C . LEU A 1 328 ? -10.114 7.700 -14.297 1.00 91.62 328 LEU A C 1
ATOM 2612 O O . LEU A 1 328 ? -10.515 8.598 -13.553 1.00 91.62 328 LEU A O 1
ATOM 2616 N N . VAL A 1 329 ? -8.965 7.065 -14.095 1.00 92.88 329 VAL A N 1
ATOM 2617 C CA . VAL A 1 329 ? -8.026 7.441 -13.040 1.00 92.88 329 VAL A CA 1
ATOM 2618 C C . VAL A 1 329 ? -7.273 8.687 -13.490 1.00 92.88 329 VAL A C 1
ATOM 2620 O O . VAL A 1 329 ? -6.684 8.713 -14.571 1.00 92.88 329 VAL A O 1
ATOM 2623 N N . GLY A 1 330 ? -7.298 9.727 -12.659 1.00 92.50 330 GLY A N 1
ATOM 2624 C CA . GLY A 1 330 ? -6.589 10.979 -12.909 1.00 92.50 330 GLY A CA 1
ATOM 2625 C C . GLY A 1 330 ? -5.066 10.848 -12.787 1.00 92.50 330 GLY A C 1
ATOM 2626 O O . GLY A 1 330 ? -4.426 9.983 -13.381 1.00 92.50 330 GLY A O 1
ATOM 2627 N N . ASP A 1 331 ? -4.470 11.752 -12.023 1.00 91.44 331 ASP A N 1
ATOM 2628 C CA . ASP A 1 331 ? -3.039 11.766 -11.728 1.00 91.44 331 ASP A CA 1
ATOM 2629 C C . ASP A 1 331 ? -2.638 10.752 -10.635 1.00 91.44 331 ASP A C 1
ATOM 2631 O O . ASP A 1 331 ? -3.447 9.957 -10.151 1.00 91.44 331 ASP A O 1
ATOM 2635 N N . ASP A 1 332 ? -1.365 10.775 -10.232 1.00 91.38 332 ASP A N 1
ATOM 2636 C CA . ASP A 1 332 ? -0.841 9.899 -9.175 1.00 91.38 332 ASP A CA 1
ATOM 2637 C C . ASP A 1 332 ? -1.540 10.122 -7.819 1.00 91.38 332 ASP A C 1
ATOM 2639 O O . ASP A 1 332 ? -1.833 9.163 -7.105 1.00 91.38 332 ASP A O 1
ATOM 2643 N N . ALA A 1 333 ? -1.920 11.364 -7.499 1.00 91.19 333 ALA A N 1
ATOM 2644 C CA . ALA A 1 333 ? -2.682 11.667 -6.287 1.00 91.19 333 ALA A CA 1
ATOM 2645 C C . ALA A 1 333 ? -4.079 11.023 -6.315 1.00 91.19 333 ALA A C 1
ATOM 2647 O O . ALA A 1 333 ? -4.548 10.489 -5.305 1.00 91.19 333 ALA A O 1
ATOM 2648 N N . SER A 1 334 ? -4.729 11.034 -7.479 1.00 92.75 334 SER A N 1
ATOM 2649 C CA . SER A 1 334 ? -6.015 10.369 -7.700 1.00 92.75 334 SER A CA 1
ATOM 2650 C C . SER A 1 334 ? -5.889 8.845 -7.586 1.00 92.75 334 SER A C 1
ATOM 2652 O O . SER A 1 334 ? -6.701 8.219 -6.908 1.00 92.75 334 SER A O 1
ATOM 2654 N N . SER A 1 335 ? -4.840 8.261 -8.176 1.00 95.19 335 SER A N 1
ATOM 2655 C CA . SER A 1 335 ? -4.500 6.834 -8.055 1.00 95.19 335 SER A CA 1
ATOM 2656 C C . SER A 1 335 ? -4.320 6.406 -6.595 1.00 95.19 335 SER A C 1
ATOM 2658 O O . SER A 1 335 ? -4.945 5.449 -6.136 1.00 95.19 335 SER A O 1
ATOM 2660 N N . MET A 1 336 ? -3.529 7.165 -5.831 1.00 95.56 336 MET A N 1
ATOM 2661 C CA . MET A 1 336 ? -3.296 6.910 -4.408 1.00 95.56 336 MET A CA 1
ATOM 2662 C C . MET A 1 336 ? -4.595 6.965 -3.598 1.00 95.56 336 MET A C 1
ATOM 2664 O O . MET A 1 336 ? -4.850 6.095 -2.768 1.00 95.56 336 MET A O 1
ATOM 2668 N N . LYS A 1 337 ? -5.438 7.971 -3.857 1.00 93.88 337 LYS A N 1
ATOM 2669 C CA . LYS A 1 337 ? -6.726 8.137 -3.176 1.00 93.88 337 LYS A CA 1
ATOM 2670 C C . LYS A 1 337 ? -7.666 6.955 -3.437 1.00 93.88 337 LYS A C 1
ATOM 2672 O O . LYS A 1 337 ? -8.297 6.484 -2.497 1.00 93.88 337 LYS A O 1
ATOM 2677 N N . LEU A 1 338 ? -7.750 6.476 -4.677 1.00 95.81 338 LEU A N 1
ATOM 2678 C CA . LEU A 1 338 ? -8.597 5.332 -5.026 1.00 95.81 338 LEU A CA 1
ATOM 2679 C C . LEU A 1 338 ? -8.113 4.042 -4.359 1.00 95.81 338 LEU A C 1
ATOM 2681 O O . LEU A 1 338 ? -8.926 3.319 -3.792 1.00 95.81 338 LEU A O 1
ATOM 2685 N N . MET A 1 339 ? -6.800 3.792 -4.340 1.00 96.75 339 MET A N 1
ATOM 2686 C CA . MET A 1 339 ? -6.254 2.624 -3.641 1.00 96.75 339 MET A CA 1
ATOM 2687 C C . MET A 1 339 ? -6.489 2.696 -2.123 1.00 96.75 339 MET A C 1
ATOM 2689 O O . MET A 1 339 ? -6.828 1.698 -1.494 1.00 96.75 339 MET A O 1
ATOM 2693 N N . GLN A 1 340 ? -6.371 3.883 -1.524 1.00 96.00 340 GLN A N 1
ATOM 2694 C CA . GLN A 1 340 ? -6.720 4.113 -0.118 1.00 96.00 340 GLN A CA 1
ATOM 2695 C C . GLN A 1 340 ? -8.202 3.822 0.169 1.00 96.00 340 GLN A C 1
ATOM 2697 O O . GLN A 1 340 ? -8.534 3.189 1.169 1.00 96.00 340 GLN A O 1
ATOM 2702 N N . GLU A 1 341 ? -9.100 4.253 -0.719 1.00 93.88 341 GLU A N 1
ATOM 2703 C CA . GLU A 1 341 ? -10.531 3.957 -0.614 1.00 93.88 341 GLU A CA 1
ATOM 2704 C C . GLU A 1 341 ? -10.824 2.461 -0.790 1.00 93.88 341 GLU A C 1
ATOM 2706 O O . GLU A 1 341 ? -11.641 1.923 -0.044 1.00 93.88 341 GLU A O 1
ATOM 2711 N N . TYR A 1 342 ? -10.141 1.782 -1.714 1.00 95.69 342 TYR A N 1
ATOM 2712 C CA . TYR A 1 342 ? -10.220 0.331 -1.889 1.00 95.69 342 TYR A CA 1
ATOM 2713 C C . TYR A 1 342 ? -9.793 -0.410 -0.615 1.00 95.69 342 TYR A C 1
ATOM 2715 O O . TYR A 1 342 ? -10.588 -1.154 -0.047 1.00 95.69 342 TYR A O 1
ATOM 2723 N N . ALA A 1 343 ? -8.597 -0.116 -0.096 1.00 95.75 343 ALA A N 1
ATOM 2724 C CA . ALA A 1 343 ? -8.069 -0.723 1.126 1.00 95.75 343 ALA A CA 1
ATOM 2725 C C . ALA A 1 343 ? -8.957 -0.453 2.357 1.00 95.75 343 ALA A C 1
ATOM 2727 O O . ALA A 1 343 ? -9.113 -1.313 3.213 1.00 95.75 343 ALA A O 1
ATOM 2728 N N . SER A 1 344 ? -9.599 0.720 2.444 1.00 91.50 344 SER A N 1
ATOM 2729 C CA . SER A 1 344 ? -10.525 1.040 3.548 1.00 91.50 344 SER A CA 1
ATOM 2730 C C . SER A 1 344 ? -11.819 0.215 3.551 1.00 91.50 344 SER A C 1
ATOM 2732 O O . SER A 1 344 ? -12.524 0.181 4.558 1.00 91.50 344 SER A O 1
ATOM 2734 N N . LYS A 1 345 ? -12.158 -0.426 2.428 1.00 91.50 345 LYS A N 1
ATOM 2735 C CA . LYS A 1 345 ? -13.337 -1.293 2.292 1.00 91.50 345 LYS A CA 1
ATOM 2736 C C . LYS A 1 345 ? -12.987 -2.777 2.363 1.00 91.50 345 LYS A C 1
ATOM 2738 O O . LYS A 1 345 ? -13.900 -3.585 2.499 1.00 91.50 345 LYS A O 1
ATOM 2743 N N . ASP A 1 346 ? -11.707 -3.115 2.269 1.00 93.25 346 ASP A N 1
ATOM 2744 C CA . ASP A 1 346 ? -11.220 -4.482 2.368 1.00 93.25 346 ASP A CA 1
ATOM 2745 C C . ASP A 1 346 ? -11.383 -5.036 3.798 1.00 93.25 346 ASP A C 1
ATOM 2747 O O . ASP A 1 346 ? -11.061 -4.375 4.788 1.00 93.25 346 ASP A O 1
ATOM 2751 N N . GLU A 1 347 ? -11.919 -6.252 3.913 1.00 91.12 347 GLU A N 1
ATOM 2752 C CA . GLU A 1 347 ? -12.284 -6.849 5.202 1.00 91.12 347 GLU A CA 1
ATOM 2753 C C . GLU A 1 347 ? -11.050 -7.188 6.050 1.00 91.12 347 GLU A C 1
ATOM 2755 O O . GLU A 1 347 ? -11.020 -6.883 7.247 1.00 91.12 347 GLU A O 1
ATOM 2760 N N . ALA A 1 348 ? -10.018 -7.777 5.440 1.00 91.81 348 ALA A N 1
ATOM 2761 C CA . ALA A 1 348 ? -8.803 -8.185 6.139 1.00 91.81 348 ALA A CA 1
ATOM 2762 C C . ALA A 1 348 ? -8.039 -6.964 6.678 1.00 91.81 348 ALA A C 1
ATOM 2764 O O . ALA A 1 348 ? -7.631 -6.931 7.841 1.00 91.81 348 ALA A O 1
ATOM 2765 N N . THR A 1 349 ? -7.953 -5.902 5.879 1.00 93.12 349 THR A N 1
ATOM 2766 C CA . THR A 1 349 ? -7.358 -4.616 6.250 1.00 93.12 349 THR A CA 1
ATOM 2767 C C . THR A 1 349 ? -8.122 -3.942 7.394 1.00 93.12 349 THR A C 1
ATOM 2769 O O . THR A 1 349 ? -7.513 -3.401 8.321 1.00 93.12 349 THR A O 1
ATOM 2772 N N . ARG A 1 350 ? -9.462 -3.981 7.383 1.00 88.25 350 ARG A N 1
ATOM 2773 C CA . ARG A 1 350 ? -10.288 -3.429 8.475 1.00 88.25 350 ARG A CA 1
ATOM 2774 C C . ARG A 1 350 ? -10.095 -4.189 9.785 1.00 88.25 350 ARG A C 1
ATOM 2776 O O . ARG A 1 350 ? -9.968 -3.547 10.832 1.00 88.25 350 ARG A O 1
ATOM 2783 N N . ARG A 1 351 ? -10.001 -5.520 9.719 1.00 87.69 351 ARG A N 1
ATOM 2784 C CA . ARG A 1 351 ? -9.697 -6.375 10.874 1.00 87.69 351 ARG A CA 1
ATOM 2785 C C . ARG A 1 351 ? -8.324 -6.046 11.458 1.00 87.69 351 ARG A C 1
ATOM 2787 O O . ARG A 1 351 ? -8.220 -5.814 12.661 1.00 87.69 351 ARG A O 1
ATOM 2794 N N . GLN A 1 352 ? -7.311 -5.896 10.606 1.00 90.25 352 GLN A N 1
ATOM 2795 C CA . GLN A 1 352 ? -5.961 -5.502 11.012 1.00 90.25 352 GLN A CA 1
ATOM 2796 C C . GLN A 1 352 ? -5.948 -4.145 11.746 1.00 90.25 352 GLN A C 1
ATOM 2798 O O . GLN A 1 352 ? -5.363 -4.009 12.821 1.00 90.25 352 GLN A O 1
ATOM 2803 N N . LEU A 1 353 ? -6.673 -3.145 11.228 1.00 87.75 353 LEU A N 1
ATOM 2804 C CA . LEU A 1 353 ? -6.829 -1.841 11.890 1.00 87.75 353 LEU A CA 1
ATOM 2805 C C . LEU A 1 353 ? -7.594 -1.925 13.223 1.00 87.75 353 LEU A C 1
ATOM 2807 O O . LEU A 1 353 ? -7.377 -1.106 14.119 1.00 87.75 353 LEU A O 1
ATOM 2811 N N . ALA A 1 354 ? -8.545 -2.850 13.365 1.00 82.69 354 ALA A N 1
ATOM 2812 C CA . ALA A 1 354 ? -9.249 -3.089 14.626 1.00 82.69 354 ALA A CA 1
ATOM 2813 C C . ALA A 1 354 ? -8.320 -3.700 15.687 1.00 82.69 354 ALA A C 1
ATOM 2815 O O . ALA A 1 354 ? -8.295 -3.237 16.827 1.00 82.69 354 ALA A O 1
ATOM 2816 N N . GLU A 1 355 ? -7.512 -4.689 15.310 1.00 83.38 355 GLU A N 1
ATOM 2817 C CA . GLU A 1 355 ? -6.538 -5.320 16.205 1.00 83.38 355 GLU A CA 1
ATOM 2818 C C . GLU A 1 355 ? -5.478 -4.329 16.698 1.00 83.38 355 GLU A C 1
ATOM 2820 O O . GLU A 1 355 ? -5.207 -4.270 17.897 1.00 83.38 355 GLU A O 1
ATOM 2825 N N . GLU A 1 356 ? -4.959 -3.477 15.813 1.00 84.38 356 GLU A N 1
ATOM 2826 C CA . GLU A 1 356 ? -4.000 -2.425 16.175 1.00 84.38 356 GLU A CA 1
ATOM 2827 C C . GLU A 1 356 ? -4.580 -1.428 17.184 1.00 84.38 356 GLU A C 1
ATOM 2829 O O . GLU A 1 356 ? -3.921 -1.082 18.164 1.00 84.38 356 GLU A O 1
ATOM 2834 N N . ARG A 1 357 ? -5.841 -1.015 17.000 1.00 81.69 357 ARG A N 1
ATOM 2835 C CA . ARG A 1 357 ? -6.536 -0.136 17.957 1.00 81.69 357 ARG A CA 1
ATOM 2836 C C . ARG A 1 357 ? -6.720 -0.802 19.314 1.00 81.69 357 ARG A C 1
ATOM 2838 O O . ARG A 1 357 ? -6.531 -0.152 20.339 1.00 81.69 357 ARG A O 1
ATOM 2845 N N . ARG A 1 358 ? -7.069 -2.093 19.341 1.00 73.31 358 ARG A N 1
ATOM 2846 C CA . ARG A 1 358 ? -7.170 -2.855 20.597 1.00 73.31 358 ARG A CA 1
ATOM 2847 C C . ARG A 1 358 ? -5.823 -2.925 21.307 1.00 73.31 358 ARG A C 1
ATOM 2849 O O . ARG A 1 358 ? -5.775 -2.664 22.502 1.00 73.31 358 ARG A O 1
ATOM 2856 N N . ALA A 1 359 ? -4.747 -3.231 20.584 1.00 76.38 359 ALA A N 1
ATOM 2857 C CA . ALA A 1 359 ? -3.403 -3.294 21.151 1.00 76.38 359 ALA A CA 1
ATOM 2858 C C . ALA A 1 359 ? -2.965 -1.938 21.733 1.00 76.38 359 ALA A C 1
ATOM 2860 O O . ALA A 1 359 ? -2.478 -1.885 22.860 1.00 76.38 359 ALA A O 1
ATOM 2861 N N . GLN A 1 360 ? -3.227 -0.840 21.018 1.00 74.56 360 GLN A N 1
ATOM 2862 C CA . GLN A 1 360 ? -2.939 0.512 21.500 1.00 74.56 360 GLN A CA 1
ATOM 2863 C C . GLN A 1 360 ? -3.755 0.868 22.753 1.00 74.56 360 GLN A C 1
ATOM 2865 O O . GLN A 1 360 ? -3.223 1.442 23.701 1.00 74.56 360 GLN A O 1
ATOM 2870 N N . ALA A 1 361 ? -5.039 0.495 22.794 1.00 68.31 361 ALA A N 1
ATOM 2871 C CA . ALA A 1 361 ? -5.882 0.713 23.969 1.00 68.31 361 ALA A CA 1
ATOM 2872 C C . ALA A 1 361 ? -5.346 -0.008 25.210 1.00 68.31 361 ALA A C 1
ATOM 2874 O O . ALA A 1 361 ? -5.437 0.525 26.314 1.00 68.31 361 ALA A O 1
ATOM 2875 N N . ILE A 1 362 ? -4.796 -1.211 25.030 1.00 68.12 362 ILE A N 1
ATOM 2876 C CA . ILE A 1 362 ? -4.161 -1.965 26.109 1.00 68.12 362 ILE A CA 1
ATOM 2877 C C . ILE A 1 362 ? -2.909 -1.220 26.573 1.00 68.12 362 ILE A C 1
ATOM 2879 O O . ILE A 1 362 ? -2.816 -0.889 27.747 1.00 68.12 362 ILE A O 1
ATOM 2883 N N . GLU A 1 363 ? -1.986 -0.879 25.673 1.00 73.81 363 GLU A N 1
ATOM 2884 C CA . GLU A 1 363 ? -0.735 -0.196 26.034 1.00 73.81 363 GLU A CA 1
ATOM 2885 C C . GLU A 1 363 ? -0.973 1.125 26.790 1.00 73.81 363 GLU A C 1
ATOM 2887 O O . GLU A 1 363 ? -0.295 1.411 27.775 1.00 73.81 363 GLU A O 1
ATOM 2892 N N . GLU A 1 364 ? -1.969 1.912 26.378 1.00 72.44 364 GLU A N 1
ATOM 2893 C CA . GLU A 1 364 ? -2.228 3.231 26.962 1.00 72.44 364 GLU A CA 1
ATOM 2894 C C . GLU A 1 364 ? -3.050 3.209 28.264 1.00 72.44 364 GLU A C 1
ATOM 2896 O O . GLU A 1 364 ? -3.028 4.196 29.004 1.00 72.44 364 GLU A O 1
ATOM 2901 N N . PHE A 1 365 ? -3.778 2.120 28.550 1.00 67.81 365 PHE A N 1
ATOM 2902 C CA . PHE A 1 365 ? -4.725 2.038 29.676 1.00 67.81 365 PHE A CA 1
ATOM 2903 C C . PHE A 1 365 ? -4.594 0.754 30.531 1.00 67.81 365 PHE A C 1
ATOM 2905 O O . PHE A 1 365 ? -5.481 0.452 31.332 1.00 67.81 365 PHE A O 1
ATOM 2912 N N . SER A 1 366 ? -3.498 -0.001 30.394 1.00 58.62 366 SER A N 1
ATOM 2913 C CA . SER A 1 366 ? -3.244 -1.301 31.055 1.00 58.62 366 SER A CA 1
ATOM 2914 C C . SER A 1 366 ? -3.012 -1.245 32.577 1.00 58.62 366 SER A C 1
ATOM 2916 O O . SER A 1 366 ? -2.788 -2.292 33.186 1.00 58.62 366 SER A O 1
ATOM 2918 N N . ASP A 1 367 ? -3.103 -0.097 33.245 1.00 51.09 367 ASP A N 1
ATOM 2919 C CA . ASP A 1 367 ? -2.818 -0.030 34.689 1.00 51.09 367 ASP A CA 1
ATOM 2920 C C . ASP A 1 367 ? -3.848 -0.770 35.580 1.00 51.09 367 ASP A C 1
ATOM 2922 O O . ASP A 1 367 ? -3.657 -0.845 36.794 1.00 51.09 367 ASP A O 1
ATOM 2926 N N . LEU A 1 368 ? -4.922 -1.358 35.023 1.00 45.31 368 LEU A N 1
ATOM 2927 C CA . LEU A 1 368 ? -5.941 -2.095 35.784 1.00 45.31 368 LEU A CA 1
ATOM 2928 C C . LEU A 1 368 ? -6.451 -3.365 35.049 1.00 45.31 368 LEU A C 1
ATOM 2930 O O . LEU A 1 368 ? -7.239 -3.290 34.107 1.00 45.31 368 LEU A O 1
ATOM 2934 N N . ASP A 1 369 ? -6.032 -4.526 35.574 1.00 47.81 369 ASP A N 1
ATOM 2935 C CA . ASP A 1 369 ? -6.525 -5.908 35.378 1.00 47.81 369 ASP A CA 1
ATOM 2936 C C . ASP A 1 369 ? -6.395 -6.567 33.976 1.00 47.81 369 ASP A C 1
ATOM 2938 O O . ASP A 1 369 ? -7.324 -6.590 33.166 1.00 47.81 369 ASP A O 1
ATOM 2942 N N . ALA A 1 370 ? -5.272 -7.276 33.773 1.00 46.31 370 ALA A N 1
ATOM 2943 C CA . ALA A 1 370 ? -4.963 -8.144 32.622 1.00 46.31 370 ALA A CA 1
ATOM 2944 C C . ALA A 1 370 ? -5.850 -9.412 32.492 1.00 46.31 370 ALA A C 1
ATOM 2946 O O . ALA A 1 370 ? -5.843 -10.086 31.460 1.00 46.31 370 ALA A O 1
ATOM 2947 N N . ASP A 1 371 ? -6.639 -9.755 33.517 1.00 46.03 371 ASP A N 1
ATOM 2948 C CA . ASP A 1 371 ? -7.451 -10.983 33.540 1.00 46.03 371 ASP A CA 1
ATOM 2949 C C . ASP A 1 371 ? -8.837 -10.835 32.880 1.00 46.03 371 ASP A C 1
ATOM 2951 O O . ASP A 1 371 ? -9.448 -11.831 32.481 1.00 46.03 371 ASP A O 1
ATOM 2955 N N . ALA A 1 372 ? -9.338 -9.607 32.696 1.00 50.50 372 ALA A N 1
ATOM 2956 C CA . ALA A 1 372 ? -10.625 -9.365 32.034 1.00 50.50 372 ALA A CA 1
ATOM 2957 C C . ALA A 1 372 ? -10.576 -9.632 30.512 1.00 50.50 372 ALA A C 1
ATOM 2959 O O . ALA A 1 372 ? -11.599 -9.932 29.889 1.00 50.50 372 ALA A O 1
ATOM 2960 N N . GLU A 1 373 ? -9.385 -9.564 29.915 1.00 50.12 373 GLU A N 1
ATOM 2961 C CA . GLU A 1 373 ? -9.183 -9.567 28.461 1.00 50.12 373 GLU A CA 1
ATOM 2962 C C . GLU A 1 373 ? -9.269 -10.966 27.842 1.00 50.12 373 GLU A C 1
ATOM 2964 O O . GLU A 1 373 ? -9.854 -11.132 26.772 1.00 50.12 373 GLU A O 1
ATOM 2969 N N . LYS A 1 374 ? -8.814 -12.008 28.553 1.00 42.03 374 LYS A N 1
ATOM 2970 C CA . LYS A 1 374 ? -8.916 -13.402 28.077 1.00 42.03 374 LYS A CA 1
ATOM 2971 C C . LYS A 1 374 ? -10.354 -13.921 28.000 1.00 42.03 374 LYS A C 1
ATOM 2973 O O . LYS A 1 374 ? -10.611 -14.879 27.277 1.00 42.03 374 LYS A O 1
ATOM 2978 N N . LYS A 1 375 ? -11.294 -13.306 28.727 1.00 40.38 375 LYS A N 1
ATOM 2979 C CA . LYS A 1 375 ? -12.703 -13.732 28.776 1.00 40.38 375 LYS A CA 1
ATOM 2980 C C . LYS A 1 375 ? -13.588 -13.030 27.741 1.00 40.38 375 LYS A C 1
ATOM 2982 O O . LYS A 1 375 ? -14.554 -13.629 27.286 1.00 40.38 375 LYS A O 1
ATOM 2987 N N . ALA A 1 376 ? -13.257 -11.798 27.344 1.00 46.09 376 ALA A N 1
ATOM 2988 C CA . ALA A 1 376 ? -14.025 -11.032 26.354 1.00 46.09 376 ALA A CA 1
ATOM 2989 C C . ALA A 1 376 ? -13.756 -11.463 24.898 1.00 46.09 376 ALA A C 1
ATOM 2991 O O . ALA A 1 376 ? -14.588 -11.232 24.028 1.00 46.09 376 ALA A O 1
ATOM 2992 N N . ALA A 1 377 ? -12.617 -12.110 24.631 1.00 44.94 377 ALA A N 1
ATOM 2993 C CA . ALA A 1 377 ? -12.233 -12.563 23.292 1.00 44.94 377 ALA A CA 1
ATOM 2994 C C . ALA A 1 377 ? -13.034 -13.778 22.771 1.00 44.94 377 ALA A C 1
ATOM 2996 O O . ALA A 1 377 ? -12.987 -14.065 21.580 1.00 44.94 377 ALA A O 1
ATOM 2997 N N . ALA A 1 378 ? -13.750 -14.500 23.641 1.00 38.00 378 ALA A N 1
ATOM 2998 C CA . ALA A 1 378 ? -14.399 -15.770 23.297 1.00 38.00 378 ALA A CA 1
ATOM 2999 C C . ALA A 1 378 ? -15.835 -15.629 22.757 1.00 38.00 378 ALA A C 1
ATOM 3001 O O . ALA A 1 378 ? -16.351 -16.558 22.141 1.00 38.00 378 ALA A O 1
ATOM 3002 N N . GLU A 1 379 ? -16.475 -14.476 22.949 1.00 43.16 379 GLU A N 1
ATOM 3003 C CA . GLU A 1 379 ? -17.838 -14.213 22.492 1.00 43.16 379 GLU A CA 1
ATOM 3004 C C . GLU A 1 379 ? -17.915 -12.769 21.998 1.00 43.16 379 GLU A C 1
ATOM 3006 O O . GLU A 1 379 ? -18.000 -11.854 22.811 1.00 43.16 379 GLU A O 1
ATOM 3011 N N . ASN A 1 380 ? -17.824 -12.548 20.684 1.00 46.78 380 ASN A N 1
ATOM 3012 C CA . ASN A 1 380 ? -18.651 -11.592 19.937 1.00 46.78 380 ASN A CA 1
ATOM 3013 C C . ASN A 1 380 ? -18.136 -11.408 18.506 1.00 46.78 380 ASN A C 1
ATOM 3015 O O . ASN A 1 380 ? -16.935 -11.334 18.250 1.00 46.78 380 ASN A O 1
ATOM 3019 N N . VAL A 1 381 ? -19.093 -11.257 17.589 1.00 53.59 381 VAL A N 1
ATOM 3020 C CA . VAL A 1 381 ? -18.919 -10.598 16.289 1.00 53.59 381 VAL A CA 1
ATOM 3021 C C . VAL A 1 381 ? -18.044 -9.361 16.495 1.00 53.59 381 VAL A C 1
ATOM 3023 O O . VAL A 1 381 ? -18.298 -8.574 17.411 1.00 53.59 381 VAL A O 1
ATOM 3026 N N . ASN A 1 382 ? -16.982 -9.211 15.703 1.00 72.06 382 ASN A N 1
ATOM 3027 C CA . ASN A 1 382 ? -16.057 -8.092 15.825 1.00 72.06 382 ASN A CA 1
ATOM 3028 C C . ASN A 1 382 ? -16.766 -6.788 15.427 1.00 72.06 382 ASN A C 1
ATOM 3030 O O . ASN A 1 382 ? -16.624 -6.317 14.310 1.00 72.06 382 ASN A O 1
ATOM 3034 N N . TRP A 1 383 ? -17.526 -6.193 16.348 1.00 86.00 383 TRP A N 1
ATOM 3035 C CA . TRP A 1 383 ? -18.308 -4.969 16.134 1.00 86.00 383 TRP A CA 1
ATOM 3036 C C . TRP A 1 383 ? -17.457 -3.796 15.621 1.00 86.00 383 TRP A C 1
ATOM 3038 O O . TRP A 1 383 ? -17.985 -2.830 15.079 1.00 86.00 383 TRP A O 1
ATOM 3048 N N . GLN A 1 384 ? -16.131 -3.855 15.783 1.00 85.50 384 GLN A N 1
ATOM 3049 C CA . GLN A 1 384 ? -15.221 -2.853 15.234 1.00 85.50 384 GLN A CA 1
ATOM 3050 C C . GLN A 1 384 ? -15.140 -2.903 13.700 1.00 85.50 384 GLN A C 1
ATOM 3052 O O . GLN A 1 384 ? -14.794 -1.887 13.095 1.00 85.50 384 GLN A O 1
ATOM 3057 N N . ASP A 1 385 ? -15.506 -4.030 13.084 1.00 82.38 385 ASP A N 1
ATOM 3058 C CA . ASP A 1 385 ? -15.660 -4.196 11.634 1.00 82.38 385 ASP A CA 1
ATOM 3059 C C . ASP A 1 385 ? -16.930 -3.497 11.116 1.00 82.38 385 ASP A C 1
ATOM 3061 O O . ASP A 1 385 ? -17.084 -3.318 9.912 1.00 82.38 385 ASP A O 1
ATOM 3065 N N . ASP A 1 386 ? -17.816 -3.023 11.996 1.00 87.81 386 ASP A N 1
ATOM 3066 C CA . ASP A 1 386 ? -18.974 -2.196 11.631 1.00 87.81 386 ASP A CA 1
ATOM 3067 C C . ASP A 1 386 ? -18.680 -0.689 11.765 1.00 87.81 386 ASP A C 1
ATOM 3069 O O . ASP A 1 386 ? -19.526 0.143 11.437 1.00 87.81 386 ASP A O 1
ATOM 3073 N N . LEU A 1 387 ? -17.479 -0.304 12.224 1.00 90.75 387 LEU A N 1
ATOM 3074 C CA . LEU A 1 387 ? -17.090 1.105 12.316 1.00 90.75 387 LEU A CA 1
ATOM 3075 C C . LEU A 1 387 ? -16.842 1.700 10.930 1.00 90.75 387 LEU A C 1
ATOM 3077 O O . LEU A 1 387 ? -16.036 1.191 10.143 1.00 90.75 387 LEU A O 1
ATOM 3081 N N . ASP A 1 388 ? -17.457 2.854 10.683 1.00 90.00 388 ASP A N 1
ATOM 3082 C CA . ASP A 1 388 ? -17.178 3.658 9.503 1.00 90.00 388 ASP A CA 1
ATOM 3083 C C . ASP A 1 388 ? -15.783 4.280 9.618 1.00 90.00 388 ASP A C 1
ATOM 3085 O O . ASP A 1 388 ? -15.545 5.155 10.459 1.00 90.00 388 ASP A O 1
ATOM 3089 N N . ILE A 1 389 ? -14.877 3.879 8.728 1.00 89.69 389 ILE A N 1
ATOM 3090 C CA . ILE A 1 389 ? -13.531 4.449 8.615 1.00 89.69 389 ILE A CA 1
ATOM 3091 C C . ILE A 1 389 ? -13.403 5.358 7.391 1.00 89.69 389 ILE A C 1
ATOM 3093 O O . ILE A 1 389 ? -14.162 5.266 6.421 1.00 89.69 389 ILE A O 1
ATOM 3097 N N . ASP A 1 390 ? -12.483 6.313 7.462 1.00 87.81 390 ASP A N 1
ATOM 3098 C CA . ASP A 1 390 ? -12.073 7.126 6.328 1.00 87.81 390 ASP A CA 1
ATOM 3099 C C . ASP A 1 390 ? -11.033 6.400 5.458 1.00 87.81 390 ASP A C 1
ATOM 3101 O O . ASP A 1 390 ? -10.530 5.326 5.789 1.00 87.81 390 ASP A O 1
ATOM 3105 N N . LYS A 1 391 ? -10.682 7.021 4.330 1.00 80.62 391 LYS A N 1
ATOM 3106 C CA . LYS A 1 391 ? -9.671 6.514 3.391 1.00 80.62 391 LYS A CA 1
ATOM 3107 C C . LYS A 1 391 ? -8.268 6.363 4.004 1.00 80.62 391 LYS A C 1
ATOM 3109 O O . LYS A 1 391 ? -7.407 5.732 3.412 1.00 80.62 391 LYS A O 1
ATOM 3114 N N . HIS A 1 392 ? -8.003 6.965 5.160 1.00 84.19 392 HIS A N 1
ATOM 3115 C CA . HIS A 1 392 ? -6.728 6.852 5.867 1.00 84.19 392 HIS A CA 1
ATOM 3116 C C . HIS A 1 392 ? -6.752 5.763 6.949 1.00 84.19 392 HIS A C 1
ATOM 3118 O O . HIS A 1 392 ? -5.732 5.547 7.605 1.00 84.19 392 HIS A O 1
ATOM 3124 N N . GLY A 1 393 ? -7.881 5.067 7.118 1.00 82.31 393 GLY A N 1
ATOM 3125 C CA . GLY A 1 393 ? -8.081 4.053 8.149 1.00 82.31 393 GLY A CA 1
ATOM 3126 C C . GLY A 1 393 ? -8.501 4.622 9.506 1.00 82.31 393 GLY A C 1
ATOM 3127 O O . GLY A 1 393 ? -8.517 3.886 10.489 1.00 82.31 393 GLY A O 1
ATOM 3128 N N . LYS A 1 394 ? -8.834 5.918 9.596 1.00 88.25 394 LYS A N 1
ATOM 3129 C CA . LYS A 1 394 ? -9.281 6.546 10.848 1.00 88.25 394 LYS A CA 1
ATOM 3130 C C . LYS A 1 394 ? -10.784 6.397 11.027 1.00 88.25 394 LYS A C 1
ATOM 3132 O O . LYS A 1 394 ? -11.540 6.526 10.067 1.00 88.25 394 LYS A O 1
ATOM 3137 N N . VAL A 1 395 ? -11.234 6.189 12.262 1.00 90.31 395 VAL A N 1
ATOM 3138 C CA . VAL A 1 395 ? -12.668 6.166 12.589 1.00 90.31 395 VAL A CA 1
ATOM 3139 C C . VAL A 1 395 ? -13.270 7.539 12.319 1.00 90.31 395 VAL A C 1
ATOM 3141 O O . VAL A 1 395 ? -12.741 8.557 12.763 1.00 90.31 395 VAL A O 1
ATOM 3144 N N . LYS A 1 396 ? -14.386 7.584 11.590 1.00 90.38 396 LYS A N 1
ATOM 3145 C CA . LYS A 1 396 ? -15.089 8.844 11.337 1.00 90.38 396 LYS A CA 1
ATOM 3146 C C . LYS A 1 396 ? -15.781 9.339 12.609 1.00 90.38 396 LYS A C 1
ATOM 3148 O O . LYS A 1 396 ? -16.427 8.557 13.307 1.00 90.38 396 LYS A O 1
ATOM 3153 N N . ASP A 1 397 ? -15.733 10.648 12.847 1.00 88.88 397 ASP A N 1
ATOM 3154 C CA . ASP A 1 397 ? -16.492 11.313 13.916 1.00 88.88 397 ASP A CA 1
ATOM 3155 C C . ASP A 1 397 ? -17.976 11.434 13.533 1.00 88.88 397 ASP A C 1
ATOM 3157 O O . ASP A 1 397 ? -18.450 12.454 13.028 1.00 88.88 397 ASP A O 1
ATOM 3161 N N . THR A 1 398 ? -18.712 10.333 13.698 1.00 89.25 398 THR A N 1
ATOM 3162 C CA . THR A 1 398 ? -20.149 10.244 13.418 1.00 89.25 398 THR A CA 1
ATOM 3163 C C . THR A 1 398 ? -20.916 9.797 14.657 1.00 89.25 398 THR A C 1
ATOM 3165 O O . THR A 1 398 ? -20.408 9.069 15.510 1.00 89.25 398 THR A O 1
ATOM 3168 N N . LEU A 1 399 ? -22.192 10.191 14.742 1.00 88.75 399 LEU A N 1
ATOM 3169 C CA . LEU A 1 399 ? -23.078 9.729 15.817 1.00 88.75 399 LEU A CA 1
ATOM 3170 C C . LEU A 1 399 ? -23.255 8.206 15.807 1.00 88.75 399 LEU A C 1
ATOM 3172 O O . LEU A 1 399 ? -23.390 7.614 16.873 1.00 88.75 399 LEU A O 1
ATOM 3176 N N . GLY A 1 400 ? -23.239 7.589 14.620 1.00 90.50 400 GLY A N 1
ATOM 3177 C CA . GLY A 1 400 ? -23.329 6.139 14.454 1.00 90.50 400 GLY A CA 1
ATOM 3178 C C . GLY A 1 400 ? -22.138 5.420 15.080 1.00 90.50 400 GLY A C 1
ATOM 3179 O O . GLY A 1 400 ? -22.339 4.568 15.941 1.00 90.50 400 GLY A O 1
ATOM 3180 N N . ASN A 1 401 ? -20.913 5.835 14.737 1.00 92.31 401 ASN A N 1
ATOM 3181 C CA . ASN A 1 401 ? -19.696 5.273 15.327 1.00 92.31 401 ASN A CA 1
ATOM 3182 C C . ASN A 1 401 ? -19.650 5.490 16.839 1.00 92.31 401 ASN A C 1
ATOM 3184 O O . ASN A 1 401 ? -19.366 4.553 17.579 1.00 92.31 401 ASN A O 1
ATOM 3188 N N . LEU A 1 402 ? -19.983 6.694 17.316 1.00 92.00 402 LEU A N 1
ATOM 3189 C CA . LEU A 1 402 ? -19.983 6.979 18.750 1.00 92.00 402 LEU A CA 1
ATOM 3190 C C . LEU A 1 402 ? -20.998 6.107 19.507 1.00 92.00 402 LEU A C 1
ATOM 3192 O O . LEU A 1 402 ? -20.674 5.562 20.558 1.00 92.00 402 LEU A O 1
ATOM 3196 N N . ALA A 1 403 ? -22.209 5.929 18.970 1.00 92.06 403 ALA A N 1
ATOM 3197 C CA . ALA A 1 403 ? -23.203 5.034 19.558 1.00 92.06 403 ALA A CA 1
ATOM 3198 C C . ALA A 1 403 ? -22.746 3.567 19.533 1.00 92.06 403 ALA A C 1
ATOM 3200 O O . ALA A 1 403 ? -22.938 2.856 20.517 1.00 92.06 403 ALA A O 1
ATOM 3201 N N . LEU A 1 404 ? -22.127 3.117 18.436 1.00 93.19 404 LEU A N 1
ATOM 3202 C CA . LEU A 1 404 ? -21.612 1.756 18.293 1.00 93.19 404 LEU A CA 1
ATOM 3203 C C . LEU A 1 404 ? -20.493 1.464 19.304 1.00 93.19 404 LEU A C 1
ATOM 3205 O O . LEU A 1 404 ? -20.542 0.430 19.969 1.00 93.19 404 LEU A O 1
ATOM 3209 N N . ILE A 1 405 ? -19.547 2.395 19.473 1.00 92.94 405 ILE A N 1
ATOM 3210 C CA . ILE A 1 405 ? -18.461 2.308 20.461 1.00 92.94 405 ILE A CA 1
ATOM 3211 C C . ILE A 1 405 ? -19.042 2.257 21.871 1.00 92.94 405 ILE A C 1
ATOM 3213 O O . ILE A 1 405 ? -18.815 1.297 22.598 1.00 92.94 405 ILE A O 1
ATOM 3217 N N . LEU A 1 406 ? -19.857 3.247 22.250 1.00 93.06 406 LEU A N 1
ATOM 3218 C CA . LEU A 1 406 ? -20.426 3.315 23.598 1.00 93.06 406 LEU A CA 1
ATOM 3219 C C . LEU A 1 406 ? -21.268 2.080 23.940 1.00 93.06 406 LEU A C 1
ATOM 3221 O O . LEU A 1 406 ? -21.322 1.694 25.108 1.00 93.06 406 LEU A O 1
ATOM 3225 N N . ARG A 1 407 ? -21.914 1.455 22.945 1.00 92.94 407 ARG A N 1
ATOM 3226 C CA . ARG A 1 407 ? -22.758 0.267 23.124 1.00 92.94 407 ARG A CA 1
ATOM 3227 C C . ARG A 1 407 ? -21.965 -1.033 23.271 1.00 92.94 407 ARG A C 1
ATOM 3229 O O . ARG A 1 407 ? -22.383 -1.876 24.064 1.00 92.94 407 ARG A O 1
ATOM 3236 N N . ASN A 1 408 ? -20.861 -1.193 22.545 1.00 92.06 408 ASN A N 1
ATOM 3237 C CA . ASN A 1 408 ? -20.187 -2.488 22.414 1.00 92.06 408 ASN A CA 1
ATOM 3238 C C . ASN A 1 408 ? -18.791 -2.546 23.041 1.00 92.06 408 ASN A C 1
ATOM 3240 O O . ASN A 1 408 ? -18.282 -3.644 23.260 1.00 92.06 408 ASN A O 1
ATOM 3244 N N . ASP A 1 409 ? -18.168 -1.405 23.341 1.00 91.50 409 ASP A N 1
ATOM 3245 C CA . ASP A 1 409 ? -16.854 -1.382 23.976 1.00 91.50 409 ASP A CA 1
ATOM 3246 C C . ASP A 1 409 ? -16.922 -2.011 25.385 1.00 91.50 409 ASP A C 1
ATOM 3248 O O . ASP A 1 409 ? -17.606 -1.475 26.270 1.00 91.50 409 ASP A O 1
ATOM 3252 N N . PRO A 1 410 ? -16.204 -3.127 25.634 1.00 89.94 410 PRO A N 1
ATOM 3253 C CA . PRO A 1 410 ? -16.215 -3.802 26.926 1.00 89.94 410 PRO A CA 1
ATOM 3254 C C . PRO A 1 410 ? -15.725 -2.933 28.084 1.00 89.94 410 PRO A C 1
ATOM 3256 O O . PRO A 1 410 ? -16.137 -3.180 29.214 1.00 89.94 410 PRO A O 1
ATOM 3259 N N . LYS A 1 411 ? -14.870 -1.934 27.830 1.00 90.81 411 LYS A N 1
ATOM 3260 C CA . LYS A 1 411 ? -14.370 -1.010 28.855 1.00 90.81 411 LYS A CA 1
ATOM 3261 C C . LYS A 1 411 ? -15.417 0.051 29.215 1.00 90.81 411 LYS A C 1
ATOM 3263 O O . LYS A 1 411 ? -15.382 0.594 30.312 1.00 90.81 411 LYS A O 1
ATOM 3268 N N . LEU A 1 412 ? -16.408 0.303 28.355 1.00 92.94 412 LEU A N 1
ATOM 3269 C CA . LEU A 1 412 ? -17.453 1.320 28.565 1.00 92.94 412 LEU A CA 1
ATOM 3270 C C . LEU A 1 412 ? -18.825 0.732 28.944 1.00 92.94 412 LEU A C 1
ATOM 3272 O O . LEU A 1 412 ? -19.793 1.477 29.122 1.00 92.94 412 LEU A O 1
ATOM 3276 N N . LYS A 1 413 ? -18.939 -0.598 29.073 1.00 91.38 413 LYS A N 1
ATOM 3277 C CA . LYS A 1 413 ? -20.221 -1.289 29.312 1.00 91.38 413 LYS A CA 1
ATOM 3278 C C . LYS A 1 413 ? -20.867 -0.974 30.667 1.00 91.38 413 LYS A C 1
ATOM 3280 O O . LYS A 1 413 ? -22.090 -1.008 30.776 1.00 91.38 413 LYS A O 1
ATOM 3285 N N . ASP A 1 414 ? -20.057 -0.641 31.669 1.00 93.00 414 ASP A N 1
ATOM 3286 C CA . ASP A 1 414 ? -20.515 -0.381 33.040 1.00 93.00 414 ASP A CA 1
ATOM 3287 C C . ASP A 1 414 ? -21.161 1.004 33.209 1.00 93.00 414 ASP A C 1
ATOM 3289 O O . ASP A 1 414 ? -21.836 1.269 34.210 1.00 93.00 414 ASP A O 1
ATOM 3293 N N . ILE A 1 415 ? -21.003 1.886 32.217 1.00 95.62 415 ILE A N 1
ATOM 3294 C CA . ILE A 1 415 ? -21.693 3.174 32.179 1.00 95.62 415 ILE A CA 1
ATOM 3295 C C . ILE A 1 415 ? -23.182 2.909 31.941 1.00 95.62 415 ILE A C 1
ATOM 3297 O O . ILE A 1 415 ? -23.583 2.379 30.900 1.00 95.62 415 ILE A O 1
ATOM 3301 N N . SER A 1 416 ? -23.999 3.272 32.925 1.00 95.50 416 SER A N 1
ATOM 3302 C CA . SER A 1 416 ? -25.415 2.904 33.012 1.00 95.50 416 SER A CA 1
ATOM 3303 C C . SER A 1 416 ? -26.238 4.016 33.655 1.00 95.50 416 SER A C 1
ATOM 3305 O O . SER A 1 416 ? -25.701 4.956 34.237 1.00 95.50 416 SER A O 1
ATOM 3307 N N . TYR A 1 417 ? -27.561 3.961 33.520 1.00 96.69 417 TYR A N 1
ATOM 3308 C CA . TYR A 1 417 ? -28.453 4.947 34.124 1.00 96.69 417 TYR A CA 1
ATOM 3309 C C . TYR A 1 417 ? -29.030 4.425 35.442 1.00 96.69 417 TYR A C 1
ATOM 3311 O O . TYR A 1 417 ? -29.789 3.454 35.470 1.00 96.69 417 TYR A O 1
ATOM 3319 N N . ASN A 1 418 ? -28.703 5.097 36.542 1.00 95.19 418 ASN A N 1
ATOM 3320 C CA . ASN A 1 418 ? -29.234 4.793 37.861 1.00 95.19 418 ASN A CA 1
ATOM 3321 C C . ASN A 1 418 ? -30.590 5.484 38.043 1.00 95.19 418 ASN A C 1
ATOM 3323 O O . ASN A 1 418 ? -30.674 6.703 38.223 1.00 95.19 418 ASN A O 1
ATOM 3327 N N . ILE A 1 419 ? -31.657 4.685 38.044 1.00 93.56 419 ILE A N 1
ATOM 3328 C CA . ILE A 1 419 ? -33.042 5.159 38.157 1.00 93.56 419 ILE A CA 1
ATOM 3329 C C . ILE A 1 419 ? -33.280 5.858 39.504 1.00 93.56 419 ILE A C 1
ATOM 3331 O O . ILE A 1 419 ? -33.963 6.877 39.558 1.00 93.56 419 ILE A O 1
ATOM 3335 N N . HIS A 1 420 ? -32.683 5.355 40.590 1.00 91.06 420 HIS A N 1
ATOM 3336 C CA . HIS A 1 420 ? -32.860 5.924 41.928 1.00 91.06 420 HIS A CA 1
ATOM 3337 C C . HIS A 1 420 ? -32.231 7.320 42.049 1.00 91.06 420 HIS A C 1
ATOM 3339 O O . HIS A 1 420 ? -32.807 8.211 42.668 1.00 91.06 420 HIS A O 1
ATOM 3345 N N . ARG A 1 421 ? -31.068 7.523 41.417 1.00 89.12 421 ARG A N 1
ATOM 3346 C CA . ARG A 1 421 ? -30.368 8.817 41.377 1.00 89.12 421 ARG A CA 1
ATOM 3347 C C . ARG A 1 421 ? -30.861 9.738 40.254 1.00 89.12 421 ARG A C 1
ATOM 3349 O O . ARG A 1 421 ? -30.560 10.926 40.279 1.00 89.12 421 ARG A O 1
ATOM 3356 N N . SER A 1 422 ? -31.612 9.203 39.287 1.00 91.69 422 SER A N 1
ATOM 3357 C CA . SER A 1 422 ? -32.046 9.905 38.070 1.00 91.69 422 SER A CA 1
ATOM 3358 C C . SER A 1 422 ? -30.876 10.477 37.257 1.00 91.69 422 SER A C 1
ATOM 3360 O O . SER A 1 422 ? -30.893 11.634 36.835 1.00 91.69 422 SER A O 1
ATOM 3362 N N . GLY A 1 423 ? -29.835 9.673 37.034 1.00 93.88 423 GLY A N 1
ATOM 3363 C CA . GLY A 1 423 ? -28.656 10.108 36.289 1.00 93.88 423 GLY A CA 1
ATOM 3364 C C . GLY A 1 423 ? -27.727 8.968 35.894 1.00 93.88 423 GLY A C 1
ATOM 3365 O O . GLY A 1 423 ? -27.930 7.821 36.286 1.00 93.88 423 GLY A O 1
ATOM 3366 N N . ILE A 1 424 ? -26.697 9.306 35.117 1.00 96.00 424 ILE A N 1
ATOM 3367 C CA . ILE A 1 424 ? -25.638 8.362 34.749 1.00 96.00 424 ILE A CA 1
ATOM 3368 C C . ILE A 1 424 ? -24.880 7.938 36.014 1.00 96.00 424 ILE A C 1
ATOM 3370 O O . ILE A 1 424 ? -24.677 8.721 36.950 1.00 96.00 424 ILE A O 1
ATOM 3374 N N . ASP A 1 425 ? -24.480 6.679 36.034 1.00 94.75 425 ASP A N 1
ATOM 3375 C CA . ASP A 1 425 ? -23.716 6.037 37.085 1.00 94.75 425 ASP A CA 1
ATOM 3376 C C . ASP A 1 425 ? -22.762 5.002 36.474 1.00 94.75 425 ASP A C 1
ATOM 3378 O O . ASP A 1 425 ? -22.829 4.687 35.282 1.00 94.75 425 ASP A O 1
ATOM 3382 N N . ILE A 1 426 ? -21.856 4.493 37.300 1.00 93.69 426 ILE A N 1
ATOM 3383 C CA . ILE A 1 426 ? -20.931 3.425 36.935 1.00 93.69 426 ILE A CA 1
ATOM 3384 C C . ILE A 1 426 ? -21.299 2.209 37.769 1.00 93.69 426 ILE A C 1
ATOM 3386 O O . ILE A 1 426 ? -21.148 2.202 38.995 1.00 93.69 426 ILE A O 1
ATOM 3390 N N . ARG A 1 427 ? -21.820 1.183 37.094 1.00 89.88 427 ARG A N 1
ATOM 3391 C CA . ARG A 1 427 ? -22.215 -0.061 37.740 1.00 89.88 427 ARG A CA 1
ATOM 3392 C C . ARG A 1 427 ? -20.964 -0.833 38.125 1.00 89.88 427 ARG A C 1
ATOM 3394 O O . ARG A 1 427 ? -20.073 -1.032 37.309 1.00 89.88 427 ARG A O 1
ATOM 3401 N N . LYS A 1 428 ? -20.925 -1.270 39.377 1.00 87.81 428 LYS A N 1
ATOM 3402 C CA . LYS A 1 428 ? -19.879 -2.147 39.889 1.00 87.81 428 LYS A CA 1
ATOM 3403 C C . LYS A 1 428 ? -20.387 -3.580 39.939 1.00 87.81 428 LYS A C 1
ATOM 3405 O O . LYS A 1 428 ? -21.586 -3.796 40.137 1.00 87.81 428 LYS A O 1
ATOM 3410 N N . ASP A 1 429 ? -19.490 -4.536 39.752 1.00 84.50 429 ASP A N 1
ATOM 3411 C CA . ASP A 1 429 ? -19.788 -5.949 39.966 1.00 84.50 429 ASP A CA 1
ATOM 3412 C C . ASP A 1 429 ? -19.900 -6.293 41.466 1.00 84.50 429 ASP A C 1
ATOM 3414 O O . ASP A 1 429 ? -19.826 -5.420 42.337 1.00 84.50 429 ASP A O 1
ATOM 3418 N N . ALA A 1 430 ? -20.120 -7.576 41.770 1.00 78.75 430 ALA A N 1
ATOM 3419 C CA . ALA A 1 430 ? -20.290 -8.066 43.138 1.00 78.75 430 ALA A CA 1
ATOM 3420 C C . ALA A 1 430 ? -19.055 -7.830 44.031 1.00 78.75 430 ALA A C 1
ATOM 3422 O O . ALA A 1 430 ? -19.207 -7.681 45.243 1.00 78.75 430 ALA A O 1
ATOM 3423 N N . ASP A 1 431 ? -17.864 -7.739 43.435 1.00 81.62 431 ASP A N 1
ATOM 3424 C CA . ASP A 1 431 ? -16.599 -7.474 44.124 1.00 81.62 431 ASP A CA 1
ATOM 3425 C C . ASP A 1 431 ? -16.285 -5.966 44.201 1.00 81.62 431 ASP A C 1
ATOM 3427 O O . ASP A 1 431 ? -15.247 -5.552 44.721 1.00 81.62 431 ASP A O 1
ATOM 3431 N N . GLY A 1 432 ? -17.189 -5.115 43.703 1.00 82.44 432 GLY A N 1
ATOM 3432 C CA . GLY A 1 432 ? -17.032 -3.665 43.701 1.00 82.44 432 GLY A CA 1
ATOM 3433 C C . GLY A 1 432 ? -16.104 -3.139 42.602 1.00 82.44 432 GLY A C 1
ATOM 3434 O O . GLY A 1 432 ? -15.690 -1.974 42.675 1.00 82.44 432 GLY A O 1
ATOM 3435 N N . LYS A 1 433 ? -15.780 -3.959 41.597 1.00 85.38 433 LYS A N 1
ATOM 3436 C CA . LYS A 1 433 ? -14.932 -3.599 40.456 1.00 85.38 433 LYS A CA 1
ATOM 3437 C C . LYS A 1 433 ? -15.755 -3.060 39.287 1.00 85.38 433 LYS A C 1
ATOM 3439 O O . LYS A 1 433 ? -16.967 -3.238 39.218 1.00 85.38 433 LYS A O 1
ATOM 3444 N N . THR A 1 434 ? -15.081 -2.365 38.377 1.00 89.31 434 THR A N 1
ATOM 3445 C CA . THR A 1 434 ? -15.647 -1.842 37.128 1.00 89.31 434 THR A CA 1
ATOM 3446 C C . THR A 1 434 ? -14.629 -1.986 36.000 1.00 89.31 434 THR A C 1
ATOM 3448 O O . THR A 1 434 ? -13.428 -2.054 36.250 1.00 89.31 434 THR A O 1
ATOM 3451 N N . THR A 1 435 ? -15.106 -2.042 34.761 1.00 88.69 435 THR A N 1
ATOM 3452 C CA . THR A 1 435 ? -14.306 -2.181 33.546 1.00 88.69 435 THR A CA 1
ATOM 3453 C C . THR A 1 435 ? -13.818 -0.864 32.960 1.00 88.69 435 THR A C 1
ATOM 3455 O O . THR A 1 435 ? -13.072 -0.898 31.981 1.00 88.69 435 THR A O 1
ATOM 3458 N N . ILE A 1 436 ? -14.246 0.281 33.499 1.00 91.94 436 ILE A N 1
ATOM 3459 C CA . ILE A 1 436 ? -13.783 1.576 32.992 1.00 91.94 436 ILE A CA 1
ATOM 3460 C C . ILE A 1 436 ? -12.257 1.709 33.153 1.00 91.94 436 ILE A C 1
ATOM 3462 O O . ILE A 1 436 ? -11.707 1.296 34.174 1.00 91.94 436 ILE A O 1
ATOM 3466 N N . PRO A 1 437 ? -11.558 2.310 32.178 1.00 88.69 437 PRO A N 1
ATOM 3467 C CA . PRO A 1 437 ? -10.099 2.393 32.171 1.00 88.69 437 PRO A CA 1
ATOM 3468 C C . PRO A 1 437 ? -9.544 3.587 32.969 1.00 88.69 437 PRO A C 1
ATOM 3470 O O . PRO A 1 437 ? -8.382 3.947 32.811 1.00 88.69 437 PRO A O 1
ATOM 3473 N N . TRP A 1 438 ? -10.359 4.242 33.801 1.00 90.94 438 TRP A N 1
ATOM 3474 C CA . TRP A 1 438 ? -9.940 5.387 34.610 1.00 90.94 438 TRP A CA 1
ATOM 3475 C C . TRP A 1 438 ? -10.416 5.273 36.057 1.00 90.94 438 TRP A C 1
ATOM 3477 O O . TRP A 1 438 ? -11.445 4.672 36.365 1.00 90.94 438 TRP A O 1
ATOM 3487 N N . THR A 1 439 ? -9.680 5.910 36.965 1.00 89.25 439 THR A N 1
ATOM 3488 C CA . THR A 1 439 ? -10.019 5.934 38.390 1.00 89.25 439 THR A CA 1
ATOM 3489 C C . THR A 1 439 ? -11.096 6.974 38.680 1.00 89.25 439 THR A C 1
ATOM 3491 O O . THR A 1 439 ? -10.901 8.168 38.450 1.00 89.25 439 THR A O 1
ATOM 3494 N N . GLN A 1 440 ? -12.213 6.542 39.268 1.00 89.06 440 GLN A N 1
ATOM 3495 C CA . GLN A 1 440 ? -13.233 7.461 39.772 1.00 89.06 440 GLN A CA 1
ATOM 3496 C C . GLN A 1 440 ? -12.731 8.255 40.982 1.00 89.06 440 GLN A C 1
ATOM 3498 O O . GLN A 1 440 ? -12.351 7.681 42.003 1.00 89.06 440 GLN A O 1
ATOM 3503 N N . LEU A 1 441 ? -12.832 9.586 40.915 1.00 86.62 441 LEU A N 1
ATOM 3504 C CA . LEU A 1 441 ? -12.532 10.465 42.053 1.00 86.62 441 LEU A CA 1
ATOM 3505 C C . LEU A 1 441 ? -13.587 10.379 43.166 1.00 86.62 441 LEU A C 1
ATOM 3507 O O . LEU A 1 441 ? -13.272 10.569 44.341 1.00 86.62 441 LEU A O 1
ATOM 3511 N N . LYS A 1 442 ? -14.854 10.152 42.801 1.00 86.12 442 LYS A N 1
ATOM 3512 C CA . LYS A 1 442 ? -15.995 10.043 43.722 1.00 86.12 442 LYS A CA 1
ATOM 3513 C C . LYS A 1 442 ? -17.005 9.024 43.190 1.00 86.12 442 LYS A C 1
ATOM 3515 O O . LYS A 1 442 ? -17.096 8.877 41.974 1.00 86.12 442 LYS A O 1
ATOM 3520 N N . PRO A 1 443 ? -17.793 8.369 44.066 1.00 84.94 443 PRO A N 1
ATOM 3521 C CA . PRO A 1 443 ? -18.884 7.506 43.630 1.00 84.94 443 PRO A CA 1
ATOM 3522 C C . PRO A 1 443 ? -19.877 8.249 42.733 1.00 84.94 443 PRO A C 1
ATOM 3524 O O . PRO A 1 443 ? -20.262 9.389 43.022 1.00 84.94 443 PRO A O 1
ATOM 3527 N N . GLY A 1 444 ? -20.328 7.568 41.683 1.00 87.06 444 GLY A N 1
ATOM 3528 C CA . GLY A 1 444 ? -21.249 8.130 40.708 1.00 87.06 444 GLY A CA 1
ATOM 3529 C C . GLY A 1 444 ? -20.581 8.842 39.535 1.00 87.06 444 GLY A C 1
ATOM 3530 O O . GLY A 1 444 ? -19.406 9.186 39.587 1.00 87.06 444 GLY A O 1
ATOM 3531 N N . TRP A 1 445 ? -21.360 9.124 38.488 1.00 92.38 445 TRP A N 1
ATOM 3532 C CA . TRP A 1 445 ? -20.879 9.896 37.340 1.00 92.38 445 TRP A CA 1
ATOM 3533 C C . TRP A 1 445 ? -20.661 11.375 37.685 1.00 92.38 445 TRP A C 1
ATOM 3535 O O . TRP A 1 445 ? -21.521 12.003 38.317 1.00 92.38 445 TRP A O 1
ATOM 3545 N N . ASN A 1 446 ? -19.534 11.943 37.257 1.00 91.31 446 ASN A N 1
ATOM 3546 C CA . ASN A 1 446 ? -19.190 13.355 37.431 1.00 91.31 446 ASN A CA 1
ATOM 3547 C C . ASN A 1 446 ? -18.424 13.927 36.209 1.00 91.31 446 ASN A C 1
ATOM 3549 O O . ASN A 1 446 ? -18.140 13.219 35.247 1.00 91.31 446 ASN A O 1
ATOM 3553 N N . GLU A 1 447 ? -18.101 15.228 36.215 1.00 91.06 447 GLU A N 1
ATOM 3554 C CA . GLU A 1 447 ? -17.419 15.879 35.075 1.00 91.06 447 GLU A CA 1
ATOM 3555 C C . GLU A 1 447 ? -15.994 15.341 34.830 1.00 91.06 447 GLU A C 1
ATOM 3557 O O . GLU A 1 447 ? -15.520 15.399 33.698 1.00 91.06 447 GLU A O 1
ATOM 3562 N N . SER A 1 448 ? -15.322 14.762 35.837 1.00 92.38 448 SER A N 1
ATOM 3563 C CA . SER A 1 448 ? -14.030 14.093 35.612 1.00 92.38 448 SER A CA 1
ATOM 3564 C C . SER A 1 448 ? -14.182 12.794 34.818 1.00 92.38 448 SER A C 1
ATOM 3566 O O . SER A 1 448 ? -13.360 12.541 33.944 1.00 92.38 448 SER A O 1
ATOM 3568 N N . ASP A 1 449 ? -15.268 12.034 35.018 1.00 93.44 449 ASP A N 1
ATOM 3569 C CA . ASP A 1 449 ? -15.565 10.837 34.213 1.00 93.44 449 ASP A CA 1
ATOM 3570 C C . ASP A 1 449 ? -15.880 11.203 32.762 1.00 93.44 449 ASP A C 1
ATOM 3572 O O . ASP A 1 449 ? -15.475 10.515 31.826 1.00 93.44 449 ASP A O 1
ATOM 3576 N N . LEU A 1 450 ? -16.566 12.331 32.559 1.00 92.31 450 LEU A N 1
ATOM 3577 C CA . LEU A 1 450 ? -16.810 12.847 31.220 1.00 92.31 450 LEU A CA 1
ATOM 3578 C C . LEU A 1 450 ? -15.510 13.251 30.513 1.00 92.31 450 LEU A C 1
ATOM 3580 O O . LEU A 1 450 ? -15.337 12.938 29.337 1.00 92.31 450 LEU A O 1
ATOM 3584 N N . GLY A 1 451 ? -14.601 13.933 31.211 1.00 91.38 451 GLY A N 1
ATOM 3585 C CA . GLY A 1 451 ? -13.282 14.246 30.662 1.00 91.38 451 GLY A CA 1
ATOM 3586 C C . GLY A 1 451 ? -12.477 12.980 30.356 1.00 91.38 451 GLY A C 1
ATOM 3587 O O . GLY A 1 451 ? -11.855 12.881 29.301 1.00 91.38 451 GLY A O 1
ATOM 3588 N N . ALA A 1 452 ? -12.543 11.977 31.233 1.00 91.94 452 ALA A N 1
ATOM 3589 C CA . ALA A 1 452 ? -11.841 10.713 31.047 1.00 91.94 452 ALA A CA 1
ATOM 3590 C C . ALA A 1 452 ? -12.351 9.930 29.828 1.00 91.94 452 ALA A C 1
ATOM 3592 O O . ALA A 1 452 ? -11.541 9.470 29.025 1.00 91.94 452 ALA A O 1
ATOM 3593 N N . VAL A 1 453 ? -13.672 9.845 29.620 1.00 92.38 453 VAL A N 1
ATOM 3594 C CA . VAL A 1 453 ? -14.215 9.175 28.427 1.00 92.38 453 VAL A CA 1
ATOM 3595 C C . VAL A 1 453 ? -13.885 9.942 27.139 1.00 92.38 453 VAL A C 1
ATOM 3597 O O . VAL A 1 453 ? -13.668 9.318 26.108 1.00 92.38 453 VAL A O 1
ATOM 3600 N N . GLN A 1 454 ? -13.779 11.277 27.176 1.00 91.75 454 GLN A N 1
ATOM 3601 C CA . GLN A 1 454 ? -13.312 12.063 26.023 1.00 91.75 454 GLN A CA 1
ATOM 3602 C C . GLN A 1 454 ? -11.866 11.726 25.657 1.00 91.75 454 GLN A C 1
ATOM 3604 O O . GLN A 1 454 ? -11.582 11.450 24.495 1.00 91.75 454 GLN A O 1
ATOM 3609 N N . ILE A 1 455 ? -10.976 11.693 26.651 1.00 90.38 455 ILE A N 1
ATOM 3610 C CA . ILE A 1 455 ? -9.568 11.319 26.460 1.00 90.38 455 ILE A CA 1
ATOM 3611 C C . ILE A 1 455 ? -9.463 9.887 25.929 1.00 90.38 455 ILE A C 1
ATOM 3613 O O . ILE A 1 455 ? -8.673 9.620 25.028 1.00 90.38 455 ILE A O 1
ATOM 3617 N N . TYR A 1 456 ? -10.279 8.974 26.456 1.00 91.06 456 TYR A N 1
ATOM 3618 C CA . TYR A 1 456 ? -10.337 7.591 25.996 1.00 91.06 456 TYR A CA 1
ATOM 3619 C C . TYR A 1 456 ? -10.758 7.488 24.523 1.00 91.06 456 TYR A C 1
ATOM 3621 O O . TYR A 1 456 ? -10.092 6.819 23.734 1.00 91.06 456 TYR A O 1
ATOM 3629 N N . LEU A 1 457 ? -11.822 8.194 24.126 1.00 91.31 457 LEU A N 1
ATOM 3630 C CA . LEU A 1 457 ? -12.297 8.224 22.740 1.00 91.31 457 LEU A CA 1
ATOM 3631 C C . LEU A 1 457 ? -11.255 8.817 21.779 1.00 91.31 457 LEU A C 1
ATOM 3633 O O . LEU A 1 457 ? -11.073 8.298 20.676 1.00 91.31 457 LEU A O 1
ATOM 3637 N N . GLU A 1 458 ? -10.542 9.862 22.195 1.00 89.62 458 GLU A N 1
ATOM 3638 C CA . GLU A 1 458 ? -9.469 10.463 21.401 1.00 89.62 458 GLU A CA 1
ATOM 3639 C C . GLU A 1 458 ? -8.292 9.498 21.224 1.00 89.62 458 GLU A C 1
ATOM 3641 O O . GLU A 1 458 ? -7.822 9.295 20.108 1.00 89.62 458 GLU A O 1
ATOM 3646 N N . ARG A 1 459 ? -7.839 8.872 22.311 1.00 86.00 459 ARG A N 1
ATOM 3647 C CA . ARG A 1 459 ? -6.654 8.009 22.316 1.00 86.00 459 ARG A CA 1
ATOM 3648 C C . ARG A 1 459 ? -6.865 6.677 21.608 1.00 86.00 459 ARG A C 1
ATOM 3650 O O . ARG A 1 459 ? -6.050 6.286 20.782 1.00 86.00 459 ARG A O 1
ATOM 3657 N N . VAL A 1 460 ? -7.981 6.008 21.891 1.00 86.75 460 VAL A N 1
ATOM 3658 C CA . VAL A 1 460 ? -8.262 4.666 21.360 1.00 86.75 460 VAL A CA 1
ATOM 3659 C C . VAL A 1 460 ? -8.881 4.717 19.966 1.00 86.75 460 VAL A C 1
ATOM 3661 O O . VAL A 1 460 ? -8.585 3.878 19.115 1.00 86.75 460 VAL A O 1
ATOM 3664 N N . TYR A 1 461 ? -9.747 5.700 19.711 1.00 87.56 461 TYR A N 1
ATOM 3665 C CA . TYR A 1 461 ? -10.529 5.762 18.475 1.00 87.56 461 TYR A CA 1
ATOM 3666 C C . TYR A 1 461 ? -10.171 6.951 17.577 1.00 87.56 461 TYR A C 1
ATOM 3668 O O . TYR A 1 461 ? -10.666 7.020 16.452 1.00 87.56 461 TYR A O 1
ATOM 3676 N N . GLY A 1 462 ? -9.319 7.880 18.024 1.00 87.06 462 GLY A N 1
ATOM 3677 C CA . GLY A 1 462 ? -9.005 9.098 17.272 1.00 87.06 462 GLY A CA 1
ATOM 3678 C C . GLY A 1 462 ? -10.170 10.091 17.207 1.00 87.06 462 GLY A C 1
ATOM 3679 O O . GLY A 1 462 ? -10.188 10.943 16.318 1.00 87.06 462 GLY A O 1
ATOM 3680 N N . LEU A 1 463 ? -11.163 9.963 18.096 1.00 87.62 463 LEU A N 1
ATOM 3681 C CA . LEU A 1 463 ? -12.400 10.744 18.063 1.00 87.62 463 LEU A CA 1
ATOM 3682 C C . LEU A 1 463 ? -12.326 11.962 18.989 1.00 87.62 463 LEU A C 1
ATOM 3684 O O . LEU A 1 463 ? -12.283 11.831 20.210 1.00 87.62 463 LEU A O 1
ATOM 3688 N N . TYR A 1 464 ? -12.385 13.158 18.403 1.00 75.88 464 TYR A N 1
ATOM 3689 C CA . TYR A 1 464 ? -12.446 14.425 19.132 1.00 75.88 464 TYR A CA 1
ATOM 3690 C C . TYR A 1 464 ? -13.899 14.918 19.202 1.00 75.88 464 TYR A C 1
ATOM 3692 O O . TYR A 1 464 ? -14.322 15.708 18.360 1.00 75.88 464 TYR A O 1
ATOM 3700 N N . THR A 1 465 ? -14.694 14.457 20.179 1.00 68.06 465 THR A N 1
ATOM 3701 C CA . THR A 1 465 ? -16.147 14.752 20.191 1.00 68.06 465 THR A CA 1
ATOM 3702 C C . THR A 1 465 ? -16.639 15.473 21.460 1.00 68.06 465 THR A C 1
ATOM 3704 O O . THR A 1 465 ? -17.104 14.838 22.409 1.00 68.06 465 THR A O 1
ATOM 3707 N N . PRO A 1 466 ? -16.654 16.822 21.488 1.00 65.88 466 PRO A N 1
ATOM 3708 C CA . PRO A 1 466 ? -17.134 17.573 22.653 1.00 65.88 466 PRO A CA 1
ATOM 3709 C C . PRO A 1 466 ? -18.644 17.872 22.654 1.00 65.88 466 PRO A C 1
ATOM 3711 O O . PRO A 1 466 ? -19.253 17.957 23.717 1.00 65.88 466 PRO A O 1
ATOM 3714 N N . SER A 1 467 ? -19.281 18.057 21.489 1.00 73.44 467 SER A N 1
ATOM 3715 C CA . SER A 1 467 ? -20.598 18.724 21.425 1.00 73.44 467 SER A CA 1
ATOM 3716 C C . SER A 1 467 ? -21.808 17.800 21.597 1.00 73.44 467 SER A C 1
ATOM 3718 O O . SER A 1 467 ? -22.822 18.219 22.153 1.00 73.44 467 SER A O 1
ATOM 3720 N N . LYS A 1 468 ? -21.724 16.542 21.144 1.00 81.75 468 LYS A N 1
ATOM 3721 C CA . LYS A 1 468 ? -22.859 15.592 21.149 1.00 81.75 468 LYS A CA 1
ATOM 3722 C C . LYS A 1 468 ? -22.670 14.385 22.073 1.00 81.75 468 LYS A C 1
ATOM 3724 O O . LYS A 1 468 ? -23.602 13.601 22.246 1.00 81.75 468 LYS A O 1
ATOM 3729 N N . LEU A 1 469 ? -21.508 14.273 22.718 1.00 89.56 469 LEU A N 1
ATOM 3730 C CA . LEU A 1 469 ? -21.160 13.147 23.583 1.00 89.56 469 LEU A CA 1
ATOM 3731 C C . LEU A 1 469 ? -22.121 12.987 24.765 1.00 89.56 469 LEU A C 1
ATOM 3733 O O . LEU A 1 469 ? -22.646 11.898 24.957 1.00 89.56 469 LEU A O 1
ATOM 3737 N N . LYS A 1 470 ? -22.418 14.065 25.511 1.00 90.12 470 LYS A N 1
ATOM 3738 C CA . LYS A 1 470 ? -23.322 14.004 26.682 1.00 90.12 470 LYS A CA 1
ATOM 3739 C C . LYS A 1 470 ? -24.688 13.399 26.331 1.00 90.12 470 LYS A C 1
ATOM 3741 O O . LYS A 1 470 ? -25.202 12.573 27.078 1.00 90.12 470 LYS A O 1
ATOM 3746 N N . GLY A 1 471 ? -25.261 13.804 25.195 1.00 91.25 471 GLY A N 1
ATOM 3747 C CA . GLY A 1 471 ? -26.582 13.349 24.758 1.00 91.25 471 GLY A CA 1
ATOM 3748 C C . GLY A 1 471 ? -26.605 11.866 24.390 1.00 91.25 471 GLY A C 1
ATOM 3749 O O . GLY A 1 471 ? -27.480 11.140 24.855 1.00 91.25 471 GLY A O 1
ATOM 3750 N N . ILE A 1 472 ? -25.626 11.403 23.606 1.00 92.12 472 ILE A N 1
ATOM 3751 C CA . ILE A 1 472 ? -25.541 9.980 23.243 1.00 92.12 472 ILE A CA 1
ATOM 3752 C C . ILE A 1 472 ? -25.198 9.135 24.462 1.00 92.12 472 ILE A C 1
ATOM 3754 O O . ILE A 1 472 ? -25.821 8.101 24.670 1.00 92.12 472 ILE A O 1
ATOM 3758 N N . LEU A 1 473 ? -24.247 9.575 25.285 1.00 94.44 473 LEU A N 1
ATOM 3759 C CA . LEU A 1 473 ? -23.853 8.850 26.485 1.00 94.44 473 LEU A CA 1
ATOM 3760 C C . LEU A 1 473 ? -25.051 8.620 27.409 1.00 94.44 473 LEU A C 1
ATOM 3762 O O . LEU A 1 473 ? -25.239 7.511 27.894 1.00 94.44 473 LEU A O 1
ATOM 3766 N N . LEU A 1 474 ? -25.898 9.638 27.591 1.00 94.44 474 LEU A N 1
ATOM 3767 C CA . LEU A 1 474 ? -27.141 9.507 28.345 1.00 94.44 474 LEU A CA 1
ATOM 3768 C C . LEU A 1 474 ? -28.103 8.494 27.709 1.00 94.44 474 LEU A C 1
ATOM 3770 O O . LEU A 1 474 ? -28.675 7.679 28.429 1.00 94.44 474 LEU A O 1
ATOM 3774 N N . ALA A 1 475 ? -28.270 8.527 26.384 1.00 94.94 475 ALA A N 1
ATOM 3775 C CA . ALA A 1 475 ? -29.144 7.597 25.671 1.00 94.94 475 ALA A CA 1
ATOM 3776 C C . ALA A 1 475 ? -28.670 6.140 25.814 1.00 94.94 475 ALA A C 1
ATOM 3778 O O . ALA A 1 475 ? -29.460 5.279 26.191 1.00 94.94 475 ALA A O 1
ATOM 3779 N N . ILE A 1 476 ? -27.377 5.875 25.604 1.00 95.38 476 ILE A N 1
ATOM 3780 C CA . ILE A 1 476 ? -26.795 4.530 25.738 1.00 95.38 476 ILE A CA 1
ATOM 3781 C C . ILE A 1 476 ? -26.798 4.064 27.200 1.00 95.38 476 ILE A C 1
ATOM 3783 O O . ILE A 1 476 ? -27.119 2.912 27.481 1.00 95.38 476 ILE A O 1
ATOM 3787 N N . ALA A 1 477 ? -26.516 4.951 28.156 1.00 96.00 477 ALA A N 1
ATOM 3788 C CA . ALA A 1 477 ? -26.623 4.625 29.576 1.00 96.00 477 ALA A CA 1
ATOM 3789 C C . ALA A 1 477 ? -28.066 4.245 29.964 1.00 96.00 477 ALA A C 1
ATOM 3791 O O . ALA A 1 477 ? -28.267 3.332 30.767 1.00 96.00 477 ALA A O 1
ATOM 3792 N N . ALA A 1 478 ? -29.072 4.911 29.384 1.00 95.81 478 ALA A N 1
ATOM 3793 C CA . ALA A 1 478 ? -30.483 4.608 29.614 1.00 95.81 478 ALA A CA 1
ATOM 3794 C C . ALA A 1 478 ? -30.896 3.229 29.072 1.00 95.81 478 ALA A C 1
ATOM 3796 O O . ALA A 1 478 ? -31.710 2.565 29.714 1.00 95.81 478 ALA A O 1
ATOM 3797 N N . GLU A 1 479 ? -30.298 2.751 27.971 1.00 95.75 479 GLU A N 1
ATOM 3798 C CA . GLU A 1 479 ? -30.479 1.369 27.481 1.00 95.75 479 GLU A CA 1
ATOM 3799 C C . GLU A 1 479 ? -30.034 0.326 28.527 1.00 95.75 479 GLU A C 1
ATOM 3801 O O . GLU A 1 479 ? -30.552 -0.787 28.560 1.00 95.75 479 GLU A O 1
ATOM 3806 N N . ARG A 1 480 ? -29.111 0.700 29.423 1.00 94.81 480 ARG A N 1
ATOM 3807 C CA . ARG A 1 480 ? -28.556 -0.145 30.494 1.00 94.81 480 ARG A CA 1
ATOM 3808 C C . ARG A 1 480 ? -29.052 0.268 31.882 1.00 94.81 480 ARG A C 1
ATOM 3810 O O . ARG A 1 480 ? -28.313 0.182 32.862 1.00 94.81 480 ARG A O 1
ATOM 3817 N N . SER A 1 481 ? -30.268 0.799 31.972 1.00 94.88 481 SER A N 1
ATOM 3818 C CA . SER A 1 481 ? -30.790 1.350 33.223 1.00 94.88 481 SER A CA 1
ATOM 3819 C C . SER A 1 481 ? -30.985 0.284 34.309 1.00 94.88 481 SER A C 1
ATOM 3821 O O . SER A 1 481 ? -31.384 -0.847 34.042 1.00 94.88 481 SER A O 1
ATOM 3823 N N . TYR A 1 482 ? -30.710 0.658 35.559 1.00 93.50 482 TYR A N 1
ATOM 3824 C CA . TYR A 1 482 ? -30.854 -0.220 36.723 1.00 93.50 482 TYR A CA 1
ATOM 3825 C C . TYR A 1 482 ? -31.360 0.552 37.944 1.00 93.50 482 TYR A C 1
ATOM 3827 O O . TYR A 1 482 ? -31.289 1.785 38.011 1.00 93.50 482 TYR A O 1
ATOM 3835 N N . HIS A 1 483 ? -31.883 -0.174 38.932 1.00 93.75 483 HIS A N 1
ATOM 3836 C CA . HIS A 1 483 ? -32.321 0.414 40.193 1.00 93.75 483 HIS A CA 1
ATOM 3837 C C . HIS A 1 483 ? -31.607 -0.285 41.358 1.00 93.75 483 HIS A C 1
ATOM 3839 O O . HIS A 1 483 ? -32.008 -1.389 41.724 1.00 93.75 483 HIS A O 1
ATOM 3845 N N . PRO A 1 484 ? -30.634 0.360 42.031 1.00 90.81 484 PRO A N 1
ATOM 3846 C CA . PRO A 1 484 ? -29.737 -0.308 42.983 1.00 90.81 484 PRO A CA 1
ATOM 3847 C C . PRO A 1 484 ? -30.471 -1.043 44.112 1.00 90.81 484 PRO A C 1
ATOM 3849 O O . PRO A 1 484 ? -30.099 -2.148 44.480 1.00 90.81 484 PRO A O 1
ATOM 3852 N N . ILE A 1 485 ? -31.563 -0.467 44.628 1.00 91.25 485 ILE A N 1
ATOM 3853 C CA . ILE A 1 485 ? -32.349 -1.098 45.703 1.00 91.25 485 ILE A CA 1
ATOM 3854 C C . ILE A 1 485 ? -33.162 -2.307 45.195 1.00 91.25 485 ILE A C 1
ATOM 3856 O O . ILE A 1 485 ? -33.342 -3.274 45.928 1.00 91.25 485 ILE A O 1
ATOM 3860 N N . ARG A 1 486 ? -33.641 -2.285 43.941 1.00 93.75 486 ARG A N 1
ATOM 3861 C CA . ARG A 1 486 ? -34.365 -3.428 43.357 1.00 93.75 486 ARG A CA 1
ATOM 3862 C C . ARG A 1 486 ? -33.393 -4.560 43.057 1.00 93.75 486 ARG A C 1
ATOM 3864 O O . ARG A 1 486 ? -33.688 -5.695 43.401 1.00 93.75 486 ARG A O 1
ATOM 3871 N N . ASP A 1 487 ? -32.229 -4.228 42.501 1.00 91.75 487 ASP A N 1
ATOM 3872 C CA . ASP A 1 487 ? -31.135 -5.173 42.274 1.00 91.75 487 ASP A CA 1
ATOM 3873 C C . ASP A 1 487 ? -30.697 -5.824 43.595 1.00 91.75 487 ASP A C 1
ATOM 3875 O O . ASP A 1 487 ? -30.585 -7.044 43.665 1.00 91.75 487 ASP A O 1
ATOM 3879 N N . TYR A 1 488 ? -30.542 -5.033 44.664 1.00 90.19 488 TYR A N 1
ATOM 3880 C CA . TYR A 1 488 ? -30.266 -5.547 46.007 1.00 90.19 488 TYR A CA 1
ATOM 3881 C C . TYR A 1 488 ? -31.336 -6.540 46.472 1.00 90.19 488 TYR A C 1
ATOM 3883 O O . TYR A 1 488 ? -30.998 -7.655 46.856 1.00 90.19 488 TYR A O 1
ATOM 3891 N N . PHE A 1 489 ? -32.623 -6.177 46.393 1.00 91.25 489 PHE A N 1
ATOM 3892 C CA . PHE A 1 489 ? -3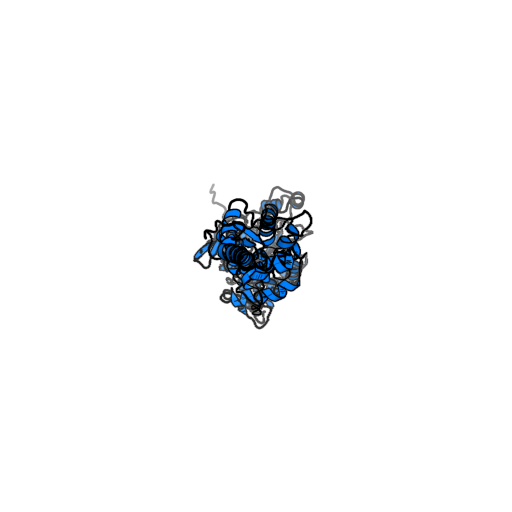3.707 -7.083 46.783 1.00 91.25 489 PHE A CA 1
ATOM 3893 C C . PHE A 1 489 ? -33.752 -8.362 45.941 1.00 91.25 489 PHE A C 1
ATOM 3895 O O . PHE A 1 489 ? -34.033 -9.425 46.487 1.00 91.25 489 PHE A O 1
ATOM 3902 N N . ALA A 1 490 ? -33.463 -8.274 44.641 1.00 90.88 490 ALA A N 1
ATOM 3903 C CA . ALA A 1 490 ? -33.411 -9.427 43.747 1.00 90.88 490 ALA A CA 1
ATOM 3904 C C . ALA A 1 490 ? -32.218 -10.356 44.035 1.00 90.88 490 ALA A C 1
ATOM 3906 O O . ALA A 1 490 ? -32.292 -11.545 43.738 1.00 90.88 490 ALA A O 1
ATOM 3907 N N . ALA A 1 491 ? -31.138 -9.827 44.619 1.00 90.88 491 ALA A N 1
ATOM 3908 C CA . ALA A 1 491 ? -29.941 -10.579 44.988 1.00 90.88 491 ALA A CA 1
ATOM 3909 C C . ALA A 1 491 ? -30.001 -11.202 46.397 1.00 90.88 491 ALA A C 1
ATOM 3911 O O . ALA A 1 491 ? -29.092 -11.945 46.772 1.00 90.88 491 ALA A O 1
ATOM 3912 N N . LEU A 1 492 ? -31.034 -10.903 47.196 1.00 91.06 492 LEU A N 1
ATOM 3913 C CA . LEU A 1 492 ? -31.176 -11.460 48.543 1.00 91.06 492 LEU A CA 1
ATOM 3914 C C . LEU A 1 492 ? -31.366 -12.988 48.510 1.00 91.06 492 LEU A C 1
ATOM 3916 O O . LEU A 1 492 ? -32.018 -13.515 47.604 1.00 91.06 492 LEU A O 1
ATOM 3920 N N . PRO A 1 493 ? -30.854 -13.717 49.521 1.00 92.62 493 PRO A N 1
ATOM 3921 C CA . PRO A 1 493 ? -31.115 -15.144 49.648 1.00 92.62 493 PRO A CA 1
ATOM 3922 C C . PRO A 1 493 ? -32.606 -15.414 49.877 1.00 92.62 493 PRO A C 1
ATOM 3924 O O . PRO A 1 493 ? -33.361 -14.546 50.326 1.00 92.62 493 PRO A O 1
ATOM 3927 N N . ALA A 1 494 ? -33.020 -16.657 49.619 1.00 94.00 494 ALA A N 1
ATOM 3928 C CA . ALA A 1 494 ? -34.366 -17.106 49.944 1.00 94.00 494 ALA A CA 1
ATOM 3929 C C . ALA A 1 494 ? -34.683 -16.837 51.424 1.00 94.00 494 ALA A C 1
ATOM 3931 O O . ALA A 1 494 ? -33.849 -17.063 52.305 1.00 94.00 494 ALA A O 1
ATOM 3932 N N . TRP A 1 495 ? -35.896 -16.349 51.691 1.00 93.38 495 TRP A N 1
ATOM 3933 C CA . TRP A 1 495 ? -36.336 -16.071 53.053 1.00 93.38 495 TRP A CA 1
ATOM 3934 C C . TRP A 1 495 ? -36.346 -17.354 53.889 1.00 93.38 495 TRP A C 1
ATOM 3936 O O . TRP A 1 495 ? -36.855 -18.388 53.464 1.00 93.38 495 TRP A O 1
ATOM 3946 N N . ASP A 1 496 ? -35.821 -17.266 55.107 1.00 94.44 496 ASP A N 1
ATOM 3947 C CA . ASP A 1 496 ? -35.671 -18.393 56.030 1.00 94.44 496 ASP A CA 1
ATOM 3948 C C . ASP A 1 496 ? -36.943 -18.723 56.832 1.00 94.44 496 ASP A C 1
ATOM 3950 O O . ASP A 1 496 ? -36.917 -19.561 57.731 1.00 94.44 496 ASP A O 1
ATOM 3954 N N . GLY A 1 497 ? -38.060 -18.054 56.534 1.00 93.75 497 GLY A N 1
ATOM 3955 C CA . GLY A 1 497 ? -39.354 -18.291 57.174 1.00 93.75 497 GLY A CA 1
ATOM 3956 C C . GLY A 1 497 ? -39.528 -17.640 58.550 1.00 93.75 497 GLY A C 1
ATOM 3957 O O . GLY A 1 497 ? -40.607 -17.746 59.133 1.00 93.75 497 GLY A O 1
ATOM 3958 N N . VAL A 1 498 ? -38.517 -16.943 59.085 1.00 94.12 498 VAL A N 1
ATOM 3959 C CA . VAL A 1 498 ? -38.599 -16.339 60.425 1.00 94.12 498 VAL A CA 1
ATOM 3960 C C . VAL A 1 498 ? -39.065 -14.873 60.329 1.00 94.12 498 VAL A C 1
ATOM 3962 O O . VAL A 1 498 ? -38.388 -14.042 59.709 1.00 94.12 498 VAL A O 1
ATOM 3965 N N . PRO A 1 499 ? -40.205 -14.499 60.948 1.00 90.38 499 PRO A N 1
ATOM 3966 C CA . PRO A 1 499 ? -40.798 -13.166 60.820 1.00 90.38 499 PRO A CA 1
ATOM 3967 C C . PRO A 1 499 ? -40.125 -12.132 61.743 1.00 90.38 499 PRO A C 1
ATOM 3969 O O . PRO A 1 499 ? -40.673 -11.735 62.768 1.00 90.38 499 PRO A O 1
ATOM 3972 N N . ARG A 1 500 ? -38.931 -11.660 61.364 1.00 92.44 500 ARG A N 1
ATOM 3973 C CA . ARG A 1 500 ? -38.121 -10.717 62.174 1.00 92.44 500 ARG A CA 1
ATOM 3974 C C . ARG A 1 500 ? -38.575 -9.258 62.114 1.00 92.44 500 ARG A C 1
ATOM 3976 O O . ARG A 1 500 ? -38.272 -8.467 62.999 1.00 92.44 500 ARG A O 1
ATOM 3983 N N . VAL A 1 501 ? -39.302 -8.876 61.066 1.00 93.81 501 VAL A N 1
ATOM 3984 C CA . VAL A 1 501 ? -39.663 -7.469 60.830 1.00 93.81 501 VAL A CA 1
ATOM 3985 C C . VAL A 1 501 ? -40.562 -6.908 61.941 1.00 93.81 501 VAL A C 1
ATOM 3987 O O . VAL A 1 501 ? -40.465 -5.732 62.281 1.00 93.81 501 VAL A O 1
ATOM 3990 N N . GLU A 1 502 ? -41.423 -7.734 62.534 1.00 95.00 502 GLU A N 1
ATOM 3991 C CA . GLU A 1 502 ? -42.347 -7.295 63.586 1.00 95.00 502 GLU A CA 1
ATOM 3992 C C . GLU A 1 502 ? -41.649 -7.019 64.920 1.00 95.00 502 GLU A C 1
ATOM 3994 O O . GLU A 1 502 ? -42.141 -6.212 65.704 1.00 95.00 502 GLU A O 1
ATOM 3999 N N . THR A 1 503 ? -40.507 -7.654 65.185 1.00 94.81 503 THR A N 1
ATOM 4000 C CA . THR A 1 503 ? -39.783 -7.510 66.455 1.00 94.81 503 THR A CA 1
ATOM 4001 C C . THR A 1 503 ? -38.615 -6.529 66.383 1.00 94.81 503 THR A C 1
ATOM 4003 O O . THR A 1 503 ? -38.030 -6.236 67.418 1.00 94.81 503 THR A O 1
ATOM 4006 N N . LEU A 1 504 ? -38.335 -5.914 65.223 1.00 93.00 504 LEU A N 1
ATOM 4007 C CA . LEU A 1 504 ? -37.234 -4.952 65.009 1.00 93.00 504 LEU A CA 1
ATOM 4008 C C . LEU A 1 504 ? -37.073 -3.917 66.140 1.00 93.00 504 LEU A C 1
ATOM 4010 O O . LEU A 1 504 ? -35.979 -3.720 66.660 1.00 93.00 504 LEU A O 1
ATOM 4014 N N . PHE A 1 505 ? -38.155 -3.246 66.544 1.00 92.50 505 PHE A N 1
ATOM 4015 C CA . PHE A 1 505 ? -38.082 -2.215 67.590 1.00 92.50 505 PHE A CA 1
ATOM 4016 C C . PHE A 1 505 ? -37.993 -2.782 69.009 1.00 92.50 505 PHE A C 1
ATOM 4018 O O . PHE A 1 505 ? -37.546 -2.084 69.920 1.00 92.50 505 PHE A O 1
ATOM 4025 N N . ILE A 1 506 ? -38.411 -4.030 69.204 1.00 93.50 506 ILE A N 1
ATOM 4026 C CA . ILE A 1 506 ? -38.297 -4.739 70.480 1.00 93.50 506 ILE A CA 1
ATOM 4027 C C . ILE A 1 506 ? -36.838 -5.168 70.648 1.00 93.50 506 ILE A C 1
ATOM 4029 O O . ILE A 1 506 ? -36.173 -4.735 71.585 1.00 93.50 506 ILE A O 1
ATOM 4033 N N . ASP A 1 507 ? -36.322 -5.910 69.669 1.00 92.31 507 ASP A N 1
ATOM 4034 C CA . ASP A 1 507 ? -35.006 -6.546 69.714 1.00 92.31 507 ASP A CA 1
ATOM 4035 C C . ASP A 1 507 ? -33.862 -5.522 69.708 1.00 92.31 507 ASP A C 1
ATOM 4037 O O . ASP A 1 507 ? -32.892 -5.672 70.449 1.00 92.31 507 ASP A O 1
ATOM 4041 N N . TYR A 1 508 ? -33.970 -4.462 68.895 1.00 90.44 508 TYR A N 1
ATOM 4042 C CA . TYR A 1 508 ? -32.864 -3.516 68.690 1.00 90.44 508 TYR A CA 1
ATOM 4043 C C . TYR A 1 508 ? -33.011 -2.183 69.429 1.00 90.44 508 TYR A C 1
ATOM 4045 O O . TYR A 1 508 ? -32.007 -1.498 69.625 1.00 90.44 508 TYR A O 1
ATOM 4053 N N . LEU A 1 509 ? -34.227 -1.789 69.826 1.00 90.44 509 LEU A N 1
ATOM 4054 C CA . LEU A 1 509 ? -34.478 -0.504 70.502 1.00 90.44 509 LEU A CA 1
ATOM 4055 C C . LEU A 1 509 ? -35.065 -0.661 71.915 1.00 90.44 509 LEU A C 1
ATOM 4057 O O . LEU A 1 509 ? -35.264 0.346 72.593 1.00 90.44 509 LEU A O 1
ATOM 4061 N N . GLY A 1 510 ? -35.338 -1.891 72.369 1.00 89.88 510 GLY A N 1
ATOM 4062 C CA . GLY A 1 510 ? -35.877 -2.164 73.705 1.00 89.88 510 GLY A CA 1
ATOM 4063 C C . GLY A 1 510 ? -37.322 -1.698 73.901 1.00 89.88 510 GLY A C 1
ATOM 4064 O O . GLY A 1 510 ? -37.732 -1.414 75.025 1.00 89.88 510 GLY A O 1
ATOM 4065 N N . SER A 1 511 ? -38.092 -1.567 72.817 1.00 91.75 511 SER A N 1
ATOM 4066 C CA . SER A 1 511 ? -39.502 -1.171 72.905 1.00 91.75 511 SER A CA 1
ATOM 4067 C C . SER A 1 511 ? -40.347 -2.275 73.558 1.00 91.75 511 SER A C 1
ATOM 4069 O O . SER A 1 511 ? -40.045 -3.454 73.368 1.00 91.75 511 SER A O 1
ATOM 4071 N N . PRO A 1 512 ? -41.439 -1.938 74.271 1.00 94.19 512 PRO A N 1
ATOM 4072 C CA . PRO A 1 512 ? -42.342 -2.943 74.825 1.00 94.19 512 PRO A CA 1
ATOM 4073 C C . PRO A 1 512 ? -42.940 -3.844 73.739 1.00 94.19 512 PRO A C 1
ATOM 4075 O O . PRO A 1 512 ? -43.408 -3.353 72.705 1.00 94.19 512 PRO A O 1
ATOM 4078 N N . ASP A 1 513 ? -42.988 -5.150 74.007 1.00 96.44 513 ASP A N 1
ATOM 4079 C CA . ASP A 1 513 ? -43.634 -6.113 73.120 1.00 96.44 513 ASP A CA 1
ATOM 4080 C C . ASP A 1 513 ? -45.159 -5.949 73.166 1.00 96.44 513 ASP A C 1
ATOM 4082 O O . ASP A 1 513 ? -45.846 -6.426 74.069 1.00 96.44 513 ASP A O 1
ATOM 4086 N N . THR A 1 514 ? -45.686 -5.208 72.194 1.00 97.31 514 THR A N 1
ATOM 4087 C CA . THR A 1 514 ? -47.115 -4.930 72.053 1.00 97.31 514 THR A CA 1
ATOM 4088 C C . THR A 1 514 ? -47.540 -5.083 70.599 1.00 97.31 514 THR A C 1
ATOM 4090 O O . THR A 1 514 ? -46.763 -4.834 69.672 1.00 97.31 514 THR A O 1
ATOM 4093 N N . SER A 1 515 ? -48.812 -5.426 70.380 1.00 96.38 515 SER A N 1
ATOM 4094 C CA . SER A 1 515 ? -49.401 -5.527 69.036 1.00 96.38 515 SER A CA 1
ATOM 4095 C C . SER A 1 515 ? -49.242 -4.235 68.225 1.00 96.38 515 SER A C 1
ATOM 4097 O O . SER A 1 515 ? -49.012 -4.283 67.017 1.00 96.38 515 SER A O 1
ATOM 4099 N N . TYR A 1 516 ? -49.305 -3.084 68.896 1.00 95.06 516 TYR A N 1
ATOM 4100 C CA . TYR A 1 516 ? -49.089 -1.769 68.303 1.00 95.06 516 TYR A CA 1
ATOM 4101 C C . TYR A 1 516 ? -47.653 -1.586 67.792 1.00 95.06 516 TYR A C 1
ATOM 4103 O O . TYR A 1 516 ? -47.463 -1.279 66.615 1.00 95.06 516 TYR A O 1
ATOM 4111 N N . ILE A 1 517 ? -46.640 -1.827 68.634 1.00 95.19 517 ILE A N 1
ATOM 4112 C CA . ILE A 1 517 ? -45.226 -1.677 68.250 1.00 95.19 517 ILE A CA 1
ATOM 4113 C C . ILE A 1 517 ? -44.862 -2.633 67.108 1.00 95.19 517 ILE A C 1
ATOM 4115 O O . ILE A 1 517 ? -44.252 -2.203 66.126 1.00 95.19 517 ILE A O 1
ATOM 4119 N N . ARG A 1 518 ? -45.327 -3.889 67.177 1.00 96.12 518 ARG A N 1
ATOM 4120 C CA . ARG A 1 518 ? -45.158 -4.875 66.097 1.00 96.12 518 ARG A CA 1
ATOM 4121 C C . ARG A 1 518 ? -45.757 -4.401 64.773 1.00 96.12 518 ARG A C 1
ATOM 4123 O O . ARG A 1 518 ? -45.130 -4.511 63.717 1.00 96.12 518 ARG A O 1
ATOM 4130 N N . ALA A 1 519 ? -46.964 -3.832 64.814 1.00 94.69 519 ALA A N 1
ATOM 4131 C CA . ALA A 1 519 ? -47.640 -3.322 63.626 1.00 94.69 519 ALA A CA 1
ATOM 4132 C C . ALA A 1 519 ? -46.920 -2.116 63.006 1.00 94.69 519 ALA A C 1
ATOM 4134 O O . ALA A 1 519 ? -46.836 -2.041 61.779 1.00 94.69 519 ALA A O 1
ATOM 4135 N N . ILE A 1 520 ? -46.384 -1.199 63.819 1.00 94.50 520 ILE A N 1
ATOM 4136 C CA . ILE A 1 520 ? -45.633 -0.036 63.322 1.00 94.50 520 ILE A CA 1
ATOM 4137 C C . ILE A 1 520 ? -44.343 -0.477 62.636 1.00 94.50 520 ILE A C 1
ATOM 4139 O O . ILE A 1 520 ? -44.090 -0.031 61.516 1.00 94.50 520 ILE A O 1
ATOM 4143 N N . ALA A 1 521 ? -43.560 -1.363 63.262 1.00 93.88 521 ALA A N 1
ATOM 4144 C CA . ALA A 1 521 ? -42.320 -1.878 62.679 1.00 93.88 521 ALA A CA 1
ATOM 4145 C C . ALA A 1 521 ? -42.578 -2.493 61.295 1.00 93.88 521 ALA A C 1
ATOM 4147 O O . ALA A 1 521 ? -41.963 -2.104 60.298 1.00 93.88 521 ALA A O 1
ATOM 4148 N N . ARG A 1 522 ? -43.598 -3.357 61.207 1.00 94.00 522 ARG A N 1
ATOM 4149 C CA . ARG A 1 522 ? -44.045 -3.962 59.948 1.00 94.00 522 ARG A CA 1
ATOM 4150 C C . ARG A 1 522 ? -44.504 -2.934 58.923 1.00 94.00 522 ARG A C 1
ATOM 4152 O O . ARG A 1 522 ? -44.066 -2.991 57.779 1.00 94.00 522 ARG A O 1
ATOM 4159 N N . LYS A 1 523 ? -45.376 -1.993 59.298 1.00 93.94 523 LYS A N 1
ATOM 4160 C CA . LYS A 1 523 ? -45.907 -0.985 58.365 1.00 93.94 523 LYS A CA 1
ATOM 4161 C C . LYS A 1 523 ? -44.812 -0.072 57.820 1.00 93.94 523 LYS A C 1
ATOM 4163 O O . LYS A 1 523 ? -44.837 0.207 56.629 1.00 93.94 523 LYS A O 1
ATOM 4168 N N . MET A 1 524 ? -43.853 0.342 58.649 1.00 93.12 524 MET A N 1
ATOM 4169 C CA . MET A 1 524 ? -42.721 1.168 58.220 1.00 93.12 524 MET A CA 1
ATOM 4170 C C . MET A 1 524 ? -41.854 0.444 57.185 1.00 93.12 524 MET A C 1
ATOM 4172 O O . MET A 1 524 ? -41.607 0.988 56.111 1.00 93.12 524 MET A O 1
ATOM 4176 N N . MET A 1 525 ? -41.431 -0.789 57.483 1.00 92.56 525 MET A N 1
ATOM 4177 C CA . MET A 1 525 ? -40.558 -1.560 56.591 1.00 92.56 525 MET A CA 1
ATOM 4178 C C . MET A 1 525 ? -41.259 -1.930 55.283 1.00 92.56 525 MET A C 1
ATOM 4180 O O . MET A 1 525 ? -40.699 -1.742 54.206 1.00 92.56 525 MET A O 1
ATOM 4184 N N . VAL A 1 526 ? -42.514 -2.384 55.358 1.00 92.81 526 VAL A N 1
ATOM 4185 C CA . VAL A 1 526 ? -43.308 -2.698 54.163 1.00 92.81 526 VAL A CA 1
ATOM 4186 C C . VAL A 1 526 ? -43.533 -1.448 53.315 1.00 92.81 526 VAL A C 1
ATOM 4188 O O . VAL A 1 526 ? -43.422 -1.530 52.098 1.00 92.81 526 VAL A O 1
ATOM 4191 N N . ALA A 1 527 ? -43.792 -0.284 53.920 1.00 93.25 527 ALA A N 1
ATOM 4192 C CA . ALA A 1 527 ? -43.953 0.962 53.172 1.00 93.25 527 ALA A CA 1
ATOM 4193 C C . ALA A 1 527 ? -42.660 1.399 52.465 1.00 93.25 527 ALA A C 1
ATOM 4195 O O . ALA A 1 527 ? -42.722 1.871 51.329 1.00 93.25 527 ALA A O 1
ATOM 4196 N N . ALA A 1 528 ? -41.498 1.221 53.105 1.00 90.56 528 ALA A N 1
ATOM 4197 C CA . ALA A 1 528 ? -40.204 1.513 52.492 1.00 90.56 528 ALA A CA 1
ATOM 4198 C C . ALA A 1 528 ? -39.971 0.653 51.240 1.00 90.56 528 ALA A C 1
ATOM 4200 O O . ALA A 1 528 ? -39.628 1.189 50.189 1.00 90.56 528 ALA A O 1
ATOM 4201 N N . VAL A 1 529 ? -40.244 -0.654 51.323 1.00 92.75 529 VAL A N 1
ATOM 4202 C CA . VAL A 1 529 ? -40.155 -1.575 50.177 1.00 92.75 529 VAL A CA 1
ATOM 4203 C C . VAL A 1 529 ? -41.204 -1.235 49.114 1.00 92.75 529 VAL A C 1
ATOM 4205 O O . VAL A 1 529 ? -40.873 -1.121 47.936 1.00 92.75 529 VAL A O 1
ATOM 4208 N N . ALA A 1 530 ? -42.457 -1.007 49.514 1.00 93.75 530 ALA A N 1
ATOM 4209 C CA . ALA A 1 530 ? -43.553 -0.702 48.598 1.00 93.75 530 ALA A CA 1
ATOM 4210 C C . ALA A 1 530 ? -43.268 0.550 47.763 1.00 93.75 530 ALA A C 1
ATOM 4212 O O . ALA A 1 530 ? -43.508 0.536 46.567 1.00 93.75 530 ALA A O 1
ATOM 4213 N N . ARG A 1 531 ? -42.668 1.602 48.335 1.00 91.56 531 ARG A N 1
ATOM 4214 C CA . ARG A 1 531 ? -42.304 2.814 47.576 1.00 91.56 531 ARG A CA 1
ATOM 4215 C C . ARG A 1 531 ? -41.248 2.588 46.493 1.00 91.56 531 ARG A C 1
ATOM 4217 O O . ARG A 1 531 ? -41.181 3.377 45.555 1.00 91.56 531 ARG A O 1
ATOM 4224 N N . ILE A 1 532 ? -40.437 1.536 46.605 1.00 92.31 532 ILE A N 1
ATOM 4225 C CA . ILE A 1 532 ? -39.464 1.159 45.573 1.00 92.31 532 ILE A CA 1
ATOM 4226 C C . ILE A 1 532 ? -40.147 0.446 44.401 1.00 92.31 532 ILE A C 1
ATOM 4228 O O . ILE A 1 532 ? -39.767 0.666 43.248 1.00 92.31 532 ILE A O 1
ATOM 4232 N N . TYR A 1 533 ? -41.145 -0.398 44.671 1.00 91.88 533 TYR A N 1
ATOM 4233 C CA . TYR A 1 533 ? -41.847 -1.182 43.645 1.00 91.88 533 TYR A CA 1
ATOM 4234 C C . TYR A 1 533 ? -43.069 -0.467 43.055 1.00 91.88 533 TYR A C 1
ATOM 4236 O O . TYR A 1 533 ? -43.335 -0.606 41.865 1.00 91.88 533 TYR A O 1
ATOM 4244 N N . GLU A 1 534 ? -43.732 0.377 43.842 1.00 93.00 534 GLU A N 1
ATOM 4245 C CA . GLU A 1 534 ? -44.871 1.217 43.469 1.00 93.00 534 GLU A CA 1
ATOM 4246 C C . GLU A 1 534 ? -44.549 2.698 43.754 1.00 93.00 534 GLU A C 1
ATOM 4248 O O . GLU A 1 534 ? -45.004 3.274 44.752 1.00 93.00 534 GLU A O 1
ATOM 4253 N N . PRO A 1 535 ? -43.723 3.346 42.907 1.00 87.81 535 PRO A N 1
ATOM 4254 C CA . PRO A 1 535 ? -43.406 4.760 43.064 1.00 87.81 535 PRO A CA 1
ATOM 4255 C C . PRO A 1 535 ? -44.677 5.616 43.111 1.00 87.81 535 PRO A C 1
ATOM 4257 O O . PRO A 1 535 ? -45.543 5.513 42.246 1.00 87.81 535 PRO A O 1
ATOM 4260 N N . GLY A 1 536 ? -44.782 6.477 44.125 1.00 88.31 536 GLY A N 1
ATOM 4261 C CA . GLY A 1 536 ? -45.959 7.325 44.343 1.00 88.31 536 GLY A CA 1
ATOM 4262 C C . GLY A 1 536 ? -47.020 6.737 45.280 1.00 88.31 536 GLY A C 1
ATOM 4263 O O . GLY A 1 536 ? -47.981 7.441 45.593 1.00 88.31 536 GLY A O 1
ATOM 4264 N N . ILE A 1 537 ? -46.848 5.509 45.793 1.00 93.19 537 ILE A N 1
ATOM 4265 C CA . ILE A 1 537 ? -47.759 4.961 46.807 1.00 93.19 537 ILE A CA 1
ATOM 4266 C C . ILE A 1 537 ? -47.788 5.840 48.068 1.00 93.19 537 ILE A C 1
ATOM 4268 O O . ILE A 1 537 ? -46.760 6.184 48.671 1.00 93.19 537 ILE A O 1
ATOM 4272 N N . LYS A 1 538 ? -49.005 6.214 48.476 1.00 91.56 538 LYS A N 1
ATOM 4273 C CA . LYS A 1 538 ? -49.236 7.086 49.626 1.00 91.56 538 LYS A CA 1
ATOM 4274 C C . LYS A 1 538 ? -48.907 6.355 50.929 1.00 91.56 538 LYS A C 1
ATOM 4276 O O . LYS A 1 538 ? -49.401 5.262 51.187 1.00 91.56 538 LYS A O 1
ATOM 4281 N N . PHE A 1 539 ? -48.104 6.992 51.777 1.00 92.75 539 PHE A N 1
ATOM 4282 C CA . PHE A 1 539 ? -47.843 6.544 53.145 1.00 92.75 539 PHE A CA 1
ATOM 4283 C C . PHE A 1 539 ? -47.701 7.782 54.030 1.00 92.75 539 PHE A C 1
ATOM 4285 O O . PHE A 1 539 ? -46.677 8.461 53.972 1.00 92.75 539 PHE A O 1
ATOM 4292 N N . ASP A 1 540 ? -48.760 8.091 54.781 1.00 91.12 540 ASP A N 1
ATOM 4293 C CA . ASP A 1 540 ? -48.923 9.346 55.538 1.00 91.12 540 ASP A CA 1
ATOM 4294 C C . ASP A 1 540 ? -48.478 9.234 57.005 1.00 91.12 540 ASP A C 1
ATOM 4296 O O . ASP A 1 540 ? -48.722 10.125 57.815 1.00 91.12 540 ASP A O 1
ATOM 4300 N N . SER A 1 541 ? -47.874 8.109 57.384 1.00 88.81 541 SER A N 1
ATOM 4301 C CA . SER A 1 541 ? -47.443 7.841 58.755 1.00 88.81 541 SER A CA 1
ATOM 4302 C C . SER A 1 541 ? -45.926 7.947 58.870 1.00 88.81 541 SER A C 1
ATOM 4304 O O . SER A 1 541 ? -45.198 7.481 57.998 1.00 88.81 541 SER A O 1
ATOM 4306 N N . VAL A 1 542 ? -45.438 8.525 59.967 1.00 90.06 542 VAL A N 1
ATOM 4307 C CA . VAL A 1 542 ? -44.007 8.597 60.285 1.00 90.06 542 VAL A CA 1
ATOM 4308 C C . VAL A 1 542 ? -43.751 7.945 61.637 1.00 90.06 542 VAL A C 1
ATOM 4310 O O . VAL A 1 542 ? -44.477 8.183 62.602 1.00 90.06 542 VAL A O 1
ATOM 4313 N N . VAL A 1 543 ? -42.726 7.098 61.707 1.00 90.69 543 VAL A N 1
ATOM 4314 C CA . VAL A 1 543 ? -42.291 6.502 62.973 1.00 90.69 543 VAL A CA 1
ATOM 4315 C C . VAL A 1 543 ? -41.407 7.502 63.703 1.00 90.69 543 VAL A C 1
ATOM 4317 O O . VAL A 1 543 ? -40.381 7.927 63.177 1.00 90.69 543 VAL A O 1
ATOM 4320 N N . VAL A 1 544 ? -41.793 7.862 64.926 1.00 90.81 544 VAL A N 1
ATOM 4321 C CA . VAL A 1 544 ? -41.008 8.747 65.792 1.00 90.81 544 VAL A CA 1
ATOM 4322 C C . VAL A 1 544 ? -40.318 7.906 66.859 1.00 90.81 544 VAL A C 1
ATOM 4324 O O . VAL A 1 544 ? -40.968 7.365 67.752 1.00 90.81 544 VAL A O 1
ATOM 4327 N N . LEU A 1 545 ? -38.991 7.799 66.774 1.00 89.12 545 LEU A N 1
ATOM 4328 C CA . LEU A 1 545 ? -38.180 7.119 67.784 1.00 89.12 545 LEU A CA 1
ATOM 4329 C C . LEU A 1 545 ? -37.875 8.078 68.939 1.00 89.12 545 LEU A C 1
ATOM 4331 O O . LEU A 1 545 ? -37.011 8.950 68.818 1.00 89.12 545 LEU A O 1
ATOM 4335 N N . ASN A 1 546 ? -38.568 7.909 70.065 1.00 88.00 546 ASN A N 1
ATOM 4336 C CA . ASN A 1 546 ? -38.368 8.723 71.262 1.00 88.00 546 ASN A CA 1
ATOM 4337 C C . ASN A 1 546 ? -37.545 7.971 72.319 1.00 88.00 546 ASN A C 1
ATOM 4339 O O . ASN A 1 546 ? -37.828 6.820 72.634 1.00 88.00 546 ASN A O 1
ATOM 4343 N N . GLY A 1 547 ? -36.533 8.634 72.876 1.00 85.31 547 GLY A N 1
ATOM 4344 C CA . GLY A 1 547 ? -35.725 8.109 73.972 1.00 85.31 547 GLY A CA 1
ATOM 4345 C C . GLY A 1 547 ? -34.427 8.896 74.179 1.00 85.31 547 GLY A C 1
ATOM 4346 O O . GLY A 1 547 ? -34.071 9.713 73.317 1.00 85.31 547 GLY A O 1
ATOM 4347 N N . PRO A 1 548 ? -33.689 8.628 75.273 1.00 85.44 548 PRO A N 1
ATOM 4348 C CA . PRO A 1 548 ? -32.431 9.301 75.602 1.00 85.44 548 PRO A CA 1
ATOM 4349 C C . PRO A 1 548 ? -31.395 9.302 74.462 1.00 85.44 548 PRO A C 1
ATOM 4351 O O . PRO A 1 548 ? -31.431 8.480 73.535 1.00 85.44 548 PRO A O 1
ATOM 4354 N N . GLN A 1 549 ? -30.449 10.242 74.509 1.00 88.88 549 GLN A N 1
ATOM 4355 C CA . GLN A 1 549 ? -29.300 10.250 73.599 1.00 88.88 549 GLN A CA 1
ATOM 4356 C C . GLN A 1 549 ? -28.453 8.980 73.803 1.00 88.88 549 GLN A C 1
ATOM 4358 O O . GLN A 1 549 ? -28.370 8.458 74.908 1.00 88.88 549 GLN A O 1
ATOM 4363 N N . GLY A 1 550 ? -27.854 8.455 72.730 1.00 84.94 550 GLY A N 1
ATOM 4364 C CA . GLY A 1 550 ? -27.008 7.254 72.804 1.00 84.94 550 GLY A CA 1
ATOM 4365 C C . GLY A 1 550 ? -27.748 5.911 72.736 1.00 84.94 550 GLY A C 1
ATOM 4366 O O . GLY A 1 550 ? -27.096 4.885 72.610 1.00 84.94 550 GLY A O 1
ATOM 4367 N N . MET A 1 551 ? -29.086 5.895 72.692 1.00 85.31 551 MET A N 1
ATOM 4368 C CA . MET A 1 551 ? -29.913 4.673 72.564 1.00 85.31 551 MET A CA 1
ATOM 4369 C C . MET A 1 551 ? -29.827 3.962 71.193 1.00 85.31 551 MET A C 1
ATOM 4371 O O . MET A 1 551 ? -30.728 3.226 70.816 1.00 85.31 551 MET A O 1
ATOM 4375 N N . GLY A 1 552 ? -28.801 4.235 70.383 1.00 86.25 552 GLY A N 1
ATOM 4376 C CA . GLY A 1 552 ? -28.596 3.543 69.105 1.00 86.25 552 GLY A CA 1
ATOM 4377 C C . GLY A 1 552 ? -29.557 3.909 67.967 1.00 86.25 552 GLY A C 1
ATOM 4378 O O . GLY A 1 552 ? -29.495 3.269 66.926 1.00 86.25 552 GLY A O 1
ATOM 4379 N N . LYS A 1 553 ? -30.396 4.950 68.100 1.00 88.44 553 LYS A N 1
ATOM 4380 C CA . LYS A 1 553 ? -31.373 5.368 67.065 1.00 88.44 553 LYS A CA 1
ATOM 4381 C C . LYS A 1 553 ? -30.752 5.533 65.668 1.00 88.44 553 LYS A C 1
ATOM 4383 O O . LYS A 1 553 ? -31.268 4.988 64.701 1.00 88.44 553 LYS A O 1
ATOM 4388 N N . SER A 1 554 ? -29.633 6.253 65.561 1.00 87.19 554 SER A N 1
ATOM 4389 C CA . SER A 1 554 ? -28.925 6.434 64.283 1.00 87.19 554 SER A CA 1
ATOM 4390 C C . SER A 1 554 ? -28.206 5.159 63.839 1.00 87.19 554 SER A C 1
ATOM 4392 O O . SER A 1 554 ? -28.211 4.824 62.660 1.00 87.19 554 SER A O 1
ATOM 4394 N N . SER A 1 555 ? -27.622 4.421 64.787 1.00 88.62 555 SER A N 1
ATOM 4395 C CA . SER A 1 555 ? -26.910 3.167 64.523 1.00 88.62 555 SER A CA 1
ATOM 4396 C C . SER A 1 555 ? -27.830 2.068 63.994 1.00 88.62 555 SER A C 1
ATOM 4398 O O . SER A 1 555 ? -27.390 1.252 63.195 1.00 88.62 555 SER A O 1
ATOM 4400 N N . PHE A 1 556 ? -29.093 2.056 64.425 1.00 89.56 556 PHE A N 1
ATOM 4401 C CA . PHE A 1 556 ? -30.126 1.154 63.928 1.00 89.56 556 PHE A CA 1
ATOM 4402 C C . PHE A 1 556 ? -30.306 1.324 62.419 1.00 89.56 556 PHE A C 1
ATOM 4404 O O . PHE A 1 556 ? -30.116 0.366 61.682 1.00 89.56 556 PHE A O 1
ATOM 4411 N N . PHE A 1 557 ? -30.567 2.547 61.949 1.00 86.81 557 PHE A N 1
ATOM 4412 C CA . PHE A 1 557 ? -30.741 2.812 60.517 1.00 86.81 557 PHE A CA 1
ATOM 4413 C C . PHE A 1 557 ? -29.453 2.676 59.704 1.00 86.81 557 PHE A C 1
ATOM 4415 O O . PHE A 1 557 ? -29.526 2.358 58.530 1.00 86.81 557 PHE A O 1
ATOM 4422 N N . ALA A 1 558 ? -28.283 2.907 60.304 1.00 85.62 558 ALA A N 1
ATOM 4423 C CA . ALA A 1 558 ? -27.007 2.709 59.616 1.00 85.62 558 ALA A CA 1
ATOM 4424 C C . ALA A 1 558 ? -26.661 1.225 59.387 1.00 85.62 558 ALA A C 1
ATOM 4426 O O . ALA A 1 558 ? -25.823 0.927 58.541 1.00 85.62 558 ALA A O 1
ATOM 4427 N N . LYS A 1 559 ? -27.244 0.313 60.178 1.00 84.25 559 LYS A N 1
ATOM 4428 C CA . LYS A 1 559 ? -27.023 -1.141 60.087 1.00 84.25 559 LYS A CA 1
ATOM 4429 C C . LYS A 1 559 ? -28.132 -1.892 59.350 1.00 84.25 559 LYS A C 1
ATOM 4431 O O . LYS A 1 559 ? -27.925 -3.057 59.020 1.00 84.25 559 LYS A O 1
ATOM 4436 N N . LEU A 1 560 ? -29.296 -1.264 59.210 1.00 79.62 560 LEU A N 1
ATOM 4437 C CA . LEU A 1 560 ? -30.444 -1.766 58.461 1.00 79.62 560 LEU A CA 1
ATOM 4438 C C . LEU A 1 560 ? -30.150 -1.694 56.960 1.00 79.62 560 LEU A C 1
ATOM 4440 O O . LEU A 1 560 ? -30.548 -2.646 56.256 1.00 79.62 560 LEU A O 1
#